Protein AF-A0A7S3LG88-F1 (afdb_monomer)

Solvent-accessible surface area (backbone atoms only — not comparable to full-atom values): 27426 Å² total; per-residue (Å²): 137,86,84,84,79,86,69,82,68,67,66,61,63,66,67,66,70,77,70,75,80,79,81,84,80,84,86,76,85,90,81,90,84,87,87,86,91,85,85,87,90,80,89,84,89,87,83,91,85,80,89,82,88,86,85,88,80,85,92,81,87,84,82,82,89,82,83,85,86,83,87,86,83,90,81,88,80,77,86,82,75,88,72,75,88,60,94,67,81,76,61,61,70,62,51,51,54,54,51,50,52,50,52,50,54,35,58,77,68,42,45,65,61,56,27,52,69,44,39,68,44,72,58,55,81,72,91,60,62,66,66,56,45,66,74,63,71,56,78,69,71,65,42,61,33,84,62,54,70,57,86,80,31,63,68,51,32,39,75,75,71,45,46,79,51,49,62,58,38,55,73,65,66,25,64,67,47,48,26,60,75,68,71,44,84,73,77,75,64,71,72,76,66,56,71,81,74,73,72,64,75,75,81,71,82,55,92,81,59,85,82,56,88,78,74,74,94,80,71,99,76,74,78,82,70,54,67,69,59,53,49,52,52,51,50,54,45,53,54,34,52,75,70,70,44,77,85,62,82,79,52,71,72,79,73,53,76,66,95,75,73,65,94,73,74,82,64,77,73,88,65,73,86,80,43,72,68,56,51,52,52,50,49,52,51,50,49,53,52,52,51,50,52,50,39,57,74,71,55,51,52,67,82,51,80,82,71,46,88,76,66,53,73,69,27,47,52,46,31,51,52,50,52,51,42,37,47,53,37,71,34,88,59,33,67,61,50,47,59,71,69,55,80,52,89,52,78,84,50,52,64,59,54,39,58,64,40,34,55,61,29,50,49,53,49,53,42,10,54,53,20,18,57,51,27,29,57,53,23,51,80,30,70,40,66,30,65,56,37,19,53,42,6,45,47,24,16,64,62,38,51,54,55,57,69,71,49,72,61,68,60,46,50,69,54,50,52,54,52,53,50,52,56,62,74,77,104

Secondary structure (DSSP, 8-state):
-------TTHHHHHHHGGG-------------------------------------------------------S----------S-----HHHHHHHHHHHHHHHHHTTHHHHHHTTTT-EE-SSSS-HHHHHHH----PPEE--SPPPTT-HHHHHHTT-GGGHHHHHHTTHHHHHHHHHTPPPP-HHHHTS------------TT-SS-TT--SS--------HHHHHHHHHHHHHHHHTT--SS---HHHH---TT--TT-----SS----HHHHHHHHHHHHHHHHHHHHHHTT-S---GGGSSPPPHHHHHHHHHHHHHHHHHH-TTHHHHHHHTT--S-GGGHHHHHHHHHHHHHHHHHHHHHHHHHHHHHHHHTTS-HHHHHHHHHHHTHHHHHHHHHSPPPPPHHHHHHHHHHHHH--

Structure (mmCIF, N/CA/C/O backbone):
data_AF-A0A7S3LG88-F1
#
_entry.id   AF-A0A7S3LG88-F1
#
loop_
_atom_site.group_PDB
_atom_site.id
_atom_site.type_symbol
_atom_site.label_atom_id
_atom_site.label_alt_id
_atom_site.label_comp_id
_atom_site.label_asym_id
_atom_site.label_entity_id
_atom_site.label_seq_id
_atom_site.pdbx_PDB_ins_code
_atom_site.Cartn_x
_atom_site.Cartn_y
_atom_site.Cartn_z
_atom_site.occupancy
_atom_site.B_iso_or_equiv
_atom_site.auth_seq_id
_atom_site.auth_comp_id
_atom_site.auth_asym_id
_atom_site.auth_atom_id
_atom_site.pdbx_PDB_model_num
ATOM 1 N N . MET A 1 1 ? -25.376 14.281 -15.484 1.00 34.38 1 MET A N 1
ATOM 2 C CA . MET A 1 1 ? -24.613 13.171 -16.094 1.00 34.38 1 MET A CA 1
ATOM 3 C C . MET A 1 1 ? -23.342 12.971 -15.277 1.00 34.38 1 MET A C 1
ATOM 5 O O . MET A 1 1 ? -22.486 13.840 -15.308 1.00 34.38 1 MET A O 1
ATOM 9 N N . LYS A 1 2 ? -23.270 11.917 -14.452 1.00 32.03 2 LYS A N 1
ATOM 10 C CA . LYS A 1 2 ? -22.091 11.585 -13.633 1.00 32.03 2 LYS A CA 1
ATOM 11 C C . LYS A 1 2 ? -21.330 10.464 -14.340 1.00 32.03 2 LYS A C 1
ATOM 13 O O . LYS A 1 2 ? -21.792 9.329 -14.341 1.00 32.03 2 LYS A O 1
ATOM 18 N N . SER A 1 3 ? -20.211 10.785 -14.980 1.00 32.59 3 SER A N 1
ATOM 19 C CA . SER A 1 3 ? -19.290 9.790 -15.530 1.00 32.59 3 SER A CA 1
ATOM 20 C C . SER A 1 3 ? -18.375 9.293 -14.411 1.00 32.59 3 SER A C 1
ATOM 22 O O . SER A 1 3 ? -17.499 10.023 -13.953 1.00 32.59 3 SER A O 1
ATOM 24 N N . SER A 1 4 ? -18.611 8.065 -13.948 1.00 33.31 4 SER A N 1
ATOM 25 C CA . SER A 1 4 ? -17.702 7.341 -13.058 1.00 33.31 4 SER A CA 1
ATOM 26 C C . SER A 1 4 ? -16.465 6.931 -13.859 1.00 33.31 4 SER A C 1
ATOM 28 O O . SER A 1 4 ? -16.560 6.130 -14.786 1.00 33.31 4 SER A O 1
ATOM 30 N N . ILE A 1 5 ? -15.314 7.523 -13.540 1.00 38.62 5 ILE A N 1
ATOM 31 C CA . ILE A 1 5 ? -14.013 7.103 -14.061 1.00 38.62 5 ILE A CA 1
ATOM 32 C C . ILE A 1 5 ? -13.420 6.158 -13.013 1.00 38.62 5 ILE A C 1
ATOM 34 O O . ILE A 1 5 ? -12.898 6.601 -11.993 1.00 38.62 5 ILE A O 1
ATOM 38 N N . SER A 1 6 ? -13.527 4.847 -13.239 1.00 38.88 6 SER A N 1
ATOM 39 C CA . SER A 1 6 ? -12.813 3.849 -12.436 1.00 38.88 6 SER A CA 1
ATOM 40 C C . SER A 1 6 ? -11.324 3.919 -12.785 1.00 38.88 6 SER A C 1
ATOM 42 O O . SER A 1 6 ? -10.949 3.608 -13.916 1.00 38.88 6 SER A O 1
ATOM 44 N N . SER A 1 7 ? -10.474 4.351 -11.851 1.00 41.00 7 SER A N 1
ATOM 45 C CA . SER A 1 7 ? -9.055 4.601 -12.134 1.00 41.00 7 SER A CA 1
ATOM 46 C C . SER A 1 7 ? -8.137 3.610 -11.398 1.00 41.00 7 SER A C 1
ATOM 48 O O . SER A 1 7 ? -7.897 3.779 -10.202 1.00 41.00 7 SER A O 1
ATOM 50 N N . PRO A 1 8 ? -7.573 2.595 -12.085 1.00 39.09 8 PRO A N 1
ATOM 51 C CA . PRO A 1 8 ? -6.510 1.737 -11.545 1.00 39.09 8 PRO A CA 1
ATOM 52 C C . PRO A 1 8 ? -5.140 2.444 -11.432 1.00 39.09 8 PRO A C 1
ATOM 54 O O . PRO A 1 8 ? -4.168 1.841 -10.979 1.00 39.09 8 PRO A O 1
ATOM 57 N N . CYS A 1 9 ? -5.033 3.727 -11.797 1.00 40.47 9 CYS A N 1
ATOM 58 C CA . CYS A 1 9 ? -3.763 4.463 -11.828 1.00 40.47 9 CYS A CA 1
ATOM 59 C C . CYS A 1 9 ? -3.195 4.839 -10.446 1.00 40.47 9 CYS A C 1
ATOM 61 O O . CYS A 1 9 ? -2.005 5.132 -10.342 1.00 40.47 9 CYS A O 1
ATOM 63 N N . VAL A 1 10 ? -3.995 4.808 -9.375 1.00 46.75 10 VAL A N 1
ATOM 64 C CA . VAL A 1 10 ? -3.546 5.242 -8.034 1.00 46.75 10 VAL A CA 1
ATOM 65 C C . VAL A 1 10 ? -2.558 4.247 -7.400 1.00 46.75 10 VAL A C 1
ATOM 67 O O . VAL A 1 10 ? -1.673 4.651 -6.647 1.00 46.75 10 VAL A O 1
ATOM 70 N N . ALA A 1 11 ? -2.621 2.961 -7.760 1.00 40.09 11 ALA A N 1
ATOM 71 C CA . ALA A 1 11 ? -1.732 1.936 -7.203 1.00 40.09 11 ALA A CA 1
ATOM 72 C C . ALA A 1 11 ? -0.270 2.053 -7.685 1.00 40.09 11 ALA A C 1
ATOM 74 O O . ALA A 1 11 ? 0.647 1.627 -6.986 1.00 40.09 11 ALA A O 1
ATOM 75 N N . ILE A 1 12 ? -0.029 2.662 -8.852 1.00 44.00 12 ILE A N 1
ATOM 76 C CA . ILE A 1 12 ? 1.312 2.741 -9.458 1.00 44.00 12 ILE A CA 1
ATOM 77 C C . ILE A 1 12 ? 2.162 3.846 -8.806 1.00 44.00 12 ILE A C 1
ATOM 79 O O . ILE A 1 12 ? 3.381 3.716 -8.708 1.00 44.00 12 ILE A O 1
ATOM 83 N N . VAL A 1 13 ? 1.535 4.903 -8.279 1.00 45.09 13 VAL A N 1
ATOM 84 C CA . VAL A 1 13 ? 2.249 6.032 -7.654 1.00 45.09 13 VAL A CA 1
ATOM 85 C C . VAL A 1 13 ? 2.801 5.667 -6.267 1.00 45.09 13 VAL A C 1
ATOM 87 O O . VAL A 1 13 ? 3.881 6.118 -5.895 1.00 45.09 13 VAL A O 1
ATOM 90 N N . LEU A 1 14 ? 2.120 4.786 -5.526 1.00 40.28 14 LEU A N 1
ATOM 91 C CA . LEU A 1 14 ? 2.554 4.339 -4.194 1.00 40.28 14 LEU A CA 1
ATOM 92 C C . LEU A 1 14 ? 3.745 3.363 -4.233 1.00 40.28 14 LEU A C 1
ATOM 94 O O . LEU A 1 14 ? 4.516 3.307 -3.279 1.00 40.28 14 LEU A O 1
ATOM 98 N N . LEU A 1 15 ? 3.942 2.643 -5.342 1.00 37.16 15 LEU A N 1
ATOM 99 C CA . LEU A 1 15 ? 5.024 1.659 -5.489 1.00 37.16 15 LEU A CA 1
ATOM 100 C C . LEU A 1 15 ? 6.374 2.278 -5.897 1.00 37.16 15 LEU A C 1
ATOM 102 O O . LEU A 1 15 ? 7.415 1.674 -5.659 1.00 37.16 15 LEU A O 1
ATOM 106 N N . LEU A 1 16 ? 6.384 3.498 -6.447 1.00 40.69 16 LEU A N 1
ATOM 107 C CA . LEU A 1 16 ? 7.609 4.194 -6.873 1.00 40.69 16 LEU A CA 1
ATOM 108 C C . LEU A 1 16 ? 8.266 5.043 -5.769 1.00 40.69 16 LEU A C 1
ATOM 110 O O . LEU A 1 16 ? 9.451 5.354 -5.868 1.00 40.69 16 LEU A O 1
ATOM 114 N N . ALA A 1 17 ? 7.544 5.380 -4.696 1.00 38.84 17 ALA A N 1
ATOM 115 C CA . ALA A 1 17 ? 8.082 6.173 -3.584 1.00 38.84 17 ALA A CA 1
ATOM 116 C C . ALA A 1 17 ? 8.920 5.353 -2.577 1.00 38.84 17 ALA A C 1
ATOM 118 O O . ALA A 1 17 ? 9.660 5.928 -1.785 1.00 38.84 17 ALA A O 1
ATOM 119 N N . ALA A 1 18 ? 8.847 4.017 -2.612 1.00 36.19 18 ALA A N 1
ATOM 120 C CA . ALA A 1 18 ? 9.533 3.145 -1.652 1.00 36.19 18 ALA A CA 1
ATOM 121 C C . ALA A 1 18 ? 10.995 2.801 -2.024 1.00 36.19 18 ALA A C 1
ATOM 123 O O . ALA A 1 18 ? 11.662 2.096 -1.272 1.00 36.19 18 ALA A O 1
ATOM 124 N N . SER A 1 19 ? 11.517 3.272 -3.165 1.00 34.38 19 SER A N 1
ATOM 125 C CA . SER A 1 19 ? 12.829 2.836 -3.690 1.00 34.38 19 SER A CA 1
ATOM 126 C C . SER A 1 19 ? 13.966 3.860 -3.582 1.00 34.38 19 SER A C 1
ATOM 128 O O . SER A 1 19 ? 15.064 3.602 -4.080 1.00 34.38 19 SER A O 1
ATOM 130 N N . THR A 1 20 ? 13.774 5.008 -2.929 1.00 39.16 20 THR A N 1
ATOM 131 C CA . THR A 1 20 ? 14.874 5.963 -2.712 1.00 39.16 20 THR A CA 1
ATOM 132 C C . THR A 1 20 ? 15.655 5.609 -1.451 1.00 39.16 20 THR A C 1
ATOM 134 O O . THR A 1 20 ? 15.383 6.101 -0.359 1.00 39.16 20 THR A O 1
ATOM 137 N N . VAL A 1 21 ? 16.644 4.734 -1.633 1.00 34.91 21 VAL A N 1
ATOM 138 C CA . VAL A 1 21 ? 17.752 4.508 -0.700 1.00 34.91 21 VAL A CA 1
ATOM 139 C C . VAL A 1 21 ? 18.474 5.838 -0.462 1.00 34.91 21 VAL A C 1
ATOM 141 O O . VAL A 1 21 ? 18.969 6.462 -1.400 1.00 34.91 21 VAL A O 1
ATOM 144 N N . VAL A 1 22 ? 18.514 6.270 0.796 1.00 37.25 22 VAL A N 1
ATOM 145 C CA . VAL A 1 22 ? 19.284 7.426 1.272 1.00 37.25 22 VAL A CA 1
ATOM 146 C C . VAL A 1 22 ? 20.773 7.053 1.275 1.00 37.25 22 VAL A C 1
ATOM 148 O O . VAL A 1 22 ? 21.131 6.090 1.953 1.00 37.25 22 VAL A O 1
ATOM 151 N N . PRO A 1 23 ? 21.672 7.770 0.573 1.00 38.09 23 PRO A N 1
ATOM 152 C CA . PRO A 1 23 ? 23.098 7.630 0.814 1.00 38.09 23 PRO A CA 1
ATOM 153 C C . PRO A 1 23 ? 23.486 8.468 2.038 1.00 38.09 23 PRO A C 1
ATOM 155 O O . PRO A 1 23 ? 23.446 9.698 2.017 1.00 38.09 23 PRO A O 1
ATOM 158 N N . SER A 1 24 ? 23.867 7.783 3.111 1.00 32.09 24 SER A N 1
ATOM 159 C CA . SER A 1 24 ? 24.499 8.356 4.297 1.00 32.09 24 SER A CA 1
ATOM 160 C C . SER A 1 24 ? 25.845 8.981 3.906 1.00 32.09 24 SER A C 1
ATOM 162 O O . SER A 1 24 ? 26.786 8.258 3.587 1.00 32.09 24 SER A O 1
ATOM 164 N N . GLN A 1 25 ? 25.962 10.312 3.916 1.00 35.06 25 GLN A N 1
ATOM 165 C CA . GLN A 1 25 ? 27.267 10.974 3.855 1.00 35.06 25 GLN A CA 1
ATOM 166 C C . GLN A 1 25 ? 27.818 11.126 5.273 1.00 35.06 25 GLN A C 1
ATOM 168 O O . GLN A 1 25 ? 27.294 11.876 6.095 1.00 35.06 25 GLN A O 1
ATOM 173 N N . SER A 1 26 ? 28.873 10.366 5.550 1.00 32.50 26 SER A N 1
ATOM 174 C CA . SER A 1 26 ? 29.709 10.469 6.739 1.00 32.50 26 SER A CA 1
ATOM 175 C C . SER A 1 26 ? 30.485 11.786 6.735 1.00 32.50 26 SER A C 1
ATOM 177 O O . SER A 1 26 ? 31.252 12.069 5.815 1.00 32.50 26 SER A O 1
ATOM 179 N N . PHE A 1 27 ? 30.295 12.565 7.794 1.00 34.94 27 PHE A N 1
ATOM 180 C CA . PHE A 1 27 ? 31.028 13.784 8.104 1.00 34.94 27 PHE A CA 1
ATOM 181 C C . PHE A 1 27 ? 32.295 13.397 8.888 1.00 34.94 27 PHE A C 1
ATOM 183 O O . PHE A 1 27 ? 32.184 12.933 10.021 1.00 34.94 27 PHE A O 1
ATOM 190 N N . CYS A 1 28 ? 33.491 13.572 8.318 1.00 32.66 28 CYS A N 1
ATOM 191 C CA . CYS A 1 28 ? 34.753 13.440 9.056 1.00 32.66 28 CYS A CA 1
ATOM 192 C C . CYS A 1 28 ? 35.664 14.651 8.821 1.00 32.66 28 CYS A C 1
ATOM 194 O O . CYS A 1 28 ? 36.265 14.805 7.764 1.00 32.66 28 CYS A O 1
ATOM 196 N N . GLY A 1 29 ? 35.704 15.492 9.857 1.00 30.27 29 GLY A N 1
ATOM 197 C CA . GLY A 1 29 ? 36.872 16.124 10.479 1.00 30.27 29 GLY A CA 1
ATOM 198 C C . GLY A 1 29 ? 38.100 16.463 9.637 1.00 30.27 29 GLY A C 1
ATOM 199 O O . GLY A 1 29 ? 38.920 15.604 9.326 1.00 30.27 29 GLY A O 1
ATOM 200 N N . SER A 1 30 ? 38.299 17.764 9.451 1.00 31.88 30 SER A N 1
ATOM 201 C CA . SER A 1 30 ? 39.579 18.386 9.129 1.00 31.88 30 SER A CA 1
ATOM 202 C C . SER A 1 30 ? 40.435 18.523 10.395 1.00 31.88 30 SER A C 1
ATOM 204 O O . SER A 1 30 ? 40.027 19.204 11.334 1.00 31.88 30 SER A O 1
ATOM 206 N N . SER A 1 31 ? 41.651 17.975 10.404 1.00 31.61 31 SER A N 1
ATOM 207 C CA . SER A 1 31 ? 42.730 18.482 11.261 1.00 31.61 31 SER A CA 1
ATOM 208 C C . SER A 1 31 ? 44.100 18.248 10.627 1.00 31.61 31 SER A C 1
ATOM 210 O O . SER A 1 31 ? 44.426 17.160 10.163 1.00 31.61 31 SER A O 1
ATOM 212 N N . SER A 1 32 ? 44.868 19.327 10.621 1.00 35.84 32 SER A N 1
ATOM 213 C CA . SER A 1 32 ? 46.222 19.541 10.119 1.00 35.84 32 SER A CA 1
ATOM 214 C C . SER A 1 32 ? 47.307 18.658 10.744 1.00 35.84 32 SER A C 1
ATOM 216 O O . SER A 1 32 ? 47.351 18.522 11.964 1.00 35.84 32 SER A O 1
ATOM 218 N N . SER A 1 33 ? 48.275 18.211 9.938 1.00 31.42 33 SER A N 1
ATOM 219 C CA . SER A 1 33 ? 49.716 18.505 10.110 1.00 31.42 33 SER A CA 1
ATOM 220 C C . SER A 1 33 ? 50.576 17.722 9.102 1.00 31.42 33 SER A C 1
ATOM 222 O O . SER A 1 33 ? 50.433 16.521 8.907 1.00 31.42 33 SER A O 1
ATOM 224 N N . THR A 1 34 ? 51.470 18.446 8.437 1.00 34.28 34 THR A N 1
ATOM 225 C CA . THR A 1 34 ? 52.666 17.983 7.703 1.00 34.28 34 THR A CA 1
ATOM 226 C C . THR A 1 34 ? 53.898 18.092 8.624 1.00 34.28 34 THR A C 1
ATOM 228 O O . THR A 1 34 ? 53.773 18.742 9.664 1.00 34.28 34 THR A O 1
ATOM 231 N N . PRO A 1 35 ? 55.135 17.740 8.206 1.00 51.66 35 PRO A N 1
ATOM 232 C CA . PRO A 1 35 ? 55.607 16.701 7.268 1.00 51.66 35 PRO A CA 1
ATOM 233 C C . PRO A 1 35 ? 56.817 15.903 7.824 1.00 51.66 35 PRO A C 1
ATOM 235 O O . PRO A 1 35 ? 57.593 16.450 8.599 1.00 51.66 35 PRO A O 1
ATOM 238 N N . THR A 1 36 ? 57.108 14.705 7.295 1.00 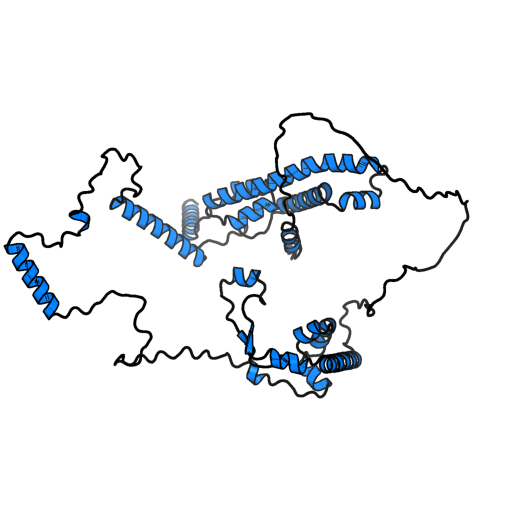32.59 36 THR A N 1
ATOM 239 C CA . THR A 1 36 ? 58.504 14.212 7.266 1.00 32.59 36 THR A CA 1
ATOM 240 C C . THR A 1 36 ? 58.782 13.334 6.044 1.00 32.59 36 THR A C 1
ATOM 242 O O . THR A 1 36 ? 58.076 12.376 5.747 1.00 32.59 36 THR A O 1
ATOM 245 N N . THR A 1 37 ? 59.846 13.721 5.352 1.00 35.12 37 THR A N 1
ATOM 246 C CA . THR A 1 37 ? 60.608 13.085 4.270 1.00 35.12 37 THR A CA 1
ATOM 247 C C . THR A 1 37 ? 61.087 11.656 4.553 1.00 35.12 37 THR A C 1
ATOM 249 O O . THR A 1 37 ? 61.550 11.408 5.661 1.00 35.12 37 THR A O 1
ATOM 252 N N . LEU A 1 38 ? 61.130 10.796 3.520 1.00 31.62 38 LEU A N 1
ATOM 253 C CA . LEU A 1 38 ? 62.307 9.985 3.122 1.00 31.62 38 LEU A CA 1
ATOM 254 C C . LEU A 1 38 ? 62.028 9.139 1.851 1.00 31.62 38 LEU A C 1
ATOM 256 O O . LEU A 1 38 ? 61.208 8.232 1.844 1.00 31.62 38 LEU A O 1
ATOM 260 N N . SER A 1 39 ? 62.742 9.503 0.780 1.00 30.66 39 SER A N 1
ATOM 261 C CA . SER A 1 39 ? 63.489 8.657 -0.176 1.00 30.66 39 SER A CA 1
ATOM 262 C C . SER A 1 39 ? 62.959 7.295 -0.685 1.00 30.66 39 SER A C 1
ATOM 264 O O . SER A 1 39 ? 63.023 6.290 0.011 1.00 30.66 39 SER A O 1
ATOM 266 N N . ALA A 1 40 ? 62.742 7.292 -2.009 1.00 33.44 40 ALA A N 1
ATOM 267 C CA . ALA A 1 40 ? 63.515 6.572 -3.042 1.00 33.44 40 ALA A CA 1
ATOM 268 C C . ALA A 1 40 ? 63.146 5.139 -3.495 1.00 33.44 40 ALA A C 1
ATOM 270 O O . ALA A 1 40 ? 62.865 4.247 -2.706 1.00 33.44 40 ALA A O 1
ATOM 271 N N . VAL A 1 41 ? 63.381 4.968 -4.812 1.00 33.25 41 VAL A N 1
ATOM 272 C CA . VAL A 1 41 ? 63.570 3.744 -5.626 1.00 33.25 41 VAL A CA 1
ATOM 273 C C . VAL A 1 41 ? 62.272 3.104 -6.157 1.00 33.25 41 VAL A C 1
ATOM 275 O O . VAL A 1 41 ? 61.334 2.934 -5.399 1.00 33.25 41 VAL A O 1
ATOM 278 N N . GLN A 1 42 ? 62.100 2.617 -7.394 1.00 32.47 42 GLN A N 1
ATOM 279 C CA . GLN A 1 42 ? 62.632 2.779 -8.765 1.00 32.47 42 GLN A CA 1
ATOM 280 C C . GLN A 1 42 ? 61.877 1.707 -9.605 1.00 32.47 42 GLN A C 1
ATOM 282 O O . GLN A 1 42 ? 61.514 0.672 -9.053 1.00 32.47 42 GLN A O 1
ATOM 287 N N . HIS A 1 43 ? 61.730 1.912 -10.925 1.00 31.41 43 HIS A N 1
ATOM 288 C CA . HIS A 1 43 ? 61.229 0.960 -11.952 1.00 31.41 43 HIS A CA 1
ATOM 289 C C . HIS A 1 43 ? 59.700 0.716 -11.986 1.00 31.41 43 HIS A C 1
ATOM 291 O O . HIS A 1 43 ? 59.058 0.583 -10.962 1.00 31.41 43 HIS A O 1
ATOM 297 N N . SER A 1 44 ? 59.009 0.620 -13.125 1.00 31.22 44 SER A N 1
ATOM 298 C CA . SER A 1 44 ? 59.399 0.440 -14.528 1.00 31.22 44 SER A CA 1
ATOM 299 C C . SER A 1 44 ? 58.266 0.918 -15.448 1.00 31.22 44 SER A C 1
ATOM 301 O O . SER A 1 44 ? 57.087 0.873 -15.108 1.00 31.22 44 SER A O 1
ATOM 303 N N . SER A 1 45 ? 58.671 1.410 -16.611 1.00 33.84 45 SER A N 1
ATOM 304 C CA . SER A 1 45 ? 57.872 1.818 -17.762 1.00 33.84 45 SER A CA 1
ATOM 305 C C . SER A 1 45 ? 57.506 0.627 -18.658 1.00 33.84 45 SER A C 1
ATOM 307 O O . SER A 1 45 ? 58.224 -0.370 -18.645 1.00 33.84 45 SER A O 1
ATOM 309 N N . LEU A 1 46 ? 56.434 0.786 -19.459 1.00 38.31 46 LEU A N 1
ATOM 310 C CA . LEU A 1 46 ? 56.190 0.319 -20.851 1.00 38.31 46 LEU A CA 1
ATOM 311 C C . LEU A 1 46 ? 54.670 0.091 -21.092 1.00 38.31 46 LEU A C 1
ATOM 313 O O . LEU A 1 46 ? 53.941 -0.168 -20.141 1.00 38.31 46 LEU A O 1
ATOM 317 N N . PRO A 1 47 ? 54.169 0.080 -22.344 1.00 50.94 47 PRO A N 1
ATOM 318 C CA . PRO A 1 47 ? 54.319 1.118 -23.357 1.00 50.94 47 PRO A CA 1
ATOM 319 C C . PRO A 1 47 ? 52.974 1.547 -23.980 1.00 50.94 47 PRO A C 1
ATOM 321 O O . PRO A 1 47 ? 51.993 0.807 -24.046 1.00 50.94 47 PRO A O 1
ATOM 324 N N . SER A 1 48 ? 52.988 2.755 -24.531 1.00 35.44 48 SER A N 1
ATOM 325 C CA . SER A 1 48 ? 51.978 3.311 -25.426 1.00 35.44 48 SER A CA 1
ATOM 326 C C . SER A 1 48 ? 51.987 2.587 -26.777 1.00 35.44 48 SER A C 1
ATOM 328 O O . SER A 1 48 ? 53.030 2.525 -27.430 1.00 35.44 48 SER A O 1
ATOM 330 N N . ILE A 1 49 ? 50.826 2.105 -27.229 1.00 36.59 49 ILE A N 1
ATOM 331 C CA . ILE A 1 49 ? 50.604 1.692 -28.621 1.00 36.59 49 ILE A CA 1
ATOM 332 C C . ILE A 1 49 ? 49.737 2.731 -29.335 1.00 36.59 49 ILE A C 1
ATOM 334 O O . ILE A 1 49 ? 48.781 3.292 -28.806 1.00 36.59 49 ILE A O 1
ATOM 338 N N . LEU A 1 50 ? 50.208 2.998 -30.541 1.00 33.16 50 LEU A N 1
ATOM 339 C CA . LEU A 1 50 ? 49.931 4.052 -31.497 1.00 33.16 50 LEU A CA 1
ATOM 340 C C . LEU A 1 50 ? 48.783 3.653 -32.446 1.00 33.16 50 LEU A C 1
ATOM 342 O O . LEU A 1 50 ? 48.498 2.470 -32.599 1.00 33.16 50 LEU A O 1
ATOM 346 N N . GLN A 1 51 ? 48.290 4.657 -33.187 1.00 33.09 51 GLN A N 1
ATOM 347 C CA . GLN A 1 51 ? 47.555 4.577 -34.470 1.00 33.09 51 GLN A CA 1
ATOM 348 C C . GLN A 1 51 ? 46.047 4.253 -34.377 1.00 33.09 51 GLN A C 1
ATOM 350 O O . GLN A 1 51 ? 45.634 3.399 -33.616 1.00 33.09 51 GLN A O 1
ATOM 355 N N . GLN A 1 52 ? 45.127 4.877 -35.122 1.00 31.72 52 GLN A N 1
ATOM 356 C CA . GLN A 1 52 ? 45.204 5.768 -36.287 1.00 31.72 52 GLN A CA 1
ATOM 357 C C . GLN A 1 52 ? 43.823 6.434 -36.509 1.00 31.72 52 GLN A C 1
ATOM 359 O O . GLN A 1 52 ? 42.786 5.814 -36.295 1.00 31.72 52 GLN A O 1
ATOM 364 N N . ARG A 1 53 ? 43.811 7.685 -36.995 1.00 38.06 53 ARG A N 1
ATOM 365 C CA . ARG A 1 53 ? 42.689 8.297 -37.750 1.00 38.06 53 ARG A CA 1
ATOM 366 C C . ARG A 1 53 ? 42.727 7.793 -39.206 1.00 38.06 53 ARG A C 1
ATOM 368 O O . ARG A 1 53 ? 43.831 7.575 -39.704 1.00 38.06 53 ARG A O 1
ATOM 375 N N . PRO A 1 54 ? 41.581 7.686 -39.909 1.00 49.25 54 PRO A N 1
ATOM 376 C CA . PRO A 1 54 ? 41.168 8.723 -40.889 1.00 49.25 54 PRO A CA 1
ATOM 377 C C . PRO A 1 54 ? 39.633 8.974 -40.891 1.00 49.25 54 PRO A C 1
ATOM 379 O O . PRO A 1 54 ? 38.860 8.122 -40.480 1.00 49.25 54 PRO A O 1
ATOM 382 N N . ARG A 1 55 ? 39.118 10.203 -41.070 1.00 33.97 55 ARG A N 1
ATOM 383 C CA . ARG A 1 55 ? 38.831 10.991 -42.302 1.00 33.97 55 ARG A CA 1
ATOM 384 C C . ARG A 1 55 ? 37.806 10.392 -43.299 1.00 33.97 55 ARG A C 1
ATOM 386 O O . ARG A 1 55 ? 38.132 9.507 -44.071 1.00 33.97 55 ARG A O 1
ATOM 393 N N . SER A 1 56 ? 36.623 11.030 -43.295 1.00 39.47 56 SER A N 1
ATOM 394 C CA . SER A 1 56 ? 35.808 11.557 -44.420 1.00 39.47 56 SER A CA 1
ATOM 395 C C . SER A 1 56 ? 35.350 10.664 -45.588 1.00 39.47 56 SER A C 1
ATOM 397 O O . SER A 1 56 ? 36.168 10.243 -46.396 1.00 39.47 56 SER A O 1
ATOM 399 N N . LEU A 1 57 ? 34.022 10.606 -45.781 1.00 31.33 57 LEU A N 1
ATOM 400 C CA . LEU A 1 57 ? 33.273 10.357 -47.034 1.00 31.33 57 LEU A CA 1
ATOM 401 C C . LEU A 1 57 ? 32.023 11.272 -46.978 1.00 31.33 57 LEU A C 1
ATOM 403 O O . LEU A 1 57 ? 31.356 11.299 -45.948 1.00 31.33 57 LEU A O 1
ATOM 407 N N . SER A 1 58 ? 31.841 12.278 -47.844 1.00 32.25 58 SER A N 1
ATOM 408 C CA . SER A 1 58 ? 31.347 12.286 -49.241 1.00 32.25 58 SER A CA 1
ATOM 409 C C . SER A 1 58 ? 29.871 11.884 -49.418 1.00 32.25 58 SER A C 1
ATOM 411 O O . SER A 1 58 ? 29.468 10.787 -49.047 1.00 32.25 58 SER A O 1
ATOM 413 N N . LEU A 1 59 ? 29.104 12.793 -50.038 1.00 40.00 59 LEU A N 1
ATOM 414 C CA . LEU A 1 59 ? 27.700 12.671 -50.454 1.00 40.00 59 LEU A CA 1
ATOM 415 C C . LEU A 1 59 ? 27.431 11.464 -51.375 1.00 40.00 59 LEU A C 1
ATOM 417 O O . LEU A 1 59 ? 28.208 11.195 -52.287 1.00 40.00 59 LEU A O 1
ATOM 421 N N . GLY A 1 60 ? 26.247 10.858 -51.225 1.00 30.39 60 GLY A N 1
ATOM 422 C CA . GLY A 1 60 ? 25.638 9.945 -52.199 1.00 30.39 60 GLY A CA 1
ATOM 423 C C . GLY A 1 60 ? 24.177 9.635 -51.851 1.00 30.39 60 GLY A C 1
ATOM 424 O O . GLY A 1 60 ? 23.875 9.208 -50.744 1.00 30.39 60 GLY A O 1
ATOM 425 N N . GLN A 1 61 ? 23.273 9.917 -52.787 1.00 38.81 61 GLN A N 1
ATOM 426 C CA . GLN A 1 61 ? 21.813 9.820 -52.687 1.00 38.81 61 GLN A CA 1
ATOM 427 C C . GLN A 1 61 ? 21.259 8.376 -52.642 1.00 38.81 61 GLN A C 1
ATOM 429 O O . GLN A 1 61 ? 21.852 7.454 -53.188 1.00 38.81 61 GLN A O 1
ATOM 434 N N . ASN A 1 62 ? 19.998 8.300 -52.187 1.00 31.61 62 ASN A N 1
ATOM 435 C CA . ASN A 1 62 ? 18.889 7.453 -52.670 1.00 31.61 62 ASN A CA 1
ATOM 436 C C . ASN A 1 62 ? 18.562 6.083 -52.017 1.00 31.61 62 ASN A C 1
ATOM 438 O O . ASN A 1 62 ? 19.280 5.102 -52.139 1.00 31.61 62 ASN A O 1
ATOM 442 N N . GLN A 1 63 ? 17.326 6.057 -51.489 1.00 36.97 63 GLN A N 1
ATOM 443 C CA . GLN A 1 63 ? 16.263 5.037 -51.577 1.00 36.97 63 GLN A CA 1
ATOM 444 C C . GLN A 1 63 ? 16.369 3.647 -50.907 1.00 36.97 63 GLN A C 1
ATOM 446 O O . GLN A 1 63 ? 17.093 2.764 -51.336 1.00 36.97 63 GLN A O 1
ATOM 451 N N . ASN A 1 64 ? 15.393 3.444 -50.005 1.00 38.25 64 ASN A N 1
ATOM 452 C CA . ASN A 1 64 ? 14.569 2.249 -49.762 1.00 38.25 64 ASN A CA 1
ATOM 453 C C . ASN A 1 64 ? 15.202 0.916 -49.302 1.00 38.25 64 ASN A C 1
ATOM 455 O O . ASN A 1 64 ? 16.126 0.378 -49.891 1.00 38.25 64 ASN A O 1
ATOM 459 N N . ARG A 1 65 ? 14.479 0.289 -48.351 1.00 36.69 65 ARG A N 1
ATOM 460 C CA . ARG A 1 65 ? 14.524 -1.130 -47.928 1.00 36.69 65 ARG A CA 1
ATOM 461 C C . ARG A 1 65 ? 15.799 -1.606 -47.205 1.00 36.69 65 ARG A C 1
ATOM 463 O O . ARG A 1 65 ? 16.782 -1.941 -47.845 1.00 36.69 65 ARG A O 1
ATOM 470 N N . ARG A 1 66 ? 15.672 -1.911 -45.903 1.00 31.62 66 ARG A N 1
ATOM 471 C CA . ARG A 1 66 ? 15.773 -3.274 -45.311 1.00 31.62 66 ARG A CA 1
ATOM 472 C C . ARG A 1 66 ? 15.931 -3.227 -43.786 1.00 31.62 66 ARG A C 1
ATOM 474 O O . ARG A 1 66 ? 16.503 -2.310 -43.216 1.00 31.62 66 ARG A O 1
ATOM 481 N N . ARG A 1 67 ? 15.385 -4.269 -43.159 1.00 33.72 67 ARG A N 1
ATOM 482 C CA . ARG A 1 67 ? 15.532 -4.642 -41.749 1.00 33.72 67 ARG A CA 1
ATOM 483 C C . ARG A 1 67 ? 16.984 -5.052 -41.429 1.00 33.72 67 ARG A C 1
ATOM 485 O O . ARG A 1 67 ? 17.551 -5.788 -42.227 1.00 33.72 67 ARG A O 1
ATOM 492 N N . SER A 1 68 ? 17.463 -4.619 -40.250 1.00 42.47 68 SER A N 1
ATOM 493 C CA . SER A 1 68 ? 18.402 -5.229 -39.263 1.00 42.47 68 SER A CA 1
ATOM 494 C C . SER A 1 68 ? 19.709 -5.913 -39.725 1.00 42.47 68 SER A C 1
ATOM 496 O O . SER A 1 68 ? 19.697 -6.661 -40.698 1.00 42.47 68 SER A O 1
ATOM 498 N N . PRO A 1 69 ? 20.808 -5.805 -38.942 1.00 38.53 69 PRO A N 1
ATOM 499 C CA . PRO A 1 69 ? 21.036 -6.825 -37.900 1.00 38.53 69 PRO A CA 1
ATOM 500 C C . PRO A 1 69 ? 21.694 -6.301 -36.603 1.00 38.53 69 PRO A C 1
ATOM 502 O O . PRO A 1 69 ? 22.663 -5.549 -36.641 1.00 38.53 69 PRO A O 1
ATOM 505 N N . GLN A 1 70 ? 21.218 -6.774 -35.446 1.00 35.03 70 GLN A N 1
ATOM 506 C CA . GLN A 1 70 ? 22.034 -6.850 -34.231 1.00 35.03 70 GLN A CA 1
ATOM 507 C C . GLN A 1 70 ? 22.564 -8.280 -34.079 1.00 35.03 70 GLN A C 1
ATOM 509 O O . GLN A 1 70 ? 21.808 -9.250 -34.085 1.00 35.03 70 GLN A O 1
ATOM 514 N N . THR A 1 71 ? 23.884 -8.368 -33.959 1.00 35.53 71 THR A N 1
ATOM 515 C CA . THR A 1 71 ? 24.689 -9.489 -33.457 1.00 35.53 71 THR A CA 1
ATOM 516 C C . THR A 1 71 ? 24.301 -9.786 -32.003 1.00 35.53 71 THR A C 1
ATOM 518 O O . THR A 1 71 ? 24.336 -8.893 -31.167 1.00 35.53 71 THR A O 1
ATOM 521 N N . SER A 1 72 ? 23.739 -10.959 -31.707 1.00 35.94 72 SER A N 1
ATOM 522 C CA . SER A 1 72 ? 24.432 -12.205 -31.335 1.00 35.94 72 SER A CA 1
ATOM 523 C C . SER A 1 72 ? 24.975 -12.238 -29.898 1.00 35.94 72 SER A C 1
ATOM 525 O O . SER A 1 72 ? 26.169 -12.077 -29.669 1.00 35.94 72 SER A O 1
ATOM 527 N N . SER A 1 73 ? 24.102 -12.624 -28.967 1.00 37.34 73 SER A N 1
ATOM 528 C CA . SER A 1 73 ? 24.428 -13.549 -27.875 1.00 37.34 73 SER A CA 1
ATOM 529 C C . SER A 1 73 ? 23.254 -14.524 -27.698 1.00 37.34 73 SER A C 1
ATOM 531 O O . SER A 1 73 ? 22.105 -14.144 -27.490 1.00 37.34 73 SER A O 1
ATOM 533 N N . ARG A 1 74 ? 23.557 -15.806 -27.925 1.00 36.50 74 ARG A N 1
ATOM 534 C CA . ARG A 1 74 ? 22.662 -16.968 -27.886 1.00 36.50 74 ARG A CA 1
ATOM 535 C C . ARG A 1 74 ? 22.355 -17.357 -26.438 1.00 36.50 74 ARG A C 1
ATOM 537 O O . ARG A 1 74 ? 23.301 -17.558 -25.686 1.00 36.50 74 ARG A O 1
ATOM 544 N N . LEU A 1 75 ? 21.080 -17.594 -26.116 1.00 38.75 75 LEU A N 1
ATOM 545 C CA . LEU A 1 75 ? 20.540 -18.909 -25.714 1.00 38.75 75 LEU A CA 1
ATOM 546 C C . LEU A 1 75 ? 19.027 -18.795 -25.411 1.00 38.75 75 LEU A C 1
ATOM 548 O O . LEU A 1 75 ? 18.612 -18.056 -24.528 1.00 38.75 75 LEU A O 1
ATOM 552 N N . CYS A 1 76 ? 18.241 -19.542 -26.196 1.00 42.06 76 CYS A N 1
ATOM 553 C CA . CYS A 1 76 ? 16.823 -19.902 -26.035 1.00 42.06 76 CYS A CA 1
ATOM 554 C C . CYS A 1 76 ? 15.783 -18.769 -25.909 1.00 42.06 76 CYS A C 1
ATOM 556 O O . CYS A 1 76 ? 15.127 -18.623 -24.884 1.00 42.06 76 CYS A O 1
ATOM 558 N N . ALA A 1 77 ? 15.553 -18.043 -27.009 1.00 34.41 77 ALA A N 1
ATOM 559 C CA . ALA A 1 77 ? 14.340 -17.250 -27.211 1.00 34.41 77 ALA A CA 1
ATOM 560 C C . ALA A 1 77 ? 13.336 -18.047 -28.062 1.00 34.41 77 ALA A C 1
ATOM 562 O O . ALA A 1 77 ? 13.518 -18.214 -29.271 1.00 34.41 77 ALA A O 1
ATOM 563 N N . THR A 1 78 ? 12.284 -18.559 -27.428 1.00 37.91 78 THR A N 1
ATOM 564 C CA . THR A 1 78 ? 11.074 -19.023 -28.113 1.00 37.91 78 THR A CA 1
ATOM 565 C C . THR A 1 78 ? 10.321 -17.816 -28.676 1.00 37.91 78 THR A C 1
ATOM 567 O O . THR A 1 78 ? 10.226 -16.774 -28.038 1.00 37.91 78 THR A O 1
ATOM 570 N N . LYS A 1 79 ? 9.835 -17.951 -29.913 1.00 41.16 79 LYS A N 1
ATOM 571 C CA . LYS A 1 79 ? 9.058 -16.958 -30.669 1.00 41.16 79 LYS A CA 1
ATOM 572 C C . LYS A 1 79 ? 7.863 -16.436 -29.856 1.00 41.16 79 LYS A C 1
ATOM 574 O O . LYS A 1 79 ? 6.867 -17.141 -29.728 1.00 41.16 79 LYS A O 1
ATOM 579 N N . ASP A 1 80 ? 7.915 -15.179 -29.431 1.00 41.06 80 ASP A N 1
ATOM 580 C CA . ASP A 1 80 ? 6.729 -14.451 -28.977 1.00 41.06 80 ASP A CA 1
ATOM 581 C C . ASP A 1 80 ? 5.894 -14.017 -30.189 1.00 41.06 80 ASP A C 1
ATOM 583 O O . ASP A 1 80 ? 6.190 -13.048 -30.894 1.00 41.06 80 ASP A O 1
ATOM 587 N N . SER A 1 81 ? 4.834 -14.776 -30.453 1.00 44.66 81 SER A N 1
ATOM 588 C CA . SER A 1 81 ? 3.716 -14.367 -31.297 1.00 44.66 81 SER A CA 1
ATOM 589 C C . SER A 1 81 ? 2.853 -13.353 -30.544 1.00 44.66 81 SER A C 1
ATOM 591 O O . SER A 1 81 ? 2.184 -13.696 -29.568 1.00 44.66 81 SER A O 1
ATOM 593 N N . SER A 1 82 ? 2.832 -12.107 -31.019 1.00 44.88 82 SER A N 1
ATOM 594 C CA . SER A 1 82 ? 1.928 -11.053 -30.556 1.00 44.88 82 SER A CA 1
ATOM 595 C C . SER A 1 82 ? 0.482 -11.352 -30.970 1.00 44.88 82 SER A C 1
ATOM 597 O O . SER A 1 82 ? -0.030 -10.844 -31.967 1.00 44.88 82 SER A O 1
ATOM 599 N N . ASN A 1 83 ? -0.197 -12.196 -30.192 1.00 42.75 83 ASN A N 1
ATOM 600 C CA . ASN A 1 83 ? -1.605 -12.496 -30.412 1.00 42.75 83 ASN A CA 1
ATOM 601 C C . ASN A 1 83 ? -2.492 -11.440 -29.746 1.00 42.75 83 ASN A C 1
ATOM 603 O O . ASN A 1 83 ? -2.623 -11.345 -28.527 1.00 42.75 83 ASN A O 1
ATOM 607 N N . LYS A 1 84 ? -3.096 -10.631 -30.615 1.00 43.03 84 LYS A N 1
ATOM 608 C CA . LYS A 1 84 ? -4.179 -9.687 -30.348 1.00 43.03 84 LYS A CA 1
ATOM 609 C C . LYS A 1 84 ? -5.312 -10.448 -29.650 1.00 43.03 84 LYS A C 1
ATOM 611 O O . LYS A 1 84 ? -5.823 -11.422 -30.195 1.00 43.03 84 LYS A O 1
ATOM 616 N N . SER A 1 85 ? -5.700 -10.012 -28.454 1.00 43.00 85 SER A N 1
ATOM 617 C CA . SER A 1 85 ? -6.721 -10.635 -27.603 1.00 43.00 85 SER A CA 1
ATOM 618 C C . SER A 1 85 ? -8.150 -10.427 -28.131 1.00 43.00 85 SER A C 1
ATOM 620 O O . SER A 1 85 ? -9.001 -9.860 -27.448 1.00 43.00 85 SER A O 1
ATOM 622 N N . GLY A 1 86 ? -8.419 -10.862 -29.363 1.00 44.75 86 GLY A N 1
ATOM 623 C CA . GLY A 1 86 ? -9.765 -11.280 -29.749 1.00 44.75 86 GLY A CA 1
ATOM 624 C C . GLY A 1 86 ? -10.060 -12.622 -29.084 1.00 44.75 86 GLY A C 1
ATOM 625 O O . GLY A 1 86 ? -9.126 -13.338 -28.721 1.00 44.75 86 GLY A O 1
ATOM 626 N N . GLY A 1 87 ? -11.331 -12.967 -28.886 1.00 53.19 87 GLY A N 1
ATOM 627 C CA . GLY A 1 87 ? -11.755 -14.297 -28.435 1.00 53.19 87 GLY A CA 1
ATOM 628 C C . GLY A 1 87 ? -11.423 -15.367 -29.475 1.00 53.19 87 GLY A C 1
ATOM 629 O O . GLY A 1 87 ? -12.321 -15.904 -30.106 1.00 53.19 87 GLY A O 1
ATOM 630 N N . GLY A 1 88 ? -10.132 -15.605 -29.703 1.00 68.81 88 GLY A N 1
ATOM 631 C CA . GLY A 1 88 ? -9.629 -16.651 -30.567 1.00 68.81 88 GLY A CA 1
ATOM 632 C C . GLY A 1 88 ? -9.977 -17.988 -29.944 1.00 68.81 88 GLY A C 1
ATOM 633 O O . GLY A 1 88 ? -9.668 -18.231 -28.773 1.00 68.81 88 GLY A O 1
ATOM 634 N N . GLU A 1 89 ? -10.655 -18.804 -30.738 1.00 83.38 89 GLU A N 1
ATOM 635 C CA . GLU A 1 89 ? -10.817 -20.229 -30.512 1.00 83.38 89 GLU A CA 1
ATOM 636 C C . GLU A 1 89 ? -9.457 -20.827 -30.130 1.00 83.38 89 GLU A C 1
ATOM 638 O O . GLU A 1 89 ? -8.433 -20.543 -30.760 1.00 83.38 89 GLU A O 1
ATOM 643 N N . VAL A 1 90 ? -9.420 -21.550 -29.012 1.00 88.25 90 VAL A N 1
ATOM 644 C CA . VAL A 1 90 ? -8.183 -22.153 -28.517 1.00 88.25 90 VAL A CA 1
ATOM 645 C C . VAL A 1 90 ? -7.915 -23.386 -29.364 1.00 88.25 90 VAL A C 1
ATOM 647 O O . VAL A 1 90 ? -8.705 -24.323 -29.335 1.00 88.25 90 VAL A O 1
ATOM 650 N N . ASP A 1 91 ? -6.803 -23.386 -30.095 1.00 95.12 91 ASP A N 1
ATOM 651 C CA . ASP A 1 91 ? -6.341 -24.556 -30.840 1.00 95.12 91 ASP A CA 1
ATOM 652 C C . ASP A 1 91 ? -5.976 -25.685 -29.857 1.00 95.12 91 ASP A C 1
ATOM 654 O O . ASP A 1 91 ? -4.949 -25.643 -29.166 1.00 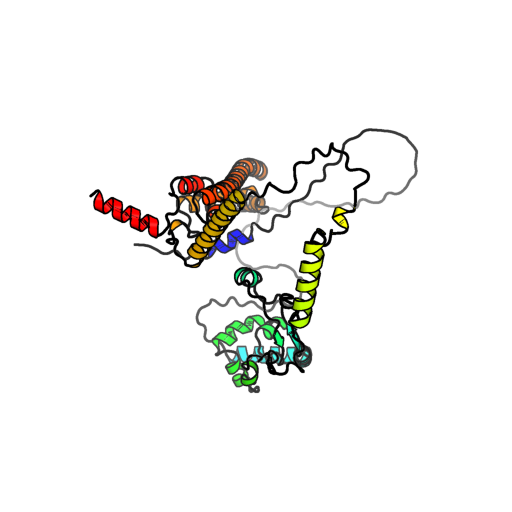95.12 91 ASP A O 1
ATOM 658 N N . LEU A 1 92 ? -6.879 -26.663 -29.742 1.00 94.75 92 LEU A N 1
ATOM 659 C CA . LEU A 1 92 ? -6.773 -27.781 -28.806 1.00 94.75 92 LEU A CA 1
ATOM 660 C C . LEU A 1 92 ? -5.620 -28.722 -29.164 1.00 94.75 92 LEU A C 1
ATOM 662 O O . LEU A 1 92 ? -4.985 -29.267 -28.259 1.00 94.75 92 LEU A O 1
ATOM 666 N N . ASP A 1 93 ? -5.310 -28.879 -30.451 1.00 96.31 93 ASP A N 1
ATOM 667 C CA . ASP A 1 93 ? -4.231 -29.754 -30.913 1.00 96.31 93 ASP A CA 1
ATOM 668 C C . ASP A 1 93 ? -2.867 -29.149 -30.570 1.00 96.31 93 ASP A C 1
ATOM 670 O O . ASP A 1 93 ? -1.979 -29.837 -30.050 1.00 96.31 93 ASP A O 1
ATOM 674 N N . TYR A 1 94 ? -2.725 -27.832 -30.755 1.00 95.19 94 TYR A N 1
ATOM 675 C CA . TYR A 1 94 ? -1.549 -27.105 -30.283 1.00 95.19 94 TYR A CA 1
ATOM 676 C C . TYR A 1 94 ? -1.376 -27.253 -28.767 1.00 95.19 94 TYR A C 1
ATOM 678 O O . TYR A 1 94 ? -0.293 -27.619 -28.298 1.00 95.19 94 TYR A O 1
ATOM 686 N N . LEU A 1 95 ? -2.446 -27.039 -27.994 1.00 95.94 95 LEU A N 1
ATOM 687 C CA . LEU A 1 95 ? -2.405 -27.158 -26.536 1.00 95.94 95 LEU A CA 1
ATOM 688 C C . LEU A 1 95 ? -2.026 -28.578 -26.085 1.00 95.94 95 LEU A C 1
ATOM 690 O O . LEU A 1 95 ? -1.204 -28.733 -25.181 1.00 95.94 95 LEU A O 1
ATOM 694 N N . LYS A 1 96 ? -2.557 -29.608 -26.755 1.00 97.38 96 LYS A N 1
ATOM 695 C CA . LYS A 1 96 ? -2.217 -31.016 -26.516 1.00 97.38 96 LYS A CA 1
ATOM 696 C C . LYS A 1 96 ? -0.728 -31.278 -26.698 1.00 97.38 96 LYS A C 1
ATOM 698 O O . LYS A 1 96 ? -0.103 -31.872 -25.823 1.00 97.38 96 LYS A O 1
ATOM 703 N N . SER A 1 97 ? -0.163 -30.816 -27.815 1.00 97.56 97 SER A N 1
ATOM 704 C CA . SER A 1 97 ? 1.253 -31.022 -28.138 1.00 97.56 97 SER A CA 1
ATOM 705 C C . SER A 1 97 ? 2.180 -30.377 -27.101 1.00 97.56 97 SER A C 1
ATOM 707 O O . SER A 1 97 ? 3.111 -31.018 -26.615 1.00 97.56 97 SER A O 1
ATOM 709 N N . GLN A 1 98 ? 1.870 -29.149 -26.678 1.00 97.56 98 GLN A N 1
ATOM 710 C CA . GLN A 1 98 ? 2.644 -28.417 -25.674 1.00 97.56 98 GLN A CA 1
ATOM 711 C C . GLN A 1 98 ? 2.537 -29.050 -24.283 1.00 97.56 98 GLN A C 1
ATOM 713 O O . GLN A 1 98 ? 3.523 -29.121 -23.550 1.00 97.56 98 GLN A O 1
ATOM 718 N N . LEU A 1 99 ? 1.360 -29.563 -23.916 1.00 96.56 99 LEU A N 1
ATOM 719 C CA . LEU A 1 99 ? 1.187 -30.298 -22.665 1.00 96.56 99 LEU A CA 1
ATOM 720 C C . LEU A 1 99 ? 1.933 -31.638 -22.669 1.00 96.56 99 LEU A C 1
ATOM 722 O O . LEU A 1 99 ? 2.491 -32.022 -21.643 1.00 96.56 99 LEU A O 1
ATOM 726 N N . GLN A 1 100 ? 1.995 -32.339 -23.803 1.00 97.50 100 GLN A N 1
ATOM 727 C CA . GLN A 1 100 ? 2.802 -33.556 -23.932 1.00 97.50 100 GLN A CA 1
ATOM 728 C C . GLN A 1 100 ? 4.302 -33.263 -23.808 1.00 97.50 100 GLN A C 1
ATOM 730 O O . GLN A 1 100 ? 5.003 -33.986 -23.101 1.00 97.50 100 GLN A O 1
ATOM 735 N N . GLU A 1 101 ? 4.779 -32.183 -24.430 1.00 97.62 101 GLU A N 1
ATOM 736 C CA . GLU A 1 101 ? 6.161 -31.711 -24.291 1.00 97.62 101 GLU A CA 1
ATOM 737 C C . GLU A 1 101 ? 6.493 -31.387 -22.824 1.00 97.62 101 GLU A C 1
ATOM 739 O O . GLU A 1 101 ? 7.502 -31.848 -22.285 1.00 97.62 101 GLU A O 1
ATOM 744 N N . TYR A 1 102 ? 5.592 -30.676 -22.142 1.00 96.88 102 TYR A N 1
ATOM 745 C CA . TYR A 1 102 ? 5.694 -30.399 -20.712 1.00 96.88 102 TYR A CA 1
ATOM 746 C C . TYR A 1 102 ? 5.793 -31.683 -19.874 1.00 96.88 102 TYR A C 1
ATOM 748 O O . TYR A 1 102 ? 6.669 -31.793 -19.013 1.00 96.88 102 TYR A O 1
ATOM 756 N N . LEU A 1 103 ? 4.925 -32.669 -20.124 1.00 96.81 103 LEU A N 1
ATOM 757 C CA . LEU A 1 103 ? 4.927 -33.934 -19.387 1.00 96.81 103 LEU A CA 1
ATOM 758 C C . LEU A 1 103 ? 6.198 -34.753 -19.642 1.00 96.81 103 LEU A C 1
ATOM 760 O O . LEU A 1 103 ? 6.704 -35.376 -18.709 1.00 96.81 103 LEU A O 1
ATOM 764 N N . ALA A 1 104 ? 6.739 -34.728 -20.862 1.00 97.38 104 ALA A N 1
ATOM 765 C CA . ALA A 1 104 ? 8.022 -35.352 -21.175 1.00 97.38 104 ALA A CA 1
ATOM 766 C C . ALA A 1 104 ? 9.159 -34.696 -20.377 1.00 97.38 104 ALA A C 1
ATOM 768 O O . ALA A 1 104 ? 9.865 -35.380 -19.636 1.00 97.38 104 ALA A O 1
ATOM 769 N N . LYS A 1 105 ? 9.253 -33.361 -20.410 1.00 97.06 105 LYS A N 1
ATOM 770 C CA . LYS A 1 105 ? 10.261 -32.602 -19.654 1.00 97.06 105 LYS A CA 1
ATOM 771 C C . LYS A 1 105 ? 10.138 -32.805 -18.140 1.00 97.06 105 LYS A C 1
ATOM 773 O O . LYS A 1 105 ? 11.138 -32.871 -17.427 1.00 97.06 105 LYS A O 1
ATOM 778 N N . ARG A 1 106 ? 8.910 -32.923 -17.626 1.00 94.75 106 ARG A N 1
ATOM 779 C CA . ARG A 1 106 ? 8.651 -33.218 -16.210 1.00 94.75 106 ARG A CA 1
ATOM 780 C C . ARG A 1 106 ? 9.168 -34.603 -15.818 1.00 94.75 106 ARG A C 1
ATOM 782 O O . ARG A 1 106 ? 9.762 -34.724 -14.750 1.00 94.75 106 ARG A O 1
ATOM 789 N N . LYS A 1 107 ? 8.976 -35.618 -16.667 1.00 95.81 107 LYS A N 1
ATOM 790 C CA . LYS A 1 107 ? 9.511 -36.972 -16.448 1.00 95.81 107 LYS A CA 1
ATOM 791 C C . LYS A 1 107 ? 11.039 -36.995 -16.488 1.00 95.81 107 LYS A C 1
ATOM 793 O O . LYS A 1 107 ? 11.646 -37.604 -15.617 1.00 95.81 107 LYS A O 1
ATOM 798 N N . GLU A 1 108 ? 11.655 -36.287 -17.435 1.00 96.12 108 GLU A N 1
ATOM 799 C CA . GLU A 1 108 ? 13.121 -36.178 -17.540 1.00 96.12 108 GLU A CA 1
ATOM 800 C C . GLU A 1 108 ? 13.766 -35.577 -16.285 1.00 96.12 108 GLU A C 1
ATOM 802 O O . GLU A 1 108 ? 14.839 -36.003 -15.867 1.00 96.12 108 GLU A O 1
ATOM 807 N N . LEU A 1 109 ? 13.099 -34.604 -15.661 1.00 94.12 109 LEU A N 1
ATOM 808 C CA . LEU A 1 109 ? 13.587 -33.921 -14.462 1.00 94.12 109 LEU A CA 1
ATOM 809 C C . LEU A 1 109 ? 13.196 -34.615 -13.145 1.00 94.12 109 LEU A C 1
ATOM 811 O O . LEU A 1 109 ? 13.441 -34.053 -12.079 1.00 94.12 109 LEU A O 1
ATOM 815 N N . GLY A 1 110 ? 12.559 -35.792 -13.191 1.00 94.31 110 GLY A N 1
ATOM 816 C CA . GLY A 1 110 ? 12.082 -36.480 -11.983 1.00 94.31 110 GLY A CA 1
ATOM 817 C C . GLY A 1 110 ? 11.019 -35.677 -11.223 1.00 94.31 110 GLY A C 1
ATOM 818 O O . GLY A 1 110 ? 10.960 -35.690 -9.995 1.00 94.31 110 GLY A O 1
ATOM 819 N N . GLY A 1 111 ? 10.183 -34.919 -11.941 1.00 89.62 111 GLY A N 1
ATOM 820 C CA . GLY A 1 111 ? 9.195 -34.020 -11.345 1.00 89.62 111 GLY A CA 1
ATOM 821 C C . GLY A 1 111 ? 8.121 -34.725 -10.510 1.00 89.62 111 GLY A C 1
ATOM 822 O O . GLY A 1 111 ? 7.510 -34.083 -9.654 1.00 89.62 111 GLY A O 1
ATOM 823 N N . ASP A 1 112 ? 7.892 -36.021 -10.735 1.00 90.00 112 ASP A N 1
ATOM 824 C CA . ASP A 1 112 ? 6.993 -36.837 -9.913 1.00 90.00 112 ASP A CA 1
ATOM 825 C C . ASP A 1 112 ? 7.628 -37.180 -8.554 1.00 90.00 112 ASP A C 1
ATOM 827 O O . ASP A 1 112 ? 6.975 -37.016 -7.522 1.00 90.00 112 ASP A O 1
ATOM 831 N N . ASP A 1 113 ? 8.921 -37.511 -8.522 1.00 92.25 113 ASP A N 1
ATOM 832 C CA . ASP A 1 113 ? 9.660 -37.770 -7.278 1.00 92.25 113 ASP A CA 1
ATOM 833 C C . ASP A 1 113 ? 9.783 -36.493 -6.433 1.00 92.25 113 ASP A C 1
ATOM 835 O O . ASP A 1 113 ? 9.574 -36.500 -5.217 1.00 92.25 113 ASP A O 1
ATOM 839 N N . LEU A 1 114 ? 10.046 -35.354 -7.087 1.00 89.56 114 LEU A N 1
ATOM 840 C CA . LEU A 1 114 ? 10.080 -34.045 -6.427 1.00 89.56 114 LEU A CA 1
ATOM 841 C C . LEU A 1 114 ? 8.716 -33.658 -5.841 1.00 89.56 114 LEU A C 1
ATOM 843 O O . LEU A 1 114 ? 8.660 -33.080 -4.755 1.00 89.56 114 LEU A O 1
ATOM 847 N N . ALA A 1 115 ? 7.622 -33.984 -6.535 1.00 87.75 115 ALA A N 1
ATOM 848 C CA . ALA A 1 115 ? 6.265 -33.741 -6.053 1.00 87.75 115 ALA A CA 1
ATOM 849 C C . ALA A 1 115 ? 5.925 -34.624 -4.842 1.00 87.75 115 ALA A C 1
ATOM 851 O O . ALA A 1 115 ? 5.347 -34.132 -3.872 1.00 87.75 115 ALA A O 1
ATOM 852 N N . GLN A 1 116 ? 6.337 -35.895 -4.846 1.00 89.56 116 GLN A N 1
ATOM 853 C CA . GLN A 1 116 ? 6.194 -36.775 -3.681 1.00 89.56 116 GLN A CA 1
ATOM 854 C C . GLN A 1 116 ? 7.022 -36.281 -2.487 1.00 89.56 116 GLN A C 1
ATOM 856 O O . GLN A 1 116 ? 6.543 -36.305 -1.356 1.00 89.56 116 GLN A O 1
ATOM 861 N N . ALA A 1 117 ? 8.216 -35.734 -2.725 1.00 88.75 117 ALA A N 1
ATOM 862 C CA . ALA A 1 117 ? 9.049 -35.134 -1.682 1.00 88.75 117 ALA A CA 1
ATOM 863 C C . ALA A 1 117 ? 8.480 -33.821 -1.096 1.00 88.75 117 ALA A C 1
ATOM 865 O O . ALA A 1 117 ? 8.990 -33.320 -0.089 1.00 88.75 117 ALA A O 1
ATOM 866 N N . GLU A 1 118 ? 7.460 -33.214 -1.716 1.00 85.31 118 GLU A N 1
ATOM 867 C CA . GLU A 1 118 ? 6.726 -32.077 -1.142 1.00 85.31 118 GLU A CA 1
ATOM 868 C C . GLU A 1 118 ? 5.631 -32.516 -0.150 1.00 85.31 118 GLU A C 1
ATOM 870 O O . GLU A 1 118 ? 5.204 -31.700 0.674 1.00 85.31 118 GLU A O 1
ATOM 875 N N . ILE A 1 119 ? 5.228 -33.794 -0.151 1.00 85.88 119 ILE A N 1
ATOM 876 C CA . ILE A 1 119 ? 4.261 -34.337 0.812 1.00 85.88 119 ILE A CA 1
ATOM 877 C C . ILE A 1 119 ? 4.839 -34.232 2.230 1.00 85.88 119 ILE A C 1
ATOM 879 O O . ILE A 1 119 ? 5.983 -34.590 2.499 1.00 85.88 119 ILE A O 1
ATOM 883 N N . GLY A 1 120 ? 4.042 -33.709 3.161 1.00 80.94 120 GLY A N 1
ATOM 884 C CA . GLY A 1 120 ? 4.429 -33.541 4.562 1.00 80.94 120 GLY A CA 1
ATOM 885 C C . GLY A 1 120 ? 5.222 -32.267 4.862 1.00 80.94 120 GLY A C 1
ATOM 886 O O . GLY A 1 120 ? 5.359 -31.913 6.038 1.00 80.94 120 GLY A O 1
ATOM 887 N N . LYS A 1 121 ? 5.674 -31.513 3.846 1.00 81.75 121 LYS A N 1
ATOM 888 C CA . LYS A 1 121 ? 6.250 -30.183 4.080 1.00 81.75 121 LYS A CA 1
ATOM 889 C C . LYS A 1 121 ? 5.165 -29.247 4.612 1.00 81.75 121 LYS A C 1
ATOM 891 O O . LYS A 1 121 ? 4.064 -29.137 4.066 1.00 81.75 121 LYS A O 1
ATOM 896 N N . VAL A 1 122 ? 5.483 -28.575 5.715 1.00 74.81 122 VAL A N 1
ATOM 897 C CA . VAL A 1 122 ? 4.634 -27.532 6.290 1.00 74.81 122 VAL A CA 1
ATOM 898 C C . VAL A 1 122 ? 4.819 -26.286 5.433 1.00 74.81 122 VAL A C 1
ATOM 900 O O . VAL A 1 122 ? 5.839 -25.610 5.527 1.00 74.81 122 VAL A O 1
ATOM 903 N N . VAL A 1 123 ? 3.845 -25.993 4.578 1.00 66.44 123 VAL A N 1
ATOM 904 C CA . VAL A 1 123 ? 3.829 -24.756 3.800 1.00 66.44 123 VAL A CA 1
ATOM 905 C C . VAL A 1 123 ? 2.952 -23.770 4.558 1.00 66.44 123 VAL A C 1
ATOM 907 O O . VAL A 1 123 ? 1.726 -23.852 4.544 1.00 66.44 123 VAL A O 1
ATOM 910 N N . GLY A 1 124 ? 3.598 -22.867 5.291 1.00 53.53 124 GLY A N 1
ATOM 911 C CA . GLY A 1 124 ? 2.941 -21.822 6.065 1.00 53.53 124 GLY A CA 1
ATOM 912 C C . GLY A 1 124 ? 3.889 -20.659 6.315 1.00 53.53 124 GLY A C 1
ATOM 913 O O . GLY A 1 124 ? 5.037 -20.882 6.684 1.00 53.53 124 GLY A O 1
ATOM 914 N N . GLY A 1 125 ? 3.402 -19.434 6.102 1.00 53.28 125 GLY A N 1
ATOM 915 C CA . GLY A 1 125 ? 4.050 -18.219 6.601 1.00 53.28 125 GLY A CA 1
ATOM 916 C C . GLY A 1 125 ? 4.224 -17.064 5.615 1.00 53.28 125 GLY A C 1
ATOM 917 O O . GLY A 1 125 ? 4.280 -15.942 6.087 1.00 53.28 125 GLY A O 1
ATOM 918 N N . THR A 1 126 ? 4.316 -17.287 4.296 1.00 48.44 126 THR A N 1
ATOM 919 C CA . THR A 1 126 ? 4.626 -16.185 3.343 1.00 48.44 126 THR A CA 1
ATOM 920 C C . THR A 1 126 ? 4.157 -16.396 1.894 1.00 48.44 126 THR A C 1
ATOM 922 O O . THR A 1 126 ? 4.550 -15.642 1.006 1.00 48.44 126 THR A O 1
ATOM 925 N N . LYS A 1 127 ? 3.334 -17.414 1.592 1.00 53.53 127 LYS A N 1
ATOM 926 C CA . LYS A 1 127 ? 2.783 -17.572 0.225 1.00 53.53 127 LYS A CA 1
ATOM 927 C C . LYS A 1 127 ? 1.589 -16.650 -0.056 1.00 53.53 127 LYS A C 1
ATOM 929 O O . LYS A 1 127 ? 1.211 -16.493 -1.214 1.00 53.53 127 LYS A O 1
ATOM 934 N N . GLY A 1 128 ? 0.990 -16.060 0.980 1.00 55.16 128 GLY A N 1
ATOM 935 C CA . GLY A 1 128 ? -0.016 -15.020 0.819 1.00 55.16 128 GLY A CA 1
ATOM 936 C C . GLY A 1 128 ? 0.629 -13.696 0.418 1.00 55.16 128 GLY A C 1
ATOM 937 O O . GLY A 1 128 ? 1.795 -13.439 0.707 1.00 55.16 128 GLY A O 1
ATOM 938 N N . ASN A 1 129 ? -0.134 -12.823 -0.237 1.00 60.47 129 ASN A N 1
ATOM 939 C CA . ASN A 1 129 ? 0.271 -11.429 -0.366 1.00 60.47 129 ASN A CA 1
ATOM 940 C C . ASN A 1 129 ? 0.444 -10.859 1.053 1.00 60.47 129 ASN A C 1
ATOM 942 O O . ASN A 1 129 ? -0.545 -10.744 1.777 1.00 60.47 129 ASN A O 1
ATOM 946 N N . ALA A 1 130 ? 1.672 -10.506 1.442 1.00 63.41 130 ALA A N 1
ATOM 947 C CA . ALA A 1 130 ? 1.994 -9.997 2.779 1.00 63.41 130 ALA A CA 1
ATOM 948 C C . ALA A 1 130 ? 1.109 -8.802 3.190 1.00 63.41 130 ALA A C 1
ATOM 950 O O . ALA A 1 130 ? 0.822 -8.599 4.367 1.00 63.41 130 ALA A O 1
ATOM 951 N N . VAL A 1 131 ? 0.605 -8.040 2.212 1.00 67.25 131 VAL A N 1
ATOM 952 C CA . VAL A 1 131 ? -0.343 -6.942 2.436 1.00 67.25 131 VAL A CA 1
ATOM 953 C C . VAL A 1 131 ? -1.703 -7.457 2.920 1.00 67.25 131 VAL A C 1
ATOM 955 O O . VAL A 1 131 ? -2.288 -6.879 3.831 1.00 67.25 131 VAL A O 1
ATOM 958 N N . LEU A 1 132 ? -2.207 -8.561 2.360 1.00 60.47 132 LEU A N 1
ATOM 959 C CA . LEU A 1 132 ? -3.457 -9.180 2.815 1.00 60.47 132 LEU A CA 1
ATOM 960 C C . LEU A 1 132 ? -3.291 -9.847 4.185 1.00 60.47 132 LEU A C 1
ATOM 962 O O . LEU A 1 132 ? -4.225 -9.825 4.984 1.00 60.47 132 LEU A O 1
ATOM 966 N N . GLU A 1 133 ? -2.111 -10.390 4.485 1.00 63.12 133 GLU A N 1
ATOM 967 C CA . GLU A 1 133 ? -1.786 -10.914 5.819 1.00 63.12 133 GLU A CA 1
ATOM 968 C C . GLU A 1 133 ? -1.787 -9.791 6.867 1.00 63.12 133 GLU A C 1
ATOM 970 O O . GLU A 1 133 ? -2.403 -9.928 7.924 1.00 63.12 133 GLU A O 1
ATOM 975 N N . TYR A 1 134 ? -1.193 -8.639 6.539 1.00 69.06 134 TYR A N 1
ATOM 976 C CA . TYR A 1 134 ? -1.187 -7.463 7.410 1.00 69.06 134 TYR A CA 1
ATOM 977 C C . TYR A 1 134 ? -2.593 -6.883 7.636 1.00 69.06 134 TYR A C 1
ATOM 979 O O . TYR A 1 134 ? -2.944 -6.544 8.763 1.00 69.06 134 TYR A O 1
ATOM 987 N N . ILE A 1 135 ? -3.417 -6.795 6.585 1.00 69.88 135 ILE A N 1
ATOM 988 C CA . ILE A 1 135 ? -4.772 -6.223 6.673 1.00 69.88 135 ILE A CA 1
ATOM 989 C C . ILE A 1 135 ? -5.745 -7.172 7.384 1.00 69.88 135 ILE A C 1
ATOM 991 O O . ILE A 1 135 ? -6.614 -6.716 8.123 1.00 69.88 135 ILE A O 1
ATOM 995 N N . SER A 1 136 ? -5.631 -8.485 7.163 1.00 66.06 136 SER A N 1
ATOM 996 C CA . SER A 1 136 ? -6.576 -9.450 7.740 1.00 66.06 136 SER A CA 1
ATOM 997 C C . SER A 1 136 ? -6.312 -9.751 9.215 1.00 66.06 136 SER A C 1
ATOM 999 O O . SER A 1 136 ? -7.233 -10.183 9.907 1.00 66.06 136 SER A O 1
ATOM 1001 N N . GLY A 1 137 ? -5.081 -9.553 9.707 1.00 62.91 137 GLY A N 1
ATOM 1002 C CA . GLY A 1 137 ? -4.702 -9.844 11.096 1.00 62.91 137 GLY A CA 1
ATOM 1003 C C . GLY A 1 137 ? -4.888 -11.313 11.504 1.00 62.91 137 GLY A C 1
ATOM 1004 O O . GLY A 1 137 ? -4.733 -11.655 12.676 1.00 62.91 137 GLY A O 1
ATOM 1005 N N . ALA A 1 138 ? -5.234 -12.187 10.555 1.00 61.09 138 ALA A N 1
ATOM 1006 C CA . ALA A 1 138 ? -5.438 -13.604 10.774 1.00 61.09 138 ALA A CA 1
ATOM 1007 C C . ALA A 1 138 ? -4.108 -14.317 10.497 1.00 61.09 138 ALA A C 1
ATOM 1009 O O . ALA A 1 138 ? -3.645 -14.300 9.355 1.00 61.09 138 ALA A O 1
ATOM 1010 N N . PRO A 1 139 ? -3.467 -14.944 11.502 1.00 57.22 139 PRO A N 1
ATOM 1011 C CA . PRO A 1 139 ? -2.251 -15.704 11.259 1.00 57.22 139 PRO A CA 1
ATOM 1012 C C . PRO A 1 139 ? -2.560 -16.818 10.258 1.00 57.22 139 PRO A C 1
ATOM 1014 O O . PRO A 1 139 ? -3.454 -17.640 10.491 1.00 57.22 139 PRO A O 1
ATOM 1017 N N . ASN A 1 140 ? -1.834 -16.837 9.137 1.00 61.62 140 ASN A N 1
ATOM 1018 C CA . ASN A 1 140 ? -1.974 -17.887 8.137 1.00 61.62 140 ASN A CA 1
ATOM 1019 C C . ASN A 1 140 ? -1.667 -19.231 8.799 1.00 61.62 140 ASN A C 1
ATOM 1021 O O . ASN A 1 140 ? -0.533 -19.503 9.202 1.00 61.62 140 ASN A O 1
ATOM 1025 N N . LYS A 1 141 ? -2.702 -20.063 8.957 1.00 65.19 141 LYS A N 1
ATOM 1026 C CA . LYS A 1 141 ? -2.558 -21.379 9.577 1.00 65.19 141 LYS A CA 1
ATOM 1027 C C . LYS A 1 141 ? -1.623 -22.205 8.693 1.00 65.19 141 LYS A C 1
ATOM 1029 O O . LYS A 1 141 ? -1.909 -22.340 7.503 1.00 65.19 141 LYS A O 1
ATOM 1034 N N . PRO A 1 142 ? -0.517 -22.746 9.228 1.00 63.97 142 PRO A N 1
ATOM 1035 C CA . PRO A 1 142 ? 0.379 -23.569 8.437 1.00 63.97 142 PRO A CA 1
ATOM 1036 C C . PRO A 1 142 ? -0.386 -24.776 7.895 1.00 63.97 142 PRO A C 1
ATOM 1038 O O . PRO A 1 142 ? -0.928 -25.574 8.660 1.00 63.97 142 PRO A O 1
ATOM 1041 N N . THR A 1 143 ? -0.434 -24.909 6.572 1.00 67.19 143 THR A N 1
ATOM 1042 C CA . THR A 1 143 ? -1.048 -26.063 5.917 1.00 67.19 143 THR A CA 1
ATOM 1043 C C . THR A 1 143 ? 0.027 -27.101 5.637 1.00 67.19 143 THR A C 1
ATOM 1045 O O . THR A 1 143 ? 1.035 -26.818 4.987 1.00 67.19 143 THR A O 1
ATOM 1048 N N . ARG A 1 144 ? -0.168 -28.320 6.141 1.00 74.69 144 ARG A N 1
ATOM 1049 C CA . ARG A 1 144 ? 0.631 -29.471 5.711 1.00 74.69 144 ARG A CA 1
ATOM 1050 C C . ARG A 1 144 ? 0.093 -29.945 4.372 1.00 74.69 144 ARG A C 1
ATOM 1052 O O . ARG A 1 144 ? -1.103 -30.205 4.256 1.00 74.69 144 ARG A O 1
ATOM 1059 N N . ILE A 1 145 ? 0.971 -30.052 3.383 1.00 78.25 145 ILE A N 1
ATOM 1060 C CA . ILE A 1 145 ? 0.622 -30.643 2.093 1.00 78.25 145 ILE A CA 1
ATOM 1061 C C . ILE A 1 145 ? 0.404 -32.143 2.322 1.00 78.25 145 ILE A C 1
ATOM 1063 O O . ILE A 1 145 ? 1.343 -32.856 2.672 1.00 78.25 145 ILE A O 1
ATOM 1067 N N . GLN A 1 146 ? -0.841 -32.604 2.193 1.00 78.31 146 GLN A N 1
ATOM 1068 C CA . GLN A 1 146 ? -1.216 -34.007 2.419 1.00 78.31 146 GLN A CA 1
ATOM 1069 C C . GLN A 1 146 ? -1.100 -34.865 1.155 1.00 78.31 146 GLN A C 1
ATOM 1071 O O . GLN A 1 146 ? -0.836 -36.057 1.256 1.00 78.31 146 GLN A O 1
ATOM 1076 N N . ALA A 1 147 ? -1.275 -34.262 -0.021 1.00 83.12 147 ALA A N 1
ATOM 1077 C CA . ALA A 1 147 ? -1.225 -34.936 -1.312 1.00 83.12 147 ALA A CA 1
ATOM 1078 C C . ALA A 1 147 ? -0.173 -34.279 -2.209 1.00 83.12 147 ALA A C 1
ATOM 1080 O O . ALA A 1 147 ? 0.053 -33.070 -2.112 1.00 83.12 147 ALA A O 1
ATOM 1081 N N . ALA A 1 148 ? 0.459 -35.068 -3.082 1.00 85.38 148 ALA A N 1
ATOM 1082 C CA . ALA A 1 148 ? 1.388 -34.527 -4.068 1.00 85.38 148 ALA A CA 1
ATOM 1083 C C . ALA A 1 148 ? 0.669 -33.496 -4.959 1.00 85.38 148 ALA A C 1
ATOM 1085 O O . ALA A 1 148 ? -0.495 -33.700 -5.315 1.00 85.38 148 ALA A O 1
ATOM 1086 N N . PRO A 1 149 ? 1.340 -32.394 -5.334 1.00 86.31 149 PRO A N 1
ATOM 1087 C CA . PRO A 1 149 ? 0.778 -31.450 -6.285 1.00 86.31 149 PRO A CA 1
ATOM 1088 C C . PRO A 1 149 ? 0.481 -32.151 -7.614 1.00 86.31 149 PRO A C 1
ATOM 1090 O O . PRO A 1 149 ? 1.282 -32.939 -8.120 1.00 86.31 149 PRO A O 1
ATOM 1093 N N . ASN A 1 150 ? -0.681 -31.836 -8.181 1.00 91.25 150 ASN A N 1
ATOM 1094 C CA . ASN A 1 150 ? -1.151 -32.426 -9.428 1.00 91.25 150 ASN A CA 1
ATOM 1095 C C . ASN A 1 150 ? -0.214 -32.094 -10.601 1.00 91.25 150 ASN A C 1
ATOM 1097 O O . ASN A 1 150 ? 0.358 -31.004 -10.666 1.00 91.25 150 ASN A O 1
ATOM 1101 N N . ALA A 1 151 ? -0.120 -33.008 -11.571 1.00 92.06 151 ALA A N 1
ATOM 1102 C CA . ALA A 1 151 ? 0.754 -32.856 -12.735 1.00 92.06 151 ALA A CA 1
ATOM 1103 C C . ALA A 1 151 ? 0.465 -31.583 -13.538 1.00 92.06 151 ALA A C 1
ATOM 1105 O O . ALA A 1 151 ? 1.383 -30.888 -13.948 1.00 92.06 151 ALA A O 1
ATOM 1106 N N . LEU A 1 152 ? -0.814 -31.260 -13.732 1.00 94.25 152 LEU A N 1
ATOM 1107 C CA . LEU A 1 152 ? -1.268 -30.080 -14.475 1.00 94.25 152 LEU A CA 1
ATOM 1108 C C . LEU A 1 152 ? -1.604 -28.888 -13.564 1.00 94.25 152 LEU A C 1
ATOM 1110 O O . LEU A 1 152 ? -2.493 -28.095 -13.881 1.00 94.25 152 LEU A O 1
ATOM 1114 N N . ASP A 1 153 ? -0.962 -28.777 -12.400 1.00 92.62 153 ASP A N 1
ATOM 1115 C CA . ASP A 1 153 ? -1.150 -27.609 -11.542 1.00 92.62 153 ASP A CA 1
ATOM 1116 C C . ASP A 1 153 ? -0.440 -26.366 -12.109 1.00 92.62 153 ASP A C 1
ATOM 1118 O O . ASP A 1 153 ? 0.650 -26.464 -12.675 1.00 92.62 153 ASP A O 1
ATOM 1122 N N . TYR A 1 154 ? -1.035 -25.179 -11.963 1.00 92.69 154 TYR A N 1
ATOM 1123 C CA . TYR A 1 154 ? -0.508 -23.956 -12.593 1.00 92.69 154 TYR A CA 1
ATOM 1124 C C . TYR A 1 154 ? 0.853 -23.543 -12.021 1.00 92.69 154 TYR A C 1
ATOM 1126 O O . TYR A 1 154 ? 1.729 -23.069 -12.753 1.00 92.69 154 TYR A O 1
ATOM 1134 N N . ASP A 1 155 ? 1.061 -23.789 -10.728 1.00 89.75 155 ASP A N 1
ATOM 1135 C CA . ASP A 1 155 ? 2.349 -23.590 -10.067 1.00 89.75 155 ASP A CA 1
ATOM 1136 C C . ASP A 1 155 ? 3.418 -24.509 -10.667 1.00 89.75 155 ASP A C 1
ATOM 1138 O O . ASP A 1 155 ? 4.542 -24.074 -10.920 1.00 89.75 155 ASP A O 1
ATOM 1142 N N . GLN A 1 156 ? 3.067 -25.769 -10.948 1.00 90.62 156 GLN A N 1
ATOM 1143 C CA . GLN A 1 156 ? 3.978 -26.725 -11.575 1.00 90.62 156 GLN A CA 1
ATOM 1144 C C . GLN A 1 156 ? 4.287 -26.308 -13.015 1.00 90.62 156 GLN A C 1
ATOM 1146 O O . GLN A 1 156 ? 5.457 -26.226 -13.377 1.00 90.62 156 GLN A O 1
ATOM 1151 N N . LEU A 1 157 ? 3.287 -25.931 -13.816 1.00 93.75 157 LEU A N 1
ATOM 1152 C CA . LEU A 1 157 ? 3.516 -25.396 -15.165 1.00 93.75 157 LEU A CA 1
ATOM 1153 C C . LEU A 1 157 ? 4.492 -24.211 -15.147 1.00 93.75 157 LEU A C 1
ATOM 1155 O O . LEU A 1 157 ? 5.427 -24.162 -15.947 1.00 93.75 157 LEU A O 1
ATOM 1159 N N . THR A 1 158 ? 4.333 -23.297 -14.188 1.00 92.81 158 THR A N 1
ATOM 1160 C CA . THR A 1 158 ? 5.221 -22.139 -14.026 1.00 92.81 158 THR A CA 1
ATOM 1161 C C . THR A 1 158 ? 6.643 -22.556 -13.635 1.00 92.81 158 THR A C 1
ATOM 1163 O O . THR A 1 158 ? 7.593 -22.066 -14.246 1.00 92.81 158 THR A O 1
ATOM 1166 N N . LYS A 1 159 ? 6.809 -23.508 -12.700 1.00 92.19 159 LYS A N 1
ATOM 1167 C CA . LYS A 1 159 ? 8.125 -24.048 -12.293 1.00 92.19 159 LYS A CA 1
ATOM 1168 C C . LYS A 1 159 ? 8.933 -24.602 -13.477 1.00 92.19 159 LYS A C 1
ATOM 1170 O O . LYS A 1 159 ? 10.148 -24.437 -13.505 1.00 92.19 159 LYS A O 1
ATOM 1175 N N . PHE A 1 160 ? 8.280 -25.219 -14.465 1.00 93.19 160 PHE A N 1
ATOM 1176 C CA . PHE A 1 160 ? 8.949 -25.806 -15.640 1.00 93.19 160 PHE A CA 1
ATOM 1177 C C . PHE A 1 160 ? 9.049 -24.864 -16.861 1.00 93.19 160 PHE A C 1
ATOM 1179 O O . PHE A 1 160 ? 9.572 -25.273 -17.907 1.00 93.19 160 PHE A O 1
ATOM 1186 N N . GLY A 1 161 ? 8.586 -23.612 -16.736 1.00 94.88 161 GLY A N 1
ATOM 1187 C CA . GLY A 1 161 ? 8.633 -22.587 -17.792 1.00 94.88 161 GLY A CA 1
ATOM 1188 C C . GLY A 1 161 ? 7.414 -22.547 -18.726 1.00 94.88 161 GLY A C 1
ATOM 1189 O O . GLY A 1 161 ? 7.389 -21.769 -19.676 1.00 94.88 161 GLY A O 1
ATOM 1190 N N . TYR A 1 162 ? 6.374 -23.331 -18.443 1.00 96.62 162 TYR A N 1
ATOM 1191 C CA . TYR A 1 162 ? 5.141 -23.425 -19.235 1.00 96.62 162 TYR A CA 1
ATOM 1192 C C . TYR A 1 162 ? 3.984 -22.597 -18.647 1.00 96.62 162 TYR A C 1
ATOM 1194 O O . TYR A 1 162 ? 2.815 -22.862 -18.918 1.00 96.62 162 TYR A O 1
ATOM 1202 N N . GLY A 1 163 ? 4.284 -21.556 -17.860 1.00 94.19 163 GLY A N 1
ATOM 1203 C CA . GLY A 1 163 ? 3.264 -20.681 -17.256 1.00 94.19 163 GLY A CA 1
ATOM 1204 C C . GLY A 1 163 ? 2.345 -19.997 -18.282 1.00 94.19 163 GLY A C 1
ATOM 1205 O O . GLY A 1 163 ? 1.185 -19.715 -17.992 1.00 94.19 163 GLY A O 1
ATOM 1206 N N . HIS A 1 164 ? 2.820 -19.815 -19.517 1.00 95.69 164 HIS A N 1
ATOM 1207 C CA . HIS A 1 164 ? 2.036 -19.269 -20.627 1.00 95.69 164 HIS A CA 1
ATOM 1208 C C . HIS A 1 164 ? 0.862 -20.174 -21.057 1.00 95.69 164 HIS A C 1
ATOM 1210 O O . HIS A 1 164 ? -0.092 -19.680 -21.658 1.00 95.69 164 HIS A O 1
ATOM 1216 N N . LEU A 1 165 ? 0.883 -21.471 -20.716 1.00 95.62 165 LEU A N 1
ATOM 1217 C CA . LEU A 1 165 ? -0.215 -22.404 -20.993 1.00 95.62 165 LEU A CA 1
ATOM 1218 C C . LEU A 1 165 ? -1.389 -22.259 -20.014 1.00 95.62 165 LEU A C 1
ATOM 1220 O O . LEU A 1 165 ? -2.486 -22.721 -20.318 1.00 95.62 165 LEU A O 1
ATOM 1224 N N . ALA A 1 166 ? -1.215 -21.578 -18.875 1.00 95.31 166 ALA A N 1
ATOM 1225 C CA . ALA A 1 166 ? -2.272 -21.445 -17.870 1.00 95.31 166 ALA A CA 1
ATOM 1226 C C . ALA A 1 166 ? -3.536 -20.771 -18.434 1.00 95.31 166 ALA A C 1
ATOM 1228 O O . ALA A 1 166 ? -4.648 -21.259 -18.235 1.00 95.31 166 ALA A O 1
ATOM 1229 N N . THR A 1 167 ? -3.384 -19.680 -19.192 1.00 94.56 167 THR A N 1
ATOM 1230 C CA . THR A 1 167 ? -4.528 -18.957 -19.771 1.00 94.56 167 THR A CA 1
ATOM 1231 C C . THR A 1 167 ? -5.257 -19.762 -20.861 1.00 94.56 167 THR A C 1
ATOM 1233 O O . THR A 1 167 ? -6.486 -19.829 -20.795 1.00 94.56 167 THR A O 1
ATOM 1236 N N . PRO A 1 168 ? -4.573 -20.398 -21.837 1.00 95.38 168 PRO A N 1
ATOM 1237 C CA . PRO A 1 168 ? -5.208 -21.335 -22.768 1.00 95.38 168 PRO A CA 1
ATOM 1238 C C . PRO A 1 168 ? -5.954 -22.483 -22.080 1.00 95.38 168 PRO A C 1
ATOM 1240 O O . PRO A 1 168 ? -7.099 -22.744 -22.436 1.00 95.38 168 PRO A O 1
ATOM 1243 N N . ILE A 1 169 ? -5.362 -23.105 -21.053 1.00 95.69 169 ILE A N 1
ATOM 1244 C CA . ILE A 1 169 ? -6.000 -24.190 -20.287 1.00 95.69 169 ILE A CA 1
ATOM 1245 C C . ILE A 1 169 ? -7.294 -23.702 -19.635 1.00 95.69 169 ILE A C 1
ATOM 1247 O O . ILE A 1 169 ? -8.323 -24.362 -19.742 1.00 95.69 169 ILE A O 1
ATOM 1251 N N . MET A 1 170 ? -7.275 -22.527 -18.996 1.00 93.94 170 MET A N 1
ATOM 1252 C CA . MET A 1 170 ? -8.477 -21.944 -18.388 1.00 93.94 170 MET A CA 1
ATOM 1253 C C . MET A 1 170 ? -9.588 -21.690 -19.412 1.00 93.94 170 MET A C 1
ATOM 1255 O O . MET A 1 170 ? -10.756 -21.916 -19.108 1.00 93.94 170 MET A O 1
ATOM 1259 N N . LYS A 1 171 ? -9.235 -21.241 -20.621 1.00 94.94 171 LYS A N 1
ATOM 1260 C CA . LYS A 1 171 ? -10.201 -21.015 -21.706 1.00 94.94 171 LYS A CA 1
ATOM 1261 C C . LYS A 1 171 ? -10.744 -22.319 -22.299 1.00 94.94 171 LYS A C 1
ATOM 1263 O O . LYS A 1 171 ? -11.903 -22.351 -22.688 1.00 94.94 171 LYS A O 1
ATOM 1268 N N . ALA A 1 172 ? -9.941 -23.381 -22.329 1.00 93.94 172 ALA A N 1
ATOM 1269 C CA . ALA A 1 172 ? -10.292 -24.690 -22.883 1.00 93.94 172 ALA A CA 1
ATOM 1270 C C . ALA A 1 172 ? -11.076 -25.605 -21.911 1.00 93.94 172 ALA A C 1
ATOM 1272 O O . ALA A 1 172 ? -11.108 -26.816 -22.101 1.00 93.94 172 ALA A O 1
ATOM 1273 N N . GLY A 1 173 ? -11.690 -25.057 -20.855 1.00 92.75 173 GLY A N 1
ATOM 1274 C CA . GLY A 1 173 ? -12.455 -25.835 -19.866 1.00 92.75 173 GLY A CA 1
ATOM 1275 C C . GLY A 1 173 ? -11.684 -26.198 -18.589 1.00 92.75 173 GLY A C 1
ATOM 1276 O O . GLY A 1 173 ? -12.207 -26.894 -17.721 1.00 92.75 173 GLY A O 1
ATOM 1277 N N . GLY A 1 174 ? -10.461 -25.691 -18.424 1.00 94.50 174 GLY A N 1
ATOM 1278 C CA . GLY A 1 174 ? -9.663 -25.844 -17.209 1.00 94.50 174 GLY A CA 1
ATOM 1279 C C . GLY A 1 174 ? -8.911 -27.174 -17.112 1.00 94.50 174 GLY A C 1
ATOM 1280 O O . GLY A 1 174 ? -8.814 -27.946 -18.060 1.00 94.50 174 GLY A O 1
ATOM 1281 N N . ARG A 1 175 ? -8.338 -27.440 -15.931 1.00 93.69 175 ARG A N 1
ATOM 1282 C CA . ARG A 1 175 ? -7.423 -28.576 -15.705 1.00 93.69 175 ARG A CA 1
ATOM 1283 C C . ARG A 1 175 ? -8.075 -29.937 -15.965 1.00 93.69 175 ARG A C 1
ATOM 1285 O O . ARG A 1 175 ? -7.440 -30.783 -16.578 1.00 93.69 175 ARG A O 1
ATOM 1292 N N . LEU A 1 176 ? -9.317 -30.148 -15.521 1.00 93.31 176 LEU A N 1
ATOM 1293 C CA . LEU A 1 176 ? -10.006 -31.442 -15.654 1.00 93.31 176 LEU A CA 1
ATOM 1294 C C . LEU A 1 176 ? -10.230 -31.824 -17.123 1.00 93.31 176 LEU A C 1
ATOM 1296 O O . LEU A 1 176 ? -9.925 -32.951 -17.501 1.00 93.31 176 LEU A O 1
ATOM 1300 N N . ALA A 1 177 ? -10.645 -30.864 -17.956 1.00 95.00 177 ALA A N 1
ATOM 1301 C CA . ALA A 1 177 ? -10.783 -31.069 -19.397 1.00 95.00 177 ALA A CA 1
ATOM 1302 C C . ALA A 1 177 ? -9.445 -31.454 -20.053 1.00 95.00 177 ALA A C 1
ATOM 1304 O O . ALA A 1 177 ? -9.411 -32.258 -20.978 1.00 95.00 177 ALA A O 1
ATOM 1305 N N . MET A 1 178 ? -8.321 -30.924 -19.553 1.00 95.50 178 MET A N 1
ATOM 1306 C CA . MET A 1 178 ? -6.994 -31.289 -20.061 1.00 95.50 178 MET A CA 1
ATOM 1307 C C . MET A 1 178 ? -6.561 -32.700 -19.651 1.00 95.50 178 MET A C 1
ATOM 1309 O O . MET A 1 178 ? -5.900 -33.367 -20.443 1.00 95.50 178 MET A O 1
ATOM 1313 N N . TYR A 1 179 ? -6.937 -33.178 -18.457 1.00 95.75 179 TYR A N 1
ATOM 1314 C CA . TYR A 1 179 ? -6.711 -34.579 -18.068 1.00 95.75 179 TYR A CA 1
ATOM 1315 C C . TYR A 1 179 ? -7.462 -35.530 -19.004 1.00 95.75 179 TYR A C 1
ATOM 1317 O O . TYR A 1 179 ? -6.862 -36.467 -19.525 1.00 95.75 179 TYR A O 1
ATOM 1325 N N . GLU A 1 180 ? -8.732 -35.233 -19.285 1.00 96.00 180 GLU A N 1
ATOM 1326 C CA . GLU A 1 180 ? -9.559 -36.007 -20.216 1.00 96.00 180 GLU A CA 1
ATOM 1327 C C . GLU A 1 180 ? -8.977 -35.996 -21.639 1.00 96.00 180 GLU A C 1
ATOM 1329 O O . GLU A 1 180 ? -8.797 -37.048 -22.250 1.00 96.00 180 GLU A O 1
ATOM 1334 N N . LEU A 1 181 ? -8.576 -34.821 -22.135 1.00 95.44 181 LEU A N 1
ATOM 1335 C CA . LEU A 1 181 ? -7.987 -34.652 -23.468 1.00 95.44 181 LEU A CA 1
ATOM 1336 C C . LEU A 1 181 ? -6.670 -35.430 -23.646 1.00 95.44 181 LEU A C 1
ATOM 1338 O O . LEU A 1 181 ? -6.367 -35.920 -24.742 1.00 95.44 181 LEU A O 1
ATOM 1342 N N . LEU A 1 182 ? -5.875 -35.539 -22.580 1.00 96.25 182 LEU A N 1
ATOM 1343 C CA . LEU A 1 182 ? -4.613 -36.281 -22.567 1.00 96.25 182 LEU A CA 1
ATOM 1344 C C . LEU A 1 182 ? -4.786 -37.771 -22.239 1.00 96.25 182 LEU A C 1
ATOM 1346 O O . LEU A 1 182 ? -3.804 -38.507 -22.326 1.00 96.25 182 LEU A O 1
ATOM 1350 N N . GLY A 1 183 ? -5.995 -38.218 -21.885 1.00 95.56 183 GLY A N 1
ATOM 1351 C CA . GLY A 1 183 ? -6.249 -39.590 -21.439 1.00 95.56 183 GLY A CA 1
ATOM 1352 C C . GLY A 1 183 ? -5.524 -39.938 -20.136 1.00 95.56 183 GLY A C 1
ATOM 1353 O O . GLY A 1 183 ? -5.109 -41.079 -19.949 1.00 95.56 183 GLY A O 1
ATOM 1354 N N . LEU A 1 184 ? -5.309 -38.947 -19.269 1.00 93.81 184 LEU A N 1
ATOM 1355 C CA . LEU A 1 184 ? -4.701 -39.128 -17.954 1.00 93.81 184 LEU A CA 1
ATOM 1356 C C . LEU A 1 184 ? -5.783 -39.372 -16.900 1.00 93.81 184 LEU A C 1
ATOM 1358 O O . LEU A 1 184 ? -6.896 -38.854 -17.004 1.00 93.81 184 LEU A O 1
ATOM 1362 N N . GLU A 1 185 ? -5.439 -40.118 -15.852 1.00 91.44 185 GLU A N 1
ATOM 1363 C CA . GLU A 1 185 ? -6.336 -40.324 -14.716 1.00 91.44 185 GLU A CA 1
ATOM 1364 C C . GLU A 1 185 ? -6.644 -38.988 -14.028 1.00 91.44 185 GLU A C 1
ATOM 1366 O O . GLU A 1 185 ? -5.752 -38.169 -13.782 1.00 91.44 185 GLU A O 1
ATOM 1371 N N . LEU A 1 186 ? -7.928 -38.750 -13.745 1.00 89.44 186 LEU A N 1
ATOM 1372 C CA . LEU A 1 186 ? -8.353 -37.525 -13.085 1.00 89.44 186 LEU A CA 1
ATOM 1373 C C . LEU A 1 186 ? -7.843 -37.532 -11.638 1.00 89.44 186 LEU A C 1
ATOM 1375 O O . LEU A 1 186 ? -7.990 -38.542 -10.947 1.00 89.44 186 LEU A O 1
ATOM 1379 N N . PRO A 1 187 ? -7.283 -36.413 -11.148 1.00 85.06 187 PRO A N 1
ATOM 1380 C CA . PRO A 1 187 ? -6.842 -36.339 -9.766 1.00 85.06 187 PRO A CA 1
ATOM 1381 C C . PRO A 1 187 ? -8.042 -36.482 -8.827 1.00 85.06 187 PRO A C 1
ATOM 1383 O O . PRO A 1 187 ? -9.092 -35.875 -9.059 1.00 85.06 187 PRO A O 1
ATOM 1386 N N . ASP A 1 188 ? -7.878 -37.249 -7.749 1.00 79.56 188 ASP A N 1
ATOM 1387 C CA . ASP A 1 188 ? -8.928 -37.425 -6.751 1.00 79.56 188 ASP A CA 1
ATOM 1388 C C . ASP A 1 188 ? -9.179 -36.103 -6.006 1.00 79.56 188 ASP A C 1
ATOM 1390 O O . ASP A 1 188 ? -8.465 -35.702 -5.083 1.00 79.56 188 ASP A O 1
ATOM 1394 N N . THR A 1 189 ? -10.204 -35.382 -6.452 1.00 68.25 189 THR A N 1
ATOM 1395 C CA . THR A 1 189 ? -10.614 -34.108 -5.853 1.00 68.25 189 THR A CA 1
ATOM 1396 C C . THR A 1 189 ? -11.306 -34.293 -4.502 1.00 68.25 189 THR A C 1
ATOM 1398 O O . THR A 1 189 ? -11.414 -33.325 -3.745 1.00 68.25 189 THR A O 1
ATOM 1401 N N . SER A 1 190 ? -11.724 -35.518 -4.153 1.00 64.69 190 SER A N 1
ATOM 1402 C CA . SER A 1 190 ? -12.444 -35.793 -2.907 1.00 64.69 190 SER A CA 1
ATOM 1403 C C . SER A 1 190 ? -11.541 -35.682 -1.673 1.00 64.69 190 SER A C 1
ATOM 1405 O O . SER A 1 190 ? -11.966 -35.158 -0.640 1.00 64.69 190 SER A O 1
ATOM 1407 N N . ALA A 1 191 ? -10.267 -36.066 -1.799 1.00 59.59 191 ALA A N 1
ATOM 1408 C CA . ALA A 1 191 ? -9.283 -35.984 -0.721 1.00 59.59 191 ALA A CA 1
ATOM 1409 C C . ALA A 1 191 ? -8.882 -34.534 -0.389 1.00 59.59 191 ALA A C 1
ATOM 1411 O O . ALA A 1 191 ? -8.634 -34.203 0.769 1.00 59.59 191 ALA A O 1
ATOM 1412 N N . SER A 1 192 ? -8.865 -33.639 -1.384 1.00 54.56 192 SER A N 1
ATOM 1413 C CA . SER A 1 192 ? -8.457 -32.238 -1.193 1.00 54.56 192 SER A CA 1
ATOM 1414 C C . SER A 1 192 ? -9.501 -31.386 -0.462 1.00 54.56 192 SER A C 1
ATOM 1416 O O . SER A 1 192 ? -9.170 -30.290 -0.005 1.00 54.56 192 SER A O 1
ATOM 1418 N N . LEU A 1 193 ? -10.753 -31.847 -0.381 1.00 49.94 193 LEU A N 1
ATOM 1419 C CA . LEU A 1 193 ? -11.869 -31.098 0.203 1.00 49.94 193 LEU A CA 1
ATOM 1420 C C . LEU A 1 193 ? -12.187 -31.488 1.641 1.00 49.94 193 LEU A C 1
ATOM 1422 O O . LEU A 1 193 ? -13.057 -30.859 2.239 1.00 49.94 193 LEU A O 1
ATOM 1426 N N . GLN A 1 194 ? -11.509 -32.480 2.221 1.00 54.12 194 GLN A N 1
ATOM 1427 C CA . GLN A 1 194 ? -11.686 -32.737 3.642 1.00 54.12 194 GLN A CA 1
ATOM 1428 C C . GLN A 1 194 ? -10.957 -31.624 4.399 1.00 54.12 194 GLN A C 1
ATOM 1430 O O . GLN A 1 194 ? -9.720 -31.593 4.372 1.00 54.12 194 GLN A O 1
ATOM 1435 N N . PRO A 1 195 ? -11.674 -30.670 5.039 1.00 53.88 195 PRO A N 1
ATOM 1436 C CA . PRO A 1 195 ? -11.008 -29.743 5.933 1.00 53.88 195 PRO A CA 1
ATOM 1437 C C . PRO A 1 195 ? -10.236 -30.615 6.907 1.00 53.88 195 PRO A C 1
ATOM 1439 O O . PRO A 1 195 ? -10.806 -31.566 7.445 1.00 53.88 195 PRO A O 1
ATOM 1442 N N . LEU A 1 196 ? -8.940 -30.341 7.082 1.00 57.19 196 LEU A N 1
ATOM 1443 C CA . LEU A 1 196 ? -8.167 -31.024 8.103 1.00 57.19 196 LEU A CA 1
ATOM 1444 C C . LEU A 1 196 ? -8.910 -30.735 9.405 1.00 57.19 196 LEU A C 1
ATOM 1446 O O . LEU A 1 196 ? -8.833 -29.623 9.937 1.00 57.19 196 LEU A O 1
ATOM 1450 N N . VAL A 1 197 ? -9.707 -31.705 9.858 1.00 54.59 197 VAL A N 1
ATOM 1451 C CA . VAL A 1 197 ? -10.308 -31.688 11.174 1.00 54.59 197 VAL A CA 1
ATOM 1452 C C . VAL A 1 197 ? -9.087 -31.829 12.048 1.00 54.59 197 VAL A C 1
ATOM 1454 O O . VAL A 1 197 ? -8.625 -32.930 12.333 1.00 54.59 197 VAL A O 1
ATOM 1457 N N . VAL A 1 198 ? -8.490 -30.690 12.403 1.00 57.47 198 VAL A N 1
ATOM 1458 C CA . VAL A 1 198 ? -7.687 -30.611 13.603 1.00 57.47 198 VAL A CA 1
ATOM 1459 C C . VAL A 1 198 ? -8.690 -31.053 14.646 1.00 57.47 198 VAL A C 1
ATOM 1461 O O . VAL A 1 198 ? -9.545 -30.272 15.064 1.00 57.47 198 VAL A O 1
ATOM 1464 N N . THR A 1 199 ? -8.662 -32.340 14.982 1.00 53.09 199 THR A N 1
ATOM 1465 C CA . THR A 1 199 ? -9.223 -32.853 16.212 1.00 53.09 199 THR A CA 1
ATOM 1466 C C . THR A 1 199 ? -8.416 -32.138 17.272 1.00 53.09 199 THR A C 1
ATOM 1468 O O . THR A 1 199 ? -7.419 -32.656 17.770 1.00 53.09 199 THR A O 1
ATOM 1471 N N . ALA A 1 200 ? -8.790 -30.881 17.540 1.00 56.38 200 ALA A N 1
ATOM 1472 C CA . ALA A 1 200 ? -8.472 -30.227 18.780 1.00 56.38 200 ALA A CA 1
ATOM 1473 C C . ALA A 1 200 ? -8.835 -31.292 19.807 1.00 56.38 200 ALA A C 1
ATOM 1475 O O . ALA A 1 200 ? -9.972 -31.782 19.737 1.00 56.38 200 ALA A O 1
ATOM 1476 N N . PRO A 1 201 ? -7.861 -31.779 20.596 1.00 59.06 201 PRO A N 1
ATOM 1477 C CA . PRO A 1 201 ? -8.099 -32.886 21.502 1.00 59.06 201 PRO A CA 1
ATOM 1478 C C . PRO A 1 201 ? -9.353 -32.510 22.265 1.00 59.06 201 PRO A C 1
ATOM 1480 O O . PRO A 1 201 ? -9.380 -31.467 22.920 1.00 59.06 201 PRO A O 1
ATOM 1483 N N . LYS A 1 202 ? -10.437 -33.257 22.026 1.00 55.53 202 LYS A N 1
ATOM 1484 C CA . LYS A 1 202 ? -11.724 -32.947 22.627 1.00 55.53 202 LYS A CA 1
ATOM 1485 C C . LYS A 1 202 ? -11.438 -33.027 24.112 1.00 55.53 202 LYS A C 1
ATOM 1487 O O . LYS A 1 202 ? -11.127 -34.111 24.597 1.00 55.53 202 LYS A O 1
ATOM 1492 N N . LEU A 1 203 ? -11.420 -31.879 24.783 1.00 56.66 203 LEU A N 1
ATOM 1493 C CA . LEU A 1 203 ? -11.220 -31.817 26.219 1.00 56.66 203 LEU A CA 1
ATOM 1494 C C . LEU A 1 203 ? -12.436 -32.520 26.814 1.00 56.66 203 LEU A C 1
ATOM 1496 O O . LEU A 1 203 ? -13.522 -31.950 26.913 1.00 56.66 203 LEU A O 1
ATOM 1500 N N . VAL A 1 204 ? -12.285 -33.816 27.076 1.00 58.69 204 VAL A N 1
ATOM 1501 C CA . VAL A 1 204 ? -13.252 -34.596 27.830 1.00 58.69 204 VAL A CA 1
ATOM 1502 C C . VAL A 1 204 ? -13.017 -34.177 29.268 1.00 58.69 204 VAL A C 1
ATOM 1504 O O . VAL A 1 204 ? -12.067 -34.616 29.908 1.00 58.69 204 VAL A O 1
ATOM 1507 N N . ILE A 1 205 ? -13.829 -33.228 29.727 1.00 55.59 205 ILE A N 1
ATOM 1508 C CA . ILE A 1 205 ? -13.813 -32.773 31.113 1.00 55.59 205 ILE A CA 1
ATOM 1509 C C . ILE A 1 205 ? -14.428 -33.905 31.939 1.00 55.59 205 ILE A C 1
ATOM 1511 O O . ILE A 1 205 ? -15.644 -33.963 32.131 1.00 55.59 205 ILE A O 1
ATOM 1515 N N . ASP A 1 206 ? -13.593 -34.846 32.374 1.00 61.44 206 ASP A N 1
ATOM 1516 C CA . ASP A 1 206 ? -13.995 -35.853 33.349 1.00 61.44 206 ASP A CA 1
ATOM 1517 C C . ASP A 1 206 ? -14.336 -35.146 34.661 1.00 61.44 206 ASP A C 1
ATOM 1519 O O . ASP A 1 206 ? -13.517 -34.409 35.218 1.00 61.44 206 ASP A O 1
ATOM 1523 N N . ARG A 1 207 ? -15.535 -35.405 35.197 1.00 58.72 207 ARG A N 1
ATOM 1524 C CA . ARG A 1 207 ? -15.974 -34.866 36.498 1.00 58.72 207 ARG A CA 1
ATOM 1525 C C . ARG A 1 207 ? -15.017 -35.226 37.642 1.00 58.72 207 ARG A C 1
ATOM 1527 O O . ARG A 1 207 ? -14.958 -34.505 38.629 1.00 58.72 207 ARG A O 1
ATOM 1534 N N . GLU A 1 208 ? -14.254 -36.309 37.495 1.00 69.50 208 GLU A N 1
ATOM 1535 C CA . GLU A 1 208 ? -13.266 -36.770 38.477 1.00 69.50 208 GLU A CA 1
ATOM 1536 C C . GLU A 1 208 ? -11.876 -36.125 38.323 1.00 69.50 208 GLU A C 1
ATOM 1538 O O . GLU A 1 208 ? -11.050 -36.239 39.224 1.00 69.50 208 GLU A O 1
ATOM 1543 N N . GLY A 1 209 ? -11.583 -35.458 37.198 1.00 57.81 209 GLY A N 1
ATOM 1544 C CA . GLY A 1 209 ? -10.342 -34.695 37.005 1.00 57.81 209 GLY A CA 1
ATOM 1545 C C . GLY A 1 209 ? -9.030 -35.498 36.976 1.00 57.81 209 GLY A C 1
ATOM 1546 O O . GLY A 1 209 ? -7.967 -34.899 37.120 1.00 57.81 209 GLY A O 1
ATOM 1547 N N . LYS A 1 210 ? -9.066 -36.826 36.798 1.00 64.12 210 LYS A N 1
ATOM 1548 C CA . LYS A 1 210 ? -7.868 -37.696 36.842 1.00 64.12 210 LYS A CA 1
ATOM 1549 C C . LYS A 1 210 ? -7.026 -37.688 35.557 1.00 64.12 210 LYS A C 1
ATOM 1551 O O . LYS A 1 210 ? -5.846 -38.019 35.600 1.00 64.12 210 LYS A O 1
ATOM 1556 N N . THR A 1 211 ? -7.612 -37.323 34.421 1.00 53.78 211 THR A N 1
ATOM 1557 C CA . THR A 1 211 ? -7.007 -37.424 33.075 1.00 53.78 211 THR A CA 1
ATOM 1558 C C . THR A 1 211 ? -6.703 -36.063 32.439 1.00 53.78 211 THR A C 1
ATOM 1560 O O . THR A 1 211 ? -6.044 -35.995 31.399 1.00 53.78 211 THR A O 1
ATOM 1563 N N . ASP A 1 212 ? -7.128 -34.970 33.075 1.00 53.69 212 ASP A N 1
ATOM 1564 C CA . ASP A 1 212 ? -7.045 -33.622 32.520 1.00 53.69 212 ASP A CA 1
ATOM 1565 C C . ASP A 1 212 ? -5.665 -32.985 32.767 1.00 53.69 212 ASP A C 1
ATOM 1567 O O . ASP A 1 212 ? -5.400 -32.353 33.793 1.00 53.69 212 ASP A O 1
ATOM 1571 N N . LYS A 1 213 ? -4.752 -33.162 31.803 1.00 56.69 213 LYS A N 1
ATOM 1572 C CA . LYS A 1 213 ? -3.410 -32.545 31.813 1.00 56.69 213 LYS A CA 1
ATOM 1573 C C . LYS A 1 213 ? -3.434 -31.020 31.630 1.00 56.69 213 LYS A C 1
ATOM 1575 O O . LYS A 1 213 ? -2.391 -30.393 31.794 1.00 56.69 213 LYS A O 1
ATOM 1580 N N . ALA A 1 214 ? -4.581 -30.420 31.296 1.00 53.25 214 ALA A N 1
ATOM 1581 C CA . ALA A 1 214 ? -4.729 -28.981 31.072 1.00 53.25 214 ALA A CA 1
ATOM 1582 C C . ALA A 1 214 ? -5.332 -28.234 32.277 1.00 53.25 214 ALA A C 1
ATOM 1584 O O . ALA A 1 214 ? -5.817 -27.109 32.132 1.00 53.25 214 ALA A O 1
ATOM 1585 N N . ARG A 1 215 ? -5.275 -28.811 33.487 1.00 51.03 215 ARG A N 1
ATOM 1586 C CA . ARG A 1 215 ? -5.605 -28.074 34.711 1.00 51.03 215 ARG A CA 1
ATOM 1587 C C . ARG A 1 215 ? -4.652 -26.884 34.904 1.00 51.03 215 ARG A C 1
ATOM 1589 O O . ARG A 1 215 ? -3.533 -27.028 35.379 1.00 51.03 215 ARG A O 1
ATOM 1596 N N . TYR A 1 216 ? -5.176 -25.696 34.600 1.00 47.56 216 TYR A N 1
ATOM 1597 C CA . TYR A 1 216 ? -4.916 -24.443 35.314 1.00 47.56 216 TYR A CA 1
ATOM 1598 C C . TYR A 1 216 ? -3.466 -23.910 35.303 1.00 47.56 216 TYR A C 1
ATOM 1600 O O . TYR A 1 216 ? -2.773 -23.900 36.317 1.00 47.56 216 TYR A O 1
ATOM 1608 N N . SER A 1 217 ? -3.042 -23.320 34.180 1.00 47.78 217 SER A N 1
ATOM 1609 C CA . SER A 1 217 ? -1.895 -22.389 34.145 1.00 47.78 217 SER A CA 1
ATOM 1610 C C . SER A 1 217 ? -2.287 -20.907 34.289 1.00 47.78 217 SER A C 1
ATOM 1612 O O . SER A 1 217 ? -1.408 -20.051 34.289 1.00 47.78 217 SER A O 1
ATOM 1614 N N . GLY A 1 218 ? -3.581 -20.575 34.417 1.00 44.34 218 GLY A N 1
ATOM 1615 C CA . GLY A 1 218 ? -4.053 -19.198 34.206 1.00 44.34 218 GLY A CA 1
ATOM 1616 C C . GLY A 1 218 ? -4.767 -18.478 35.350 1.00 44.34 218 GLY A C 1
ATOM 1617 O O . GLY A 1 218 ? -4.951 -17.274 35.232 1.00 44.34 218 GLY A O 1
ATOM 1618 N N . LEU A 1 219 ? -5.185 -19.139 36.436 1.00 46.22 219 LEU A N 1
ATOM 1619 C CA . LEU A 1 219 ? -5.925 -18.444 37.501 1.00 46.22 219 LEU A CA 1
ATOM 1620 C C . LEU A 1 219 ? -5.698 -19.103 38.871 1.00 46.22 219 LEU A C 1
ATOM 1622 O O . LEU A 1 219 ? -6.501 -19.892 39.354 1.00 46.22 219 LEU A O 1
ATOM 1626 N N . LYS A 1 220 ? -4.577 -18.796 39.527 1.00 46.22 220 LYS A N 1
ATOM 1627 C CA . LYS A 1 220 ? -4.398 -19.099 40.956 1.00 46.22 220 LYS A CA 1
ATOM 1628 C C . LYS A 1 220 ? -5.237 -18.127 41.795 1.00 46.22 220 LYS A C 1
ATOM 1630 O O . LYS A 1 220 ? -4.706 -17.162 42.324 1.00 46.22 220 LYS A O 1
ATOM 1635 N N . LEU A 1 221 ? -6.540 -18.355 41.893 1.00 42.38 221 LEU A N 1
ATOM 1636 C CA . LEU A 1 221 ? -7.424 -17.690 42.855 1.00 42.38 221 LEU A CA 1
ATOM 1637 C C . LEU A 1 221 ? -8.483 -18.714 43.249 1.00 42.38 221 LEU A C 1
ATOM 1639 O O . LEU A 1 221 ? -9.390 -19.004 42.478 1.00 42.38 221 LEU A O 1
ATOM 1643 N N . GLY A 1 222 ? -8.296 -19.324 44.411 1.00 45.31 222 GLY A N 1
ATOM 1644 C CA . GLY A 1 222 ? -9.135 -20.423 44.880 1.00 45.31 222 GLY A CA 1
ATOM 1645 C C . GLY A 1 222 ? -8.303 -21.616 45.317 1.00 45.31 222 GLY A C 1
ATOM 1646 O O . GLY A 1 222 ? -8.528 -22.738 44.876 1.00 45.31 222 GLY A O 1
ATOM 1647 N N . GLN A 1 223 ? -7.315 -21.365 46.175 1.00 50.62 223 GLN A N 1
ATOM 1648 C CA . GLN A 1 223 ? -6.918 -22.376 47.140 1.00 50.62 223 GLN A CA 1
ATOM 1649 C C . GLN A 1 223 ? -8.203 -22.681 47.916 1.00 50.62 223 GLN A C 1
ATOM 1651 O O . GLN A 1 223 ? -8.765 -21.779 48.534 1.00 50.62 223 GLN A O 1
ATOM 1656 N N . ILE A 1 224 ? -8.731 -23.894 47.764 1.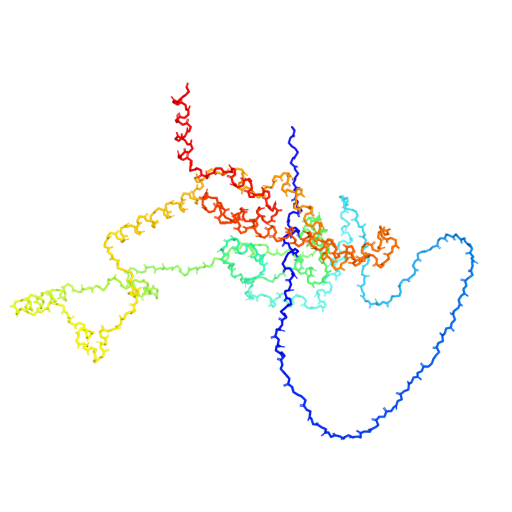00 48.41 224 ILE A N 1
ATOM 1657 C CA . ILE A 1 224 ? -9.764 -24.420 48.650 1.00 48.41 224 ILE A CA 1
ATOM 1658 C C . ILE A 1 224 ? -9.105 -24.381 50.029 1.00 48.41 224 ILE A C 1
ATOM 1660 O O . ILE A 1 224 ? -8.207 -25.172 50.308 1.00 48.41 224 ILE A O 1
ATOM 1664 N N . LEU A 1 225 ? -9.419 -23.345 50.807 1.00 49.97 225 LEU A N 1
ATOM 1665 C CA . LEU A 1 225 ? -9.109 -23.327 52.222 1.00 49.97 225 LEU A CA 1
ATOM 1666 C C . LEU A 1 225 ? -10.034 -24.373 52.829 1.00 49.97 225 LEU A C 1
ATOM 1668 O O . LEU A 1 225 ? -11.248 -24.225 52.728 1.00 49.97 225 LEU A O 1
ATOM 1672 N N . ASP A 1 226 ? -9.460 -25.439 53.382 1.00 54.72 226 ASP A N 1
ATOM 1673 C CA . ASP A 1 226 ? -10.182 -26.301 54.313 1.00 54.72 226 ASP A CA 1
ATOM 1674 C C . ASP A 1 226 ? -10.815 -25.399 55.380 1.00 54.72 226 ASP A C 1
ATOM 1676 O O . ASP A 1 226 ? -10.114 -24.590 56.000 1.00 54.72 226 ASP A O 1
ATOM 1680 N N . ASP A 1 227 ? -12.128 -25.518 55.578 1.00 60.53 227 ASP A N 1
ATOM 1681 C CA . ASP A 1 227 ? -12.878 -24.709 56.548 1.00 60.53 227 ASP A CA 1
ATOM 1682 C C . ASP A 1 227 ? -12.268 -24.829 57.962 1.00 60.53 227 ASP A C 1
ATOM 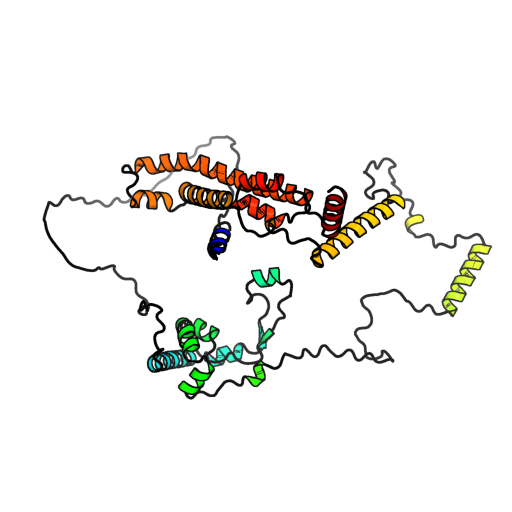1684 O O . ASP A 1 227 ? -12.228 -23.856 58.718 1.00 60.53 227 ASP A O 1
ATOM 1688 N N . ASP A 1 228 ? -11.668 -25.982 58.277 1.00 68.50 228 ASP A N 1
ATOM 1689 C CA . ASP A 1 228 ? -10.946 -26.245 59.527 1.00 68.50 228 ASP A CA 1
ATOM 1690 C C . ASP A 1 228 ? -9.664 -25.404 59.669 1.00 68.50 228 ASP A C 1
ATOM 1692 O O . ASP A 1 228 ? -9.329 -24.931 60.758 1.00 68.50 228 ASP A O 1
ATOM 1696 N N . LEU A 1 229 ? -8.951 -25.161 58.566 1.00 68.19 229 LEU A N 1
ATOM 1697 C CA . LEU A 1 229 ? -7.772 -24.291 58.543 1.00 68.19 229 LEU A CA 1
ATOM 1698 C C . LEU A 1 229 ? -8.179 -22.825 58.704 1.00 68.19 229 LEU A C 1
ATOM 1700 O O . LEU A 1 229 ? -7.493 -22.059 59.380 1.00 68.19 229 LEU A O 1
ATOM 1704 N N . GLN A 1 230 ? -9.315 -22.432 58.126 1.00 71.31 230 GLN A N 1
ATOM 1705 C CA . GLN A 1 230 ? -9.861 -21.088 58.299 1.00 71.31 230 GLN A CA 1
ATOM 1706 C C . GLN A 1 230 ? -10.315 -20.832 59.738 1.00 71.31 230 GLN A C 1
ATOM 1708 O O . GLN A 1 230 ? -10.040 -19.757 60.277 1.00 71.31 230 GLN A O 1
ATOM 1713 N N . ALA A 1 231 ? -10.940 -21.825 60.376 1.00 79.56 231 ALA A N 1
ATOM 1714 C CA . ALA A 1 231 ? -11.320 -21.761 61.782 1.00 79.56 231 ALA A CA 1
ATOM 1715 C C . ALA A 1 231 ? -10.092 -21.581 62.691 1.00 79.56 231 ALA A C 1
ATOM 1717 O O . ALA A 1 231 ? -10.080 -20.677 63.526 1.00 79.56 231 ALA A O 1
ATOM 1718 N N . GLN A 1 232 ? -9.018 -22.347 62.462 1.00 77.94 232 GLN A N 1
ATOM 1719 C CA . GLN A 1 232 ? -7.771 -22.208 63.227 1.00 77.94 232 GLN A CA 1
ATOM 1720 C C . GLN A 1 232 ? -7.089 -20.848 63.018 1.00 77.94 232 GLN A C 1
ATOM 1722 O O . GLN A 1 232 ? -6.570 -20.263 63.968 1.00 77.94 232 GLN A O 1
ATOM 1727 N N . VAL A 1 233 ? -7.099 -20.307 61.794 1.00 79.69 233 VAL A N 1
ATOM 1728 C CA . VAL A 1 233 ? -6.525 -18.979 61.509 1.00 79.69 233 VAL A CA 1
ATOM 1729 C C . VAL A 1 233 ? -7.336 -17.865 62.179 1.00 79.69 233 VAL A C 1
ATOM 1731 O O . VAL A 1 233 ? -6.752 -16.902 62.678 1.00 79.69 233 VAL A O 1
ATOM 1734 N N . LEU A 1 234 ? -8.665 -17.996 62.237 1.00 82.69 234 LEU A N 1
ATOM 1735 C CA . LEU A 1 234 ? -9.535 -17.055 62.946 1.00 82.69 234 LEU A CA 1
ATOM 1736 C C . LEU A 1 234 ? -9.327 -17.102 64.462 1.00 82.69 234 LEU A C 1
ATOM 1738 O O . LEU A 1 234 ? -9.268 -16.048 65.091 1.00 82.69 234 LEU A O 1
ATOM 1742 N N . GLU A 1 235 ? -9.171 -18.290 65.041 1.00 87.94 235 GLU A N 1
ATOM 1743 C CA . GLU A 1 235 ? -8.913 -18.456 66.474 1.00 87.94 235 GLU A CA 1
ATOM 1744 C C . GLU A 1 235 ? -7.549 -17.862 66.863 1.00 87.94 235 GLU A C 1
ATOM 1746 O O . GLU A 1 235 ? -7.459 -17.040 67.775 1.00 87.94 235 GLU A O 1
ATOM 1751 N N . GLN A 1 236 ? -6.502 -18.138 66.077 1.00 83.62 236 GLN A N 1
ATOM 1752 C CA . GLN A 1 236 ? -5.181 -17.526 66.269 1.00 83.62 236 GLN A CA 1
ATOM 1753 C C . GLN A 1 236 ? -5.199 -16.002 66.088 1.00 83.62 236 GLN A C 1
ATOM 1755 O O . GLN A 1 236 ? -4.467 -15.289 66.776 1.00 83.62 236 GLN A O 1
ATOM 1760 N N . ALA A 1 237 ? -6.023 -15.479 65.176 1.00 82.69 237 ALA A N 1
ATOM 1761 C CA . ALA A 1 237 ? -6.211 -14.041 65.018 1.00 82.69 237 ALA A CA 1
ATOM 1762 C C . ALA A 1 237 ? -6.900 -13.430 66.249 1.00 82.69 237 ALA A C 1
ATOM 1764 O O . ALA A 1 237 ? -6.451 -12.404 66.756 1.00 82.69 237 ALA A O 1
ATOM 1765 N N . GLN A 1 238 ? -7.944 -14.068 66.780 1.00 87.50 238 GLN A N 1
ATOM 1766 C CA . GLN A 1 238 ? -8.631 -13.590 67.983 1.00 87.50 238 GLN A CA 1
ATOM 1767 C C . GLN A 1 238 ? -7.720 -13.611 69.215 1.00 87.50 238 GLN A C 1
ATOM 1769 O O . GLN A 1 238 ? -7.703 -12.641 69.972 1.00 87.50 238 GLN A O 1
ATOM 1774 N N . GLU A 1 239 ? -6.903 -14.653 69.384 1.00 90.06 239 GLU A N 1
ATOM 1775 C CA . GLU A 1 239 ? -5.911 -14.703 70.460 1.00 90.06 239 GLU A CA 1
ATOM 1776 C C . GLU A 1 239 ? -4.851 -13.601 70.339 1.00 90.06 239 GLU A C 1
ATOM 1778 O O . GLU A 1 239 ? -4.499 -12.980 71.344 1.00 90.06 239 GLU A O 1
ATOM 1783 N N . LYS A 1 240 ? -4.348 -13.326 69.127 1.00 86.75 240 LYS A N 1
ATOM 1784 C CA . LYS A 1 240 ? -3.387 -12.235 68.881 1.00 86.75 240 LYS A CA 1
ATOM 1785 C C . LYS A 1 240 ? -3.998 -10.866 69.162 1.00 86.75 240 LYS A C 1
ATOM 1787 O O . LYS A 1 240 ? -3.374 -10.046 69.832 1.00 86.75 240 LYS A O 1
ATOM 1792 N N . ALA A 1 241 ? -5.245 -10.652 68.744 1.00 86.31 241 ALA A N 1
ATOM 1793 C CA . ALA A 1 241 ? -5.984 -9.431 69.048 1.00 86.31 241 ALA A CA 1
ATOM 1794 C C . ALA A 1 241 ? -6.201 -9.252 70.561 1.00 86.31 241 ALA A C 1
ATOM 1796 O O . ALA A 1 241 ? -6.028 -8.149 71.075 1.00 86.31 241 ALA A O 1
ATOM 1797 N N . ALA A 1 242 ? -6.512 -10.329 71.293 1.00 87.44 242 ALA A N 1
ATOM 1798 C CA . ALA A 1 242 ? -6.675 -10.294 72.748 1.00 87.44 242 ALA A CA 1
ATOM 1799 C C . ALA A 1 242 ? -5.364 -9.975 73.491 1.00 87.44 242 ALA A C 1
ATOM 1801 O O . ALA A 1 242 ? -5.391 -9.342 74.546 1.00 87.44 242 ALA A O 1
ATOM 1802 N N . ARG A 1 243 ? -4.214 -10.373 72.931 1.00 84.56 243 ARG A N 1
ATOM 1803 C CA . ARG A 1 243 ? -2.875 -10.024 73.439 1.00 84.56 243 ARG A CA 1
ATOM 1804 C C . ARG A 1 243 ? -2.406 -8.625 73.018 1.00 84.56 243 ARG A C 1
ATOM 1806 O O . ARG A 1 243 ? -1.372 -8.174 73.502 1.00 84.56 243 ARG A O 1
ATOM 1813 N N . GLY A 1 244 ? -3.153 -7.936 72.151 1.00 87.12 244 GLY A N 1
ATOM 1814 C CA . GLY A 1 244 ? -2.782 -6.628 71.606 1.00 87.12 244 GLY A CA 1
ATOM 1815 C C . GLY A 1 244 ? -1.655 -6.681 70.568 1.00 87.12 244 GLY A C 1
ATOM 1816 O O . GLY A 1 244 ? -1.001 -5.668 70.336 1.00 87.12 244 GLY A O 1
ATOM 1817 N N . GLU A 1 245 ? -1.404 -7.845 69.963 1.00 80.62 245 GLU A N 1
ATOM 1818 C CA . GLU A 1 245 ? -0.426 -8.007 68.885 1.00 80.62 245 GLU A CA 1
ATOM 1819 C C . GLU A 1 245 ? -1.051 -7.641 67.529 1.00 80.62 245 GLU A C 1
ATOM 1821 O O . GLU A 1 245 ? -2.212 -7.960 67.253 1.00 80.62 245 GLU A O 1
ATOM 1826 N N . ASP A 1 246 ? -0.279 -6.985 66.657 1.00 72.06 246 ASP A N 1
ATOM 1827 C CA . ASP A 1 246 ? -0.742 -6.616 65.318 1.00 72.06 246 ASP A CA 1
ATOM 1828 C C . ASP A 1 246 ? -1.090 -7.868 64.492 1.00 72.06 246 ASP A C 1
ATOM 1830 O O . ASP A 1 246 ? -0.271 -8.760 64.273 1.00 72.06 246 ASP A O 1
ATOM 1834 N N . LEU A 1 247 ? -2.328 -7.914 63.989 1.00 73.88 247 LEU A N 1
ATOM 1835 C CA . LEU A 1 247 ? -2.877 -9.029 63.201 1.00 73.88 247 LEU A CA 1
ATOM 1836 C C . LEU A 1 247 ? -2.188 -9.224 61.844 1.00 73.88 247 LEU A C 1
ATOM 1838 O O . LEU A 1 247 ? -2.334 -10.269 61.207 1.00 73.88 247 LEU A O 1
ATOM 1842 N N . ARG A 1 248 ? -1.463 -8.206 61.377 1.00 73.62 248 ARG A N 1
ATOM 1843 C CA . ARG A 1 248 ? -0.734 -8.251 60.115 1.00 73.62 248 ARG A CA 1
ATOM 1844 C C . ARG A 1 248 ? 0.665 -8.811 60.375 1.00 73.62 248 ARG A C 1
ATOM 1846 O O . ARG A 1 248 ? 1.370 -8.261 61.218 1.00 73.62 248 ARG A O 1
ATOM 1853 N N . PRO A 1 249 ? 1.107 -9.857 59.654 1.00 69.19 249 PRO A N 1
ATOM 1854 C CA . PRO A 1 249 ? 2.513 -10.225 59.687 1.00 69.19 249 PRO A CA 1
ATOM 1855 C C . PRO A 1 249 ? 3.312 -9.024 59.175 1.00 69.19 249 PRO A C 1
ATOM 1857 O O . PRO A 1 249 ? 3.106 -8.600 58.036 1.00 69.19 249 PRO A O 1
ATOM 1860 N N . LYS A 1 250 ? 4.174 -8.452 60.024 1.00 66.25 250 LYS A N 1
ATOM 1861 C CA . LYS A 1 250 ? 5.129 -7.424 59.599 1.00 66.25 250 LYS A CA 1
ATOM 1862 C C . LYS A 1 250 ? 5.967 -8.033 58.483 1.00 66.25 250 LYS A C 1
ATOM 1864 O O . LYS A 1 250 ? 6.664 -9.022 58.704 1.00 66.25 250 LYS A O 1
ATOM 1869 N N . LEU A 1 251 ? 5.815 -7.502 57.275 1.00 57.59 251 LEU A N 1
ATOM 1870 C CA . LEU A 1 251 ? 6.619 -7.913 56.129 1.00 57.59 251 LEU A CA 1
ATOM 1871 C C . LEU A 1 251 ? 8.084 -7.615 56.470 1.00 57.59 251 LEU A C 1
ATOM 1873 O O . LEU A 1 251 ? 8.368 -6.589 57.083 1.00 57.59 251 LEU A O 1
ATOM 1877 N N . GLU A 1 252 ? 9.017 -8.494 56.100 1.00 56.66 252 GLU A N 1
ATOM 1878 C CA . GLU A 1 252 ? 10.450 -8.320 56.412 1.00 56.66 252 GLU A CA 1
ATOM 1879 C C . GLU A 1 252 ? 11.000 -6.968 55.915 1.00 56.66 252 GLU A C 1
ATOM 1881 O O . GLU A 1 252 ? 11.933 -6.415 56.493 1.00 56.66 252 GLU A O 1
ATOM 1886 N N . GLU A 1 253 ? 10.354 -6.388 54.903 1.00 57.00 253 GLU A N 1
ATOM 1887 C CA . GLU A 1 253 ? 10.617 -5.055 54.360 1.00 57.00 253 GLU A CA 1
ATOM 1888 C C . GLU A 1 253 ? 10.321 -3.915 55.352 1.00 57.00 253 GLU A C 1
ATOM 1890 O O . GLU A 1 253 ? 11.010 -2.900 55.333 1.00 57.00 253 GLU A O 1
ATOM 1895 N N . GLU A 1 254 ? 9.347 -4.078 56.253 1.00 59.00 254 GLU A N 1
ATOM 1896 C CA . GLU A 1 254 ? 9.022 -3.096 57.299 1.00 59.00 254 GLU A CA 1
ATOM 1897 C C . GLU A 1 254 ? 9.997 -3.167 58.487 1.00 59.00 254 GLU A C 1
ATOM 1899 O O . GLU A 1 254 ? 10.117 -2.202 59.239 1.00 59.00 254 GLU A O 1
ATOM 1904 N N . MET A 1 255 ? 10.711 -4.289 58.657 1.00 55.47 255 MET A N 1
ATOM 1905 C CA . MET A 1 255 ? 11.788 -4.420 59.650 1.00 55.47 255 MET A CA 1
ATOM 1906 C C . MET A 1 255 ? 13.162 -4.014 59.106 1.00 55.47 255 MET A C 1
ATOM 1908 O O . MET A 1 255 ? 14.121 -3.893 59.872 1.00 55.47 255 MET A O 1
ATOM 1912 N N . TYR A 1 256 ? 13.280 -3.820 57.793 1.00 53.47 256 TYR A N 1
ATOM 1913 C CA . TYR A 1 256 ? 14.515 -3.387 57.164 1.00 53.47 256 TYR A CA 1
ATOM 1914 C C . TYR A 1 256 ? 14.647 -1.864 57.277 1.00 53.47 256 TYR A C 1
ATOM 1916 O O . TYR A 1 256 ? 14.270 -1.111 56.379 1.00 53.47 256 TYR A O 1
ATOM 1924 N N . GLU A 1 257 ? 15.208 -1.388 58.390 1.00 57.56 257 GLU A N 1
ATOM 1925 C CA . GLU A 1 257 ? 15.687 -0.008 58.474 1.00 57.56 257 GLU A CA 1
ATOM 1926 C C . GLU A 1 257 ? 16.836 0.167 57.472 1.00 57.56 257 GLU A C 1
ATOM 1928 O O . GLU A 1 257 ? 17.960 -0.275 57.711 1.00 57.56 257 GLU A O 1
ATOM 1933 N N . GLN A 1 258 ? 16.555 0.779 56.315 1.00 58.00 258 GLN A N 1
ATOM 1934 C CA . GLN A 1 258 ? 17.584 1.093 55.322 1.00 58.00 258 GLN A CA 1
ATOM 1935 C C . GLN A 1 258 ? 18.682 1.952 55.976 1.00 58.00 258 GLN A C 1
ATOM 1937 O O . GLN A 1 258 ? 18.419 3.108 56.322 1.00 58.00 258 GLN A O 1
ATOM 1942 N N . PRO A 1 259 ? 19.933 1.461 56.086 1.00 54.03 259 PRO A N 1
ATOM 1943 C CA . PRO A 1 259 ? 20.982 2.152 56.840 1.00 54.03 259 PRO A CA 1
ATOM 1944 C C . PRO A 1 259 ? 21.492 3.443 56.169 1.00 54.03 259 PRO A C 1
ATOM 1946 O O . PRO A 1 259 ? 22.320 4.142 56.745 1.00 54.03 259 PRO A O 1
ATOM 1949 N N . PHE A 1 260 ? 20.991 3.796 54.978 1.00 52.53 260 PHE A N 1
ATOM 1950 C CA . PHE A 1 260 ? 21.361 5.009 54.240 1.00 52.53 260 PHE A CA 1
ATOM 1951 C C . PHE A 1 260 ? 20.169 5.631 53.496 1.00 52.53 260 PHE A C 1
ATOM 1953 O O . PHE A 1 260 ? 20.270 5.981 52.320 1.00 52.53 260 PHE A O 1
ATOM 1960 N N . ALA A 1 261 ? 19.029 5.796 54.171 1.00 47.88 261 ALA A N 1
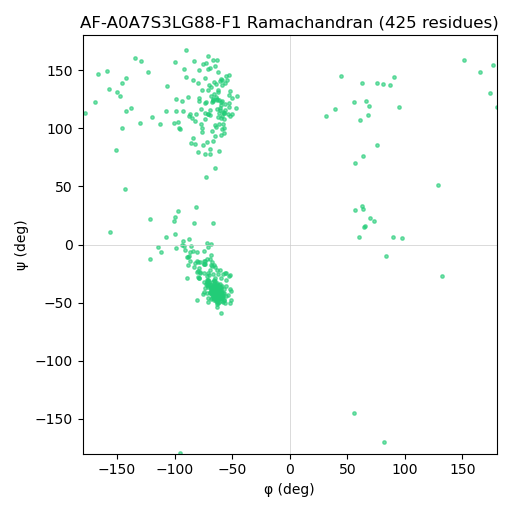ATOM 1961 C CA . ALA A 1 261 ? 17.978 6.693 53.690 1.00 47.88 261 ALA A CA 1
ATOM 1962 C C . ALA A 1 261 ? 18.455 8.154 53.814 1.00 47.88 261 ALA A C 1
ATOM 1964 O O . ALA A 1 261 ? 18.110 8.880 54.749 1.00 47.88 261 ALA A O 1
ATOM 1965 N N . ASP A 1 262 ? 19.309 8.576 52.881 1.00 50.44 262 ASP A N 1
ATOM 1966 C CA . ASP A 1 262 ? 19.679 9.970 52.688 1.00 50.44 262 ASP A CA 1
ATOM 1967 C C . ASP A 1 262 ? 18.388 10.768 52.432 1.00 50.44 262 ASP A C 1
ATOM 1969 O O . ASP A 1 262 ? 17.740 10.638 51.390 1.00 50.44 262 ASP A O 1
ATOM 1973 N N . LYS A 1 263 ? 17.970 11.578 53.415 1.00 54.81 263 LYS A N 1
ATOM 1974 C CA . LYS A 1 263 ? 16.717 12.368 53.431 1.00 54.81 263 LYS A CA 1
ATOM 1975 C C . LYS A 1 263 ? 16.689 13.496 52.383 1.00 54.81 263 LYS A C 1
ATOM 1977 O O . LYS A 1 263 ? 15.925 14.450 52.505 1.00 54.81 263 LYS A O 1
ATOM 1982 N N . ARG A 1 264 ? 17.552 13.418 51.371 1.00 52.03 264 ARG A N 1
ATOM 1983 C CA . ARG A 1 264 ? 17.759 14.404 50.307 1.00 52.03 264 ARG A CA 1
ATOM 1984 C C . ARG A 1 264 ? 17.525 13.825 48.917 1.00 52.03 264 ARG A C 1
ATOM 1986 O O . ARG A 1 264 ? 18.017 14.376 47.936 1.00 52.03 264 ARG A O 1
ATOM 1993 N N . ASN A 1 265 ? 16.769 12.736 48.802 1.00 48.47 265 ASN A N 1
ATOM 1994 C CA . ASN A 1 265 ? 16.372 12.228 47.498 1.00 48.47 265 ASN A CA 1
ATOM 1995 C C . ASN A 1 265 ? 15.263 13.126 46.914 1.00 48.47 265 ASN A C 1
ATOM 1997 O O . ASN A 1 265 ? 14.076 12.887 47.097 1.00 48.47 265 ASN A O 1
ATOM 2001 N N . VAL A 1 266 ? 15.676 14.206 46.242 1.00 55.81 266 VAL A N 1
ATOM 2002 C CA . VAL A 1 266 ? 14.823 15.149 45.488 1.00 55.81 266 VAL A CA 1
ATOM 2003 C C . VAL A 1 266 ? 14.495 14.587 44.096 1.00 55.81 266 VAL A C 1
ATOM 2005 O O . VAL A 1 266 ? 14.396 15.324 43.114 1.00 55.81 266 VAL A O 1
ATOM 2008 N N . SER A 1 267 ? 14.390 13.263 43.968 1.00 55.56 267 SER A N 1
ATOM 2009 C CA . SER A 1 267 ? 13.880 12.674 42.737 1.00 55.56 267 SER A CA 1
ATOM 2010 C C . SER A 1 267 ? 12.377 12.967 42.667 1.00 55.56 267 SER A C 1
ATOM 2012 O O . SER A 1 267 ? 11.677 12.805 43.669 1.00 55.56 267 SER A O 1
ATOM 2014 N N . PRO A 1 268 ? 11.860 13.443 41.519 1.00 60.84 268 PRO A N 1
ATOM 2015 C CA . PRO A 1 268 ? 10.425 13.590 41.335 1.00 60.84 268 PRO A CA 1
ATOM 2016 C C . PRO A 1 268 ? 9.757 12.256 41.689 1.00 60.84 268 PRO A C 1
ATOM 2018 O O . PRO A 1 268 ? 10.250 11.223 41.223 1.00 60.84 268 PRO A O 1
ATOM 2021 N N . PRO A 1 269 ? 8.688 12.244 42.505 1.00 62.44 269 PRO A N 1
ATOM 2022 C CA . PRO A 1 269 ? 7.991 11.011 42.840 1.00 62.44 269 PRO A CA 1
ATOM 2023 C C . PRO A 1 269 ? 7.609 10.304 41.535 1.00 62.44 269 PRO A C 1
ATOM 2025 O O . PRO A 1 269 ? 6.831 10.820 40.735 1.00 62.44 269 PRO A O 1
ATOM 2028 N N . MET A 1 270 ? 8.232 9.148 41.273 1.00 61.16 270 MET A N 1
ATOM 2029 C CA . MET A 1 270 ? 8.028 8.399 40.025 1.00 61.16 270 MET A CA 1
ATOM 2030 C C . MET A 1 270 ? 6.612 7.833 39.914 1.00 61.16 270 MET A C 1
ATOM 2032 O O . MET A 1 270 ? 6.152 7.506 38.821 1.00 61.16 270 MET A O 1
ATOM 2036 N N . THR A 1 271 ? 5.903 7.749 41.033 1.00 63.03 271 THR A N 1
ATOM 2037 C CA . THR A 1 271 ? 4.485 7.430 41.078 1.00 63.03 271 THR A CA 1
ATOM 2038 C C . THR A 1 271 ? 3.695 8.728 41.208 1.00 63.03 271 THR A C 1
ATOM 2040 O O . THR A 1 271 ? 3.826 9.396 42.235 1.00 63.03 271 THR A O 1
ATOM 2043 N N . PRO A 1 272 ? 2.882 9.110 40.207 1.00 65.81 272 PRO A N 1
ATOM 2044 C CA . PRO A 1 272 ? 1.937 10.201 40.395 1.00 65.81 272 PRO A CA 1
ATOM 2045 C C . PRO A 1 272 ? 1.041 9.862 41.588 1.00 65.81 272 PRO A C 1
ATOM 2047 O O . PRO A 1 272 ? 0.628 8.712 41.723 1.00 65.81 272 PRO A O 1
ATOM 2050 N N . ASP A 1 273 ? 0.746 10.842 42.443 1.00 77.19 273 ASP A N 1
ATOM 2051 C CA . ASP A 1 273 ? -0.170 10.640 43.565 1.00 77.19 273 ASP A CA 1
ATOM 2052 C C . ASP A 1 273 ? -1.526 10.179 43.019 1.00 77.19 273 ASP A C 1
ATOM 2054 O O . ASP A 1 273 ? -2.277 10.958 42.415 1.00 77.19 273 ASP A O 1
ATOM 2058 N N . TRP A 1 274 ? -1.798 8.883 43.162 1.00 75.06 274 TRP A N 1
ATOM 2059 C CA . TRP A 1 274 ? -3.054 8.249 42.792 1.00 75.06 274 TRP A CA 1
ATOM 2060 C C . TRP A 1 274 ? -4.060 8.524 43.904 1.00 75.06 274 TRP A C 1
ATOM 2062 O O . TRP A 1 274 ? -4.298 7.695 44.778 1.00 75.06 274 TRP A O 1
ATOM 2072 N N . THR A 1 275 ? -4.631 9.725 43.900 1.00 88.00 275 THR A N 1
ATOM 2073 C CA . THR A 1 275 ? -5.789 10.021 44.742 1.00 88.00 275 THR A CA 1
ATOM 2074 C C . THR A 1 275 ? -7.021 9.284 44.199 1.00 88.00 275 THR A C 1
ATOM 2076 O O . THR A 1 275 ? -7.116 9.067 42.985 1.00 88.00 275 THR A O 1
ATOM 2079 N N . PRO A 1 276 ? -7.992 8.915 45.056 1.00 83.94 276 PRO A N 1
ATOM 2080 C CA . PRO A 1 276 ? -9.251 8.311 44.611 1.00 83.94 276 PRO A CA 1
ATOM 2081 C C . PRO A 1 276 ? -9.949 9.139 43.521 1.00 83.94 276 PRO A C 1
ATOM 2083 O O . PRO A 1 276 ? -10.438 8.591 42.538 1.00 83.94 276 PRO A O 1
ATOM 2086 N N . GLU A 1 277 ? -9.891 10.469 43.638 1.00 85.56 277 GLU A N 1
ATOM 2087 C CA . GLU A 1 277 ? -10.435 11.409 42.651 1.00 85.56 277 GLU A CA 1
ATOM 2088 C C . GLU A 1 277 ? -9.760 11.274 41.276 1.00 85.56 277 GLU A C 1
ATOM 2090 O O . GLU A 1 277 ? -10.440 11.224 40.251 1.00 85.56 277 GLU A O 1
ATOM 2095 N N . ARG A 1 278 ? -8.427 11.136 41.233 1.00 81.88 278 ARG A N 1
ATOM 2096 C CA . ARG A 1 278 ? -7.692 10.909 39.978 1.00 81.88 278 ARG A CA 1
ATOM 2097 C C . ARG A 1 278 ? -7.980 9.542 39.370 1.00 81.88 278 ARG A C 1
ATOM 2099 O O . ARG A 1 278 ? -8.010 9.425 38.145 1.00 81.88 278 ARG A O 1
ATOM 2106 N N . LEU A 1 279 ? -8.191 8.517 40.197 1.00 83.12 279 LEU A N 1
ATOM 2107 C CA . LEU A 1 279 ? -8.574 7.186 39.722 1.00 83.12 279 LEU A CA 1
ATOM 2108 C C . LEU A 1 279 ? -9.945 7.221 39.033 1.00 83.12 279 LEU A C 1
ATOM 2110 O O . LEU A 1 279 ? -10.101 6.655 37.950 1.00 83.12 279 LEU A O 1
ATOM 2114 N N . ASP A 1 280 ? -10.903 7.942 39.615 1.00 90.06 280 ASP A N 1
ATOM 2115 C CA . ASP A 1 280 ? -12.236 8.135 39.041 1.00 90.06 280 ASP A CA 1
ATOM 2116 C C . ASP A 1 280 ? -12.197 8.945 37.739 1.00 90.06 280 ASP A C 1
ATOM 2118 O O . ASP A 1 280 ? -12.861 8.593 36.757 1.00 90.06 280 ASP A O 1
ATOM 2122 N N . GLU A 1 281 ? -11.397 10.012 37.680 1.00 84.88 281 GLU A N 1
ATOM 2123 C CA . GLU A 1 281 ? -11.190 10.776 36.446 1.00 84.88 281 GLU A CA 1
ATOM 2124 C C . GLU A 1 281 ? -10.568 9.917 35.342 1.00 84.88 281 GLU A C 1
ATOM 2126 O O . GLU A 1 281 ? -11.045 9.935 34.201 1.00 84.88 281 GLU A O 1
ATOM 2131 N N . TRP A 1 282 ? -9.550 9.123 35.675 1.00 84.62 282 TRP A N 1
ATOM 2132 C CA . TRP A 1 282 ? -8.900 8.216 34.736 1.00 84.62 282 TRP A CA 1
ATOM 2133 C C . TRP A 1 282 ? -9.854 7.111 34.262 1.00 84.62 282 TRP A C 1
ATOM 2135 O O . TRP A 1 282 ? -9.930 6.834 33.064 1.00 84.62 282 TRP A O 1
ATOM 2145 N N . GLY A 1 283 ? -10.670 6.554 35.163 1.00 90.19 283 GLY A N 1
ATOM 2146 C CA . GLY A 1 283 ? -11.732 5.600 34.837 1.00 90.19 283 GLY A CA 1
ATOM 2147 C C . GLY A 1 283 ? -12.790 6.193 33.900 1.00 90.19 283 GLY A C 1
ATOM 2148 O O . GLY A 1 283 ? -13.169 5.565 32.909 1.00 90.19 283 GLY A O 1
ATOM 2149 N N . ARG A 1 284 ? -13.212 7.445 34.127 1.00 91.00 284 ARG A N 1
ATOM 2150 C CA . ARG A 1 284 ? -14.118 8.168 33.215 1.00 91.00 284 ARG A CA 1
ATOM 2151 C C . ARG A 1 284 ? -13.479 8.421 31.852 1.00 91.00 284 ARG A C 1
ATOM 2153 O O . ARG A 1 284 ? -14.167 8.316 30.836 1.00 91.00 284 ARG A O 1
ATOM 2160 N N . GLN A 1 285 ? -12.190 8.753 31.801 1.00 81.94 285 GLN A N 1
ATOM 2161 C CA . GLN A 1 285 ? -11.463 8.937 30.541 1.00 81.94 285 GLN A CA 1
ATOM 2162 C C . GLN A 1 285 ? -11.341 7.620 29.764 1.00 81.94 285 GLN A C 1
ATOM 2164 O O . GLN A 1 285 ? -11.657 7.587 28.573 1.00 81.94 285 GLN A O 1
ATOM 2169 N N . GLN A 1 286 ? -10.979 6.523 30.435 1.00 84.00 286 GLN A N 1
ATOM 2170 C CA . GLN A 1 286 ? -10.948 5.181 29.848 1.00 84.00 286 GLN A CA 1
ATOM 2171 C C . GLN A 1 286 ? -12.326 4.746 29.344 1.00 84.00 286 GLN A C 1
ATOM 2173 O O . GLN A 1 286 ? -12.444 4.276 28.214 1.00 84.00 286 GLN A O 1
ATOM 2178 N N . GLY A 1 287 ? -13.378 4.965 30.137 1.00 88.19 287 GLY A N 1
ATOM 2179 C CA . GLY A 1 287 ? -14.755 4.659 29.753 1.00 88.19 287 GLY A CA 1
ATOM 2180 C C . GLY A 1 287 ? -15.203 5.443 28.518 1.00 88.19 287 GLY A C 1
ATOM 2181 O O . GLY A 1 287 ? -15.761 4.860 27.590 1.00 88.19 287 GLY A O 1
ATOM 2182 N N . LYS A 1 288 ? -14.889 6.745 28.445 1.00 81.62 288 LYS A N 1
ATOM 2183 C CA . LYS A 1 288 ? -15.149 7.573 27.254 1.00 81.62 288 LYS A CA 1
ATOM 2184 C C . LYS A 1 288 ? -14.389 7.063 26.027 1.00 81.62 288 LYS A C 1
ATOM 2186 O O . LYS A 1 288 ? -14.981 6.977 24.953 1.00 81.62 288 LYS A O 1
ATOM 2191 N N . ALA A 1 289 ? -13.118 6.690 26.179 1.00 73.50 289 ALA A N 1
ATOM 2192 C CA . ALA A 1 289 ? -12.305 6.158 25.087 1.00 73.50 289 ALA A CA 1
ATOM 2193 C C . ALA A 1 289 ? -12.818 4.794 24.586 1.00 73.50 289 ALA A C 1
ATOM 2195 O O . ALA A 1 289 ? -12.936 4.586 23.379 1.00 73.50 289 ALA A O 1
ATOM 2196 N N . GLN A 1 290 ? -13.184 3.882 25.493 1.00 79.38 290 GLN A N 1
ATOM 2197 C CA . GLN A 1 290 ? -13.752 2.578 25.139 1.00 79.38 290 GLN A CA 1
ATOM 2198 C C . GLN A 1 290 ? -15.135 2.703 24.494 1.00 79.38 290 GLN A C 1
ATOM 2200 O O . GLN A 1 290 ? -15.410 2.022 23.506 1.00 79.38 290 GLN A O 1
ATOM 2205 N N . ALA A 1 291 ? -15.992 3.587 25.011 1.00 76.19 291 ALA A N 1
ATOM 2206 C CA . ALA A 1 291 ? -17.291 3.872 24.412 1.00 76.19 291 ALA A CA 1
ATOM 2207 C C . ALA A 1 291 ? -17.128 4.455 23.003 1.00 76.19 291 ALA A C 1
ATOM 2209 O O . ALA A 1 291 ? -17.783 3.996 22.074 1.00 76.19 291 ALA A O 1
ATOM 2210 N N . TRP A 1 292 ? -16.204 5.402 22.814 1.00 74.81 292 TRP A N 1
ATOM 2211 C CA . TRP A 1 292 ? -15.883 5.945 21.493 1.00 74.81 292 TRP A CA 1
ATOM 2212 C C . TRP A 1 292 ? -15.389 4.855 20.531 1.00 74.81 292 TRP A C 1
ATOM 2214 O O . TRP A 1 292 ? -15.879 4.758 19.409 1.00 74.81 292 TRP A O 1
ATOM 2224 N N . ALA A 1 293 ? -14.487 3.979 20.984 1.00 72.00 293 ALA A N 1
ATOM 2225 C CA . ALA A 1 293 ? -13.977 2.873 20.177 1.00 72.00 293 ALA A CA 1
ATOM 2226 C C . ALA A 1 293 ? -15.064 1.848 19.806 1.00 72.00 293 ALA A C 1
ATOM 2228 O O . ALA A 1 293 ? -15.052 1.328 18.690 1.00 72.00 293 ALA A O 1
ATOM 2229 N N . ARG A 1 294 ? -16.018 1.563 20.707 1.00 76.88 294 ARG A N 1
ATOM 2230 C CA . ARG A 1 294 ? -17.192 0.727 20.394 1.00 76.88 294 ARG A CA 1
ATOM 2231 C C . ARG A 1 294 ? -18.067 1.373 19.326 1.00 76.88 294 ARG A C 1
ATOM 2233 O O . ARG A 1 294 ? -18.290 0.743 18.300 1.00 76.88 294 ARG A O 1
ATOM 2240 N N . ARG A 1 295 ? -18.437 2.645 19.499 1.00 74.75 295 ARG A N 1
ATOM 2241 C CA . ARG A 1 295 ? -19.236 3.399 18.514 1.00 74.75 295 ARG A CA 1
ATOM 2242 C C . ARG A 1 295 ? -18.553 3.486 17.147 1.00 74.75 295 ARG A C 1
ATOM 2244 O O . ARG A 1 295 ? -19.208 3.391 16.113 1.00 74.75 295 ARG A O 1
ATOM 2251 N N . ALA A 1 296 ? -17.221 3.599 17.133 1.00 68.44 296 ALA A N 1
ATOM 2252 C CA . ALA A 1 296 ? -16.427 3.549 15.907 1.00 68.44 296 ALA A CA 1
ATOM 2253 C C . ALA A 1 296 ? -16.538 2.199 15.195 1.00 68.44 296 ALA A C 1
ATOM 2255 O O . ALA A 1 296 ? -16.773 2.156 13.989 1.00 68.44 296 ALA A O 1
ATOM 2256 N N . ARG A 1 297 ? -16.412 1.095 15.943 1.00 68.75 297 ARG A N 1
ATOM 2257 C CA . ARG A 1 297 ? -16.557 -0.270 15.408 1.00 68.75 297 ARG A CA 1
ATOM 2258 C C . ARG A 1 297 ? -17.974 -0.571 14.935 1.00 68.75 297 ARG A C 1
ATOM 2260 O O . ARG A 1 297 ? -18.140 -1.271 13.944 1.00 68.75 297 ARG A O 1
ATOM 2267 N N . GLU A 1 298 ? -18.970 -0.038 15.628 1.00 74.06 298 GLU A N 1
ATOM 2268 C CA . GLU A 1 298 ? -20.389 -0.193 15.297 1.00 74.06 298 GLU A CA 1
ATOM 2269 C C . GLU A 1 298 ? -20.804 0.657 14.084 1.00 74.06 298 GLU A C 1
ATOM 2271 O O . GLU A 1 298 ? -21.915 0.515 13.583 1.00 74.06 298 GLU A O 1
ATOM 2276 N N . GLY A 1 299 ? -19.905 1.500 13.557 1.00 62.88 299 GLY A N 1
ATOM 2277 C CA . GLY A 1 299 ? -20.181 2.326 12.385 1.00 62.88 299 GLY A CA 1
ATOM 2278 C C . GLY A 1 299 ? -21.185 3.446 12.663 1.00 62.88 299 GLY A C 1
ATOM 2279 O O . GLY A 1 299 ? -21.808 3.948 11.730 1.00 62.88 299 GLY A O 1
ATOM 2280 N N . GLU A 1 300 ? -21.341 3.855 13.929 1.00 67.50 300 GLU A N 1
ATOM 2281 C CA . GLU A 1 300 ? -22.225 4.965 14.317 1.00 67.50 300 GLU A CA 1
ATOM 2282 C C . GLU A 1 300 ? -21.734 6.326 13.800 1.00 67.50 300 GLU A C 1
ATOM 2284 O O . GLU A 1 300 ? -22.489 7.300 13.794 1.00 67.50 300 GLU A O 1
ATOM 2289 N N . PHE A 1 301 ? -20.483 6.434 13.346 1.00 63.16 301 PHE A N 1
ATOM 2290 C CA . PHE A 1 301 ? -20.047 7.618 12.613 1.00 63.16 301 PHE A CA 1
ATOM 2291 C C . PHE A 1 301 ? -20.652 7.575 11.213 1.00 63.16 301 PHE A C 1
ATOM 2293 O O . PHE A 1 301 ? -20.451 6.622 10.459 1.00 63.16 301 PHE A O 1
ATOM 2300 N N . VAL A 1 302 ? -21.421 8.612 10.868 1.00 64.44 302 VAL A N 1
ATOM 2301 C CA . VAL A 1 302 ? -21.879 8.818 9.492 1.00 64.44 302 VAL A CA 1
ATOM 2302 C C . VAL A 1 302 ? -20.637 8.777 8.610 1.00 64.44 302 VAL A C 1
ATOM 2304 O O . VAL A 1 302 ? -19.744 9.597 8.807 1.00 64.44 302 VAL A O 1
ATOM 2307 N N . LYS A 1 303 ? -20.570 7.820 7.675 1.00 64.12 303 LYS A N 1
ATOM 2308 C CA . LYS A 1 303 ? -19.515 7.781 6.656 1.00 64.12 303 LYS A CA 1
ATOM 2309 C C . LYS A 1 303 ? -19.603 9.078 5.863 1.00 64.12 303 LYS A C 1
ATOM 2311 O O . LYS A 1 303 ? -20.425 9.201 4.956 1.00 64.12 303 LYS A O 1
ATOM 2316 N N . ASP A 1 304 ? -18.814 10.062 6.267 1.00 67.81 304 ASP A N 1
ATOM 2317 C CA . ASP A 1 304 ? -18.749 11.352 5.606 1.00 67.81 304 ASP A CA 1
ATOM 2318 C C . ASP A 1 304 ? -18.136 11.079 4.226 1.00 67.81 304 ASP A C 1
ATOM 2320 O O . ASP A 1 304 ? -17.064 10.473 4.152 1.00 67.81 304 ASP A O 1
ATOM 2324 N N . PRO A 1 305 ? -18.793 11.446 3.110 1.00 68.44 305 PRO A N 1
ATOM 2325 C CA . PRO A 1 305 ? -18.276 11.180 1.765 1.00 68.44 305 PRO A CA 1
ATOM 2326 C C . PRO A 1 305 ? -16.833 11.675 1.576 1.00 68.44 305 PRO A C 1
ATOM 2328 O O . PRO A 1 305 ? -16.071 11.117 0.788 1.00 68.44 305 PRO A O 1
ATOM 2331 N N . LEU A 1 306 ? -16.440 12.686 2.357 1.00 73.19 306 LEU A N 1
ATOM 2332 C CA . LEU A 1 306 ? -15.104 13.272 2.396 1.00 73.19 306 LEU A CA 1
ATOM 2333 C C . LEU A 1 306 ? -14.029 12.388 3.059 1.00 73.19 306 LEU A C 1
ATOM 2335 O O . LEU A 1 306 ? -12.846 12.697 2.912 1.00 73.19 306 LEU A O 1
ATOM 2339 N N . GLU A 1 307 ? -14.396 11.310 3.759 1.00 76.75 307 GLU A N 1
ATOM 2340 C CA . GLU A 1 307 ? -13.462 10.308 4.306 1.00 76.75 307 GLU A CA 1
ATOM 2341 C C . GLU A 1 307 ? -13.056 9.232 3.292 1.00 76.75 307 GLU A C 1
ATOM 2343 O O . GLU A 1 307 ? -12.166 8.427 3.554 1.00 76.75 307 GLU A O 1
ATOM 2348 N N . THR A 1 308 ? -13.648 9.221 2.099 1.00 86.19 308 THR A N 1
ATOM 2349 C CA . THR A 1 308 ? -13.097 8.428 0.993 1.00 86.19 308 THR A CA 1
ATOM 2350 C C . THR A 1 308 ? -11.776 9.041 0.527 1.00 86.19 308 THR A C 1
ATOM 2352 O O . THR A 1 308 ? -11.591 10.247 0.639 1.00 86.19 308 THR A O 1
ATOM 2355 N N . ILE A 1 309 ? -10.845 8.259 -0.028 1.00 87.75 309 ILE A N 1
ATOM 2356 C CA . ILE A 1 309 ? -9.546 8.764 -0.542 1.00 87.75 309 ILE A CA 1
ATOM 2357 C C . ILE A 1 309 ? -9.723 9.641 -1.804 1.00 87.75 309 ILE A C 1
ATOM 2359 O O . ILE A 1 309 ? -8.759 10.183 -2.337 1.00 87.75 309 ILE A O 1
ATOM 2363 N N . GLU A 1 310 ? -10.957 9.847 -2.261 1.00 91.00 310 GLU A N 1
ATOM 2364 C CA . GLU A 1 310 ? -11.263 10.687 -3.411 1.00 91.00 310 GLU A CA 1
ATOM 2365 C C . GLU A 1 310 ? -10.765 12.123 -3.185 1.00 91.00 310 GLU A C 1
ATOM 2367 O O . GLU A 1 310 ? -11.067 12.785 -2.181 1.00 91.00 310 GLU A O 1
ATOM 2372 N N . LEU A 1 311 ? -9.926 12.565 -4.121 1.00 91.56 311 LEU A N 1
ATOM 2373 C CA . LEU A 1 311 ? -9.373 13.908 -4.178 1.00 91.56 311 LEU A CA 1
ATOM 2374 C C . LEU A 1 311 ? -10.311 14.786 -4.997 1.00 91.56 311 LEU A C 1
ATOM 2376 O O . LEU A 1 311 ? -10.860 14.351 -6.010 1.00 91.56 311 LEU A O 1
ATOM 2380 N N . ASP A 1 312 ? -10.441 16.045 -4.595 1.00 92.69 312 ASP A N 1
ATOM 2381 C CA . ASP A 1 312 ? -11.119 17.025 -5.438 1.00 92.69 312 ASP A CA 1
ATOM 2382 C C . ASP A 1 312 ? -10.351 17.218 -6.763 1.00 92.69 312 ASP A C 1
ATOM 2384 O O . ASP A 1 312 ? -9.152 16.932 -6.868 1.00 92.69 312 ASP A O 1
ATOM 2388 N N . THR A 1 313 ? -11.019 17.727 -7.796 1.00 95.12 313 THR A N 1
ATOM 2389 C CA . THR A 1 313 ? -10.428 17.916 -9.133 1.00 95.12 313 THR A CA 1
ATOM 2390 C C . THR A 1 313 ? -9.184 18.808 -9.068 1.00 95.12 313 THR A C 1
ATOM 2392 O O . THR A 1 313 ? -8.176 18.522 -9.715 1.00 95.12 313 THR A O 1
ATOM 2395 N N . GLN A 1 314 ? -9.209 19.849 -8.225 1.00 95.62 314 GLN A N 1
ATOM 2396 C CA . GLN A 1 314 ? -8.066 20.748 -8.022 1.00 95.62 314 GLN A CA 1
ATOM 2397 C C . GLN A 1 314 ? -6.877 20.036 -7.360 1.00 95.62 314 GLN A C 1
ATOM 2399 O O . GLN A 1 314 ? -5.731 20.217 -7.770 1.00 95.62 314 GLN A O 1
ATOM 2404 N N . GLN A 1 315 ? -7.147 19.188 -6.366 1.00 95.19 315 GLN A N 1
ATOM 2405 C CA . GLN A 1 315 ? -6.131 18.396 -5.666 1.00 95.19 315 GLN A CA 1
ATOM 2406 C C . GLN A 1 315 ? -5.535 17.324 -6.587 1.00 95.19 315 GLN A C 1
ATOM 2408 O O . GLN A 1 315 ? -4.328 17.097 -6.585 1.00 95.19 315 GLN A O 1
ATOM 2413 N N . THR A 1 316 ? -6.370 16.716 -7.431 1.00 95.81 316 THR A N 1
ATOM 2414 C CA . THR A 1 316 ? -5.939 15.757 -8.452 1.00 95.81 316 THR A CA 1
ATOM 2415 C C . THR A 1 316 ? -5.009 16.428 -9.462 1.00 95.81 316 THR A C 1
ATOM 2417 O O . THR A 1 316 ? -3.917 15.920 -9.713 1.00 95.81 316 THR A O 1
ATOM 2420 N N . ALA A 1 317 ? -5.378 17.607 -9.977 1.00 96.31 317 ALA A N 1
ATOM 2421 C CA . ALA A 1 317 ? -4.526 18.376 -10.883 1.00 96.31 317 ALA A CA 1
ATOM 2422 C C . ALA A 1 317 ? -3.182 18.740 -10.231 1.00 96.31 317 ALA A C 1
ATOM 2424 O O . ALA A 1 317 ? -2.132 18.551 -10.845 1.00 96.31 317 ALA A O 1
ATOM 2425 N N . PHE A 1 318 ? -3.199 19.179 -8.967 1.00 95.88 318 PHE A N 1
ATOM 2426 C CA . PHE A 1 318 ? -1.979 19.450 -8.203 1.00 95.88 318 PHE A CA 1
ATOM 2427 C C . PHE A 1 318 ? -1.080 18.212 -8.084 1.00 95.88 318 PHE A C 1
ATOM 2429 O O . PHE A 1 318 ? 0.127 18.309 -8.313 1.00 95.88 318 PHE A O 1
ATOM 2436 N N . SER A 1 319 ? -1.657 17.047 -7.778 1.00 96.44 319 SER A N 1
ATOM 2437 C CA . SER A 1 319 ? -0.904 15.797 -7.630 1.00 96.44 319 SER A CA 1
ATOM 2438 C C . SER A 1 319 ? -0.214 15.384 -8.936 1.00 96.44 319 SER A C 1
ATOM 2440 O O . SER A 1 319 ? 0.964 15.030 -8.931 1.00 96.44 319 SER A O 1
ATOM 2442 N N . ILE A 1 320 ? -0.913 15.521 -10.071 1.00 96.31 320 ILE A N 1
ATOM 2443 C CA . ILE A 1 320 ? -0.391 15.204 -11.405 1.00 96.31 320 ILE A CA 1
ATOM 2444 C C . ILE A 1 320 ? 0.742 16.164 -11.772 1.00 96.31 320 ILE A C 1
ATOM 2446 O O . ILE A 1 320 ? 1.804 15.717 -12.202 1.00 96.31 320 ILE A O 1
ATOM 2450 N N . ILE A 1 321 ? 0.543 17.472 -11.574 1.00 95.94 321 ILE A N 1
ATOM 2451 C CA . ILE A 1 321 ? 1.557 18.491 -11.885 1.00 95.94 321 ILE A CA 1
ATOM 2452 C C . ILE A 1 321 ? 2.803 18.282 -11.026 1.00 95.94 321 ILE A C 1
ATOM 2454 O O . ILE A 1 321 ? 3.917 18.342 -11.542 1.00 95.94 321 ILE A O 1
ATOM 2458 N N . THR A 1 322 ? 2.627 17.994 -9.737 1.00 96.12 322 THR A N 1
ATOM 2459 C CA . THR A 1 322 ? 3.738 17.755 -8.810 1.00 96.12 322 THR A CA 1
ATOM 2460 C C . THR A 1 322 ? 4.494 16.485 -9.180 1.00 96.12 322 THR A C 1
ATOM 2462 O O . THR A 1 322 ? 5.719 16.517 -9.272 1.00 96.12 322 THR A O 1
ATOM 2465 N N . ALA A 1 323 ? 3.791 15.386 -9.466 1.00 96.25 323 ALA A N 1
ATOM 2466 C CA . ALA A 1 323 ? 4.414 14.141 -9.905 1.00 96.25 323 ALA A CA 1
ATOM 2467 C C . ALA A 1 323 ? 5.205 14.333 -11.208 1.00 96.25 323 ALA A C 1
ATOM 2469 O O . ALA A 1 323 ? 6.349 13.885 -11.304 1.00 96.25 323 ALA A O 1
ATOM 2470 N N . LEU A 1 324 ? 4.638 15.054 -12.182 1.00 95.81 324 LEU A N 1
ATOM 2471 C CA . LEU A 1 324 ? 5.310 15.367 -13.440 1.00 95.81 324 LEU A CA 1
ATOM 2472 C C . LEU A 1 324 ? 6.556 16.222 -13.186 1.00 95.81 324 LEU A C 1
ATOM 2474 O O . LEU A 1 324 ? 7.645 15.794 -13.554 1.00 95.81 324 LEU A O 1
ATOM 2478 N N . MET A 1 325 ? 6.425 17.349 -12.478 1.00 96.00 325 MET A N 1
ATOM 2479 C CA . MET A 1 325 ? 7.538 18.233 -12.100 1.00 96.00 325 MET A CA 1
ATOM 2480 C C . MET A 1 325 ? 8.675 17.467 -11.419 1.00 96.00 325 MET A C 1
ATOM 2482 O O . MET A 1 325 ? 9.826 17.565 -11.841 1.00 96.00 325 MET A O 1
ATOM 2486 N N . VAL A 1 326 ? 8.360 16.660 -10.406 1.00 96.62 326 VAL A N 1
ATOM 2487 C CA . VAL A 1 326 ? 9.346 15.888 -9.638 1.00 96.62 326 VAL A CA 1
ATOM 2488 C C . VAL A 1 326 ? 10.014 14.827 -10.502 1.00 96.62 326 VAL A C 1
ATOM 2490 O O . VAL A 1 326 ? 11.240 14.710 -10.481 1.00 96.62 326 VAL A O 1
ATOM 2493 N N . SER A 1 327 ? 9.234 14.092 -11.300 1.00 95.81 327 SER A N 1
ATOM 2494 C CA . SER A 1 327 ? 9.778 13.087 -12.216 1.00 95.81 327 SER A CA 1
ATOM 2495 C C . SER A 1 327 ? 10.712 13.714 -13.251 1.00 95.81 327 SER A C 1
ATOM 2497 O O . SER A 1 327 ? 11.774 13.163 -13.522 1.00 95.81 327 SER A O 1
ATOM 2499 N N . THR A 1 328 ? 10.384 14.904 -13.764 1.00 95.12 328 THR A N 1
ATOM 2500 C CA . THR A 1 328 ? 11.254 15.630 -14.691 1.00 95.12 328 THR A CA 1
ATOM 2501 C C . THR A 1 328 ? 12.498 16.174 -13.987 1.00 95.12 328 THR A C 1
ATOM 2503 O O . THR A 1 328 ? 13.607 15.948 -14.456 1.00 95.12 328 THR A O 1
ATOM 2506 N N . ALA A 1 329 ? 12.366 16.800 -12.820 1.00 96.56 329 ALA A N 1
ATOM 2507 C CA . ALA A 1 329 ? 13.483 17.448 -12.136 1.00 96.56 329 ALA A CA 1
ATOM 2508 C C . ALA A 1 329 ? 14.525 16.463 -11.572 1.00 96.56 329 ALA A C 1
ATOM 2510 O O . ALA A 1 329 ? 15.724 16.750 -11.602 1.00 96.56 329 ALA A O 1
ATOM 2511 N N . PHE A 1 330 ? 14.078 15.309 -11.064 1.00 96.56 330 PHE A N 1
ATOM 2512 C CA . PHE A 1 330 ? 14.930 14.328 -10.374 1.00 96.56 330 PHE A CA 1
ATOM 2513 C C . PHE A 1 330 ? 15.064 12.987 -11.110 1.00 96.56 330 PHE A C 1
ATOM 2515 O O . PHE A 1 330 ? 15.780 12.092 -10.655 1.00 96.56 330 PHE A O 1
ATOM 2522 N N . GLY A 1 331 ? 14.393 12.820 -12.250 1.00 96.31 331 GLY A N 1
ATOM 2523 C CA . GLY A 1 331 ? 14.472 11.604 -13.050 1.00 96.31 331 GLY A CA 1
ATOM 2524 C C . GLY A 1 331 ? 15.861 11.400 -13.653 1.00 96.31 331 GLY A C 1
ATOM 2525 O O . GLY A 1 331 ? 16.354 12.224 -14.421 1.00 96.31 331 GLY A O 1
ATOM 2526 N N . LYS A 1 332 ? 16.478 10.244 -13.379 1.00 95.38 332 LYS A N 1
ATOM 2527 C CA . LYS A 1 332 ? 17.770 9.857 -13.982 1.00 95.38 332 LYS A CA 1
ATOM 2528 C C . LYS A 1 332 ? 17.710 9.787 -15.513 1.00 95.38 332 LYS A C 1
ATOM 2530 O O . LYS A 1 332 ? 18.716 9.997 -16.179 1.00 95.38 332 LYS A O 1
ATOM 2535 N N . SER A 1 333 ? 16.536 9.486 -16.067 1.00 94.62 333 SER A N 1
ATOM 2536 C CA . SER A 1 333 ? 16.290 9.402 -17.508 1.00 94.62 333 SER A CA 1
ATOM 2537 C C . SER A 1 333 ? 15.896 10.734 -18.147 1.00 94.62 333 SER A C 1
ATOM 2539 O O . SER A 1 333 ? 15.876 10.811 -19.374 1.00 94.62 333 SER A O 1
ATOM 2541 N N . THR A 1 334 ? 15.593 11.779 -17.366 1.00 94.62 334 THR A N 1
ATOM 2542 C CA . THR A 1 334 ? 15.138 13.064 -17.916 1.00 94.62 334 THR A CA 1
ATOM 2543 C C . THR A 1 334 ? 16.152 13.706 -18.866 1.00 94.62 334 THR A C 1
ATOM 2545 O O . THR A 1 334 ? 15.724 14.143 -19.934 1.00 94.62 334 THR A O 1
ATOM 2548 N N . PRO A 1 335 ? 17.473 13.732 -18.581 1.00 93.38 335 PRO A N 1
ATOM 2549 C CA . PRO A 1 335 ? 18.444 14.309 -19.512 1.00 93.38 335 PRO A CA 1
ATOM 2550 C C . PRO A 1 335 ? 18.400 13.634 -20.889 1.00 93.38 335 PRO A C 1
ATOM 2552 O O . PRO A 1 335 ? 18.344 14.314 -21.910 1.00 93.38 335 PRO A O 1
ATOM 2555 N N . ASN A 1 336 ? 18.334 12.300 -20.914 1.00 93.56 336 ASN A N 1
ATOM 2556 C CA . ASN A 1 336 ? 18.257 11.522 -22.153 1.00 93.56 336 ASN A CA 1
ATOM 2557 C C . ASN A 1 336 ? 16.931 11.759 -22.888 1.00 93.56 336 ASN A C 1
ATOM 2559 O O . ASN A 1 336 ? 16.909 11.867 -24.111 1.00 93.56 336 ASN A O 1
ATOM 2563 N N . PHE A 1 337 ? 15.825 11.864 -22.147 1.00 93.38 337 PHE A N 1
ATOM 2564 C CA . PHE A 1 337 ? 14.515 12.157 -22.722 1.00 93.38 337 PHE A CA 1
ATOM 2565 C C . PHE A 1 337 ? 14.477 13.545 -23.375 1.00 93.38 337 PHE A C 1
ATOM 2567 O O . PHE A 1 337 ? 14.046 13.662 -24.518 1.00 93.38 337 PHE A O 1
ATOM 2574 N N . LEU A 1 338 ? 14.988 14.580 -22.698 1.00 91.94 338 LEU A N 1
ATOM 2575 C CA . LEU A 1 338 ? 15.053 15.945 -23.236 1.00 91.94 338 LEU A CA 1
ATOM 2576 C C . LEU A 1 338 ? 15.959 16.049 -24.470 1.00 91.94 338 LEU A C 1
ATOM 2578 O O . LEU A 1 338 ? 15.663 16.813 -25.387 1.00 91.94 338 LEU A O 1
ATOM 2582 N N . GLN A 1 339 ? 17.037 15.263 -24.515 1.00 90.44 339 GLN A N 1
ATOM 2583 C CA . GLN A 1 339 ? 17.891 15.163 -25.700 1.00 90.44 339 GLN A CA 1
ATOM 2584 C C . GLN A 1 339 ? 17.170 14.479 -26.869 1.00 90.44 339 GLN A C 1
ATOM 2586 O O . GLN A 1 339 ? 17.303 14.912 -28.010 1.00 90.44 339 GLN A O 1
ATOM 2591 N N . MET A 1 340 ? 16.383 13.433 -26.598 1.00 93.25 340 MET A N 1
ATOM 2592 C CA . MET A 1 340 ? 15.665 12.679 -27.629 1.00 93.25 340 MET A CA 1
ATOM 2593 C C . MET A 1 340 ? 14.489 13.460 -28.232 1.00 93.25 340 MET A C 1
ATOM 2595 O O . MET A 1 340 ? 14.214 13.319 -29.421 1.00 93.25 340 MET A O 1
ATOM 2599 N N . THR A 1 341 ? 13.791 14.282 -27.443 1.00 93.06 341 THR A N 1
ATOM 2600 C CA . THR A 1 341 ? 12.644 15.065 -27.935 1.00 93.06 341 THR A CA 1
ATOM 2601 C C . THR A 1 341 ? 13.047 16.255 -28.804 1.00 93.06 341 THR A C 1
ATOM 2603 O O . THR A 1 341 ? 12.186 16.829 -29.468 1.00 93.06 341 THR A O 1
ATOM 2606 N N . GLY A 1 342 ? 14.327 16.647 -28.805 1.00 89.31 342 GLY A N 1
ATOM 2607 C CA . GLY A 1 342 ? 14.822 17.790 -29.578 1.00 89.31 342 GLY A CA 1
ATOM 2608 C C . GLY A 1 342 ? 14.247 19.138 -29.131 1.00 89.31 342 GLY A C 1
ATOM 2609 O O . GLY A 1 342 ? 14.355 20.119 -29.859 1.00 89.31 342 GLY A O 1
ATOM 2610 N N . TRP A 1 343 ? 13.628 19.201 -27.946 1.00 87.62 343 TRP A N 1
ATOM 2611 C CA . TRP A 1 343 ? 13.045 20.433 -27.398 1.00 87.62 343 TRP A CA 1
ATOM 2612 C C . TRP A 1 343 ? 14.096 21.492 -27.066 1.00 87.62 343 TRP A C 1
ATOM 2614 O O . TRP A 1 343 ? 13.790 22.681 -27.052 1.00 87.62 343 TRP A O 1
ATOM 2624 N N . ILE A 1 344 ? 15.330 21.063 -26.800 1.00 87.56 344 ILE A N 1
ATOM 2625 C CA . ILE A 1 344 ? 16.452 21.944 -26.494 1.00 87.56 344 ILE A CA 1
ATOM 2626 C C . ILE A 1 344 ? 17.518 21.694 -27.566 1.00 87.56 344 ILE A C 1
ATOM 2628 O O . ILE A 1 344 ? 18.110 20.614 -27.580 1.00 87.56 344 ILE A O 1
ATOM 2632 N N . PRO A 1 345 ? 17.759 22.653 -28.480 1.00 84.75 345 PRO A N 1
ATOM 2633 C CA . PRO A 1 345 ? 18.709 22.470 -29.577 1.00 84.75 345 PRO A CA 1
ATOM 2634 C C . PRO A 1 345 ? 20.166 22.412 -29.096 1.00 84.75 345 PRO A C 1
ATOM 2636 O O . PRO A 1 345 ? 21.015 21.854 -29.786 1.00 84.75 345 PRO A O 1
ATOM 2639 N N . ASP A 1 346 ? 20.456 22.959 -27.913 1.00 91.19 346 ASP A N 1
ATOM 2640 C CA . ASP A 1 346 ? 21.793 22.992 -27.328 1.00 91.19 346 ASP A CA 1
ATOM 2641 C C . ASP A 1 346 ? 21.912 22.011 -26.151 1.00 91.19 346 ASP A C 1
ATOM 2643 O O . ASP A 1 346 ? 21.281 22.175 -25.103 1.00 91.19 346 ASP A O 1
ATOM 2647 N N . GLN A 1 347 ? 22.754 20.987 -26.305 1.00 87.25 347 GLN A N 1
ATOM 2648 C CA . GLN A 1 347 ? 22.983 19.977 -25.265 1.00 87.25 347 GLN A CA 1
ATOM 2649 C C . GLN A 1 347 ? 23.577 20.574 -23.983 1.00 87.25 347 GLN A C 1
ATOM 2651 O O . GLN A 1 347 ? 23.376 20.022 -22.899 1.00 87.25 347 GLN A O 1
ATOM 2656 N N . THR A 1 348 ? 24.273 21.710 -24.081 1.00 92.81 348 THR A N 1
ATOM 2657 C CA . THR A 1 348 ? 24.891 22.368 -22.924 1.00 92.81 348 THR A CA 1
ATOM 2658 C C . THR A 1 348 ? 23.874 23.073 -22.021 1.00 92.81 348 THR A C 1
ATOM 2660 O O . THR A 1 348 ? 24.166 23.312 -20.850 1.00 92.81 348 THR A O 1
ATOM 2663 N N . ALA A 1 349 ? 22.654 23.331 -22.511 1.00 92.81 349 ALA A N 1
ATOM 2664 C CA . ALA A 1 349 ? 21.581 23.983 -21.756 1.00 92.81 349 ALA A CA 1
ATOM 2665 C C . ALA A 1 349 ? 20.712 23.010 -20.928 1.00 92.81 349 ALA A C 1
ATOM 2667 O O . ALA A 1 349 ? 19.911 23.439 -20.098 1.00 92.81 349 ALA A O 1
ATOM 2668 N N . VAL A 1 350 ? 20.858 21.692 -21.111 1.00 92.31 350 VAL A N 1
ATOM 2669 C CA . VAL A 1 350 ? 20.074 20.688 -20.361 1.00 92.31 350 VAL A CA 1
ATOM 2670 C C . VAL A 1 350 ? 20.354 20.734 -18.846 1.00 92.31 350 VAL A C 1
ATOM 2672 O O . VAL A 1 350 ? 19.393 20.745 -18.073 1.00 92.31 350 VAL A O 1
ATOM 2675 N N . PRO A 1 351 ? 21.617 20.803 -18.371 1.00 93.44 351 PRO A N 1
ATOM 2676 C CA . PRO A 1 351 ? 21.907 20.853 -16.937 1.00 93.44 351 PRO A CA 1
ATOM 2677 C C . PRO A 1 351 ? 21.412 22.137 -16.266 1.00 93.44 351 PRO A C 1
ATOM 2679 O O . PRO A 1 351 ? 20.951 22.085 -15.128 1.00 93.44 351 PRO A O 1
ATOM 2682 N N . SER A 1 352 ? 21.475 23.281 -16.960 1.00 93.56 352 SER A N 1
ATOM 2683 C CA . SER A 1 352 ? 20.996 24.555 -16.413 1.00 93.56 352 SER A CA 1
ATOM 2684 C C . SER A 1 352 ? 19.474 24.564 -16.273 1.00 93.56 352 SER A C 1
ATOM 2686 O O . SER A 1 352 ? 18.973 24.978 -15.230 1.00 93.56 352 SER A O 1
ATOM 2688 N N . LEU A 1 353 ? 18.739 24.026 -17.255 1.00 92.88 353 LEU A N 1
ATOM 2689 C CA . LEU A 1 353 ? 17.286 23.854 -17.160 1.00 92.88 353 LEU A CA 1
ATOM 2690 C C . LEU A 1 353 ? 16.886 22.887 -16.035 1.00 92.88 353 LEU A C 1
ATOM 2692 O O . LEU A 1 353 ? 15.938 23.144 -15.298 1.00 92.88 353 LEU A O 1
ATOM 2696 N N . LEU A 1 354 ? 17.601 21.770 -15.879 1.00 94.44 354 LEU A N 1
ATOM 2697 C CA . LEU A 1 354 ? 17.338 20.844 -14.774 1.00 94.44 354 LEU A CA 1
ATOM 2698 C C . LEU A 1 354 ? 17.602 21.513 -13.421 1.00 94.44 354 LEU A C 1
ATOM 2700 O O . LEU A 1 354 ? 16.793 21.370 -12.507 1.00 94.44 354 LEU A O 1
ATOM 2704 N N . GLY A 1 355 ? 18.677 22.297 -13.313 1.00 94.12 355 GLY A N 1
ATOM 2705 C CA . GLY A 1 355 ? 18.985 23.071 -12.112 1.00 94.12 355 GLY A CA 1
ATOM 2706 C C . GLY A 1 355 ? 17.884 24.071 -11.746 1.00 94.12 355 GLY A C 1
ATOM 2707 O O . GLY A 1 355 ? 17.515 24.174 -10.576 1.00 94.12 355 GLY A O 1
ATOM 2708 N N . THR A 1 356 ? 17.295 24.762 -12.729 1.00 95.38 356 THR A N 1
ATOM 2709 C CA . THR A 1 356 ? 16.186 25.697 -12.468 1.00 95.38 356 THR A CA 1
ATOM 2710 C C . THR A 1 356 ? 14.884 24.987 -12.099 1.00 95.38 356 THR A C 1
ATOM 2712 O O . THR A 1 356 ? 14.121 25.521 -11.296 1.00 95.38 356 THR A O 1
ATOM 2715 N N . LEU A 1 357 ? 14.637 23.777 -12.614 1.00 95.50 357 LEU A N 1
ATOM 2716 C CA . LEU A 1 357 ? 13.435 22.991 -12.308 1.00 95.50 357 LEU A CA 1
ATOM 2717 C C . LEU A 1 357 ? 13.501 22.280 -10.942 1.00 95.50 357 LEU A C 1
ATOM 2719 O O . LEU A 1 357 ? 12.471 22.065 -10.299 1.00 95.50 357 LEU A O 1
ATOM 2723 N N . GLN A 1 358 ? 14.704 21.931 -10.477 1.00 96.81 358 GLN A N 1
ATOM 2724 C CA . GLN A 1 358 ? 14.917 21.237 -9.201 1.00 96.81 358 GLN A CA 1
ATOM 2725 C C . GLN A 1 358 ? 14.453 22.042 -7.988 1.00 96.81 358 GLN A C 1
ATOM 2727 O O . GLN A 1 358 ? 13.864 21.463 -7.076 1.00 96.81 358 GLN A O 1
ATOM 2732 N N . GLY A 1 359 ? 14.658 23.362 -7.983 1.00 96.69 359 GLY A N 1
ATOM 2733 C CA . GLY A 1 359 ? 14.224 24.232 -6.884 1.00 96.69 359 GLY A CA 1
ATOM 2734 C C . GLY A 1 359 ? 12.706 24.180 -6.647 1.00 96.69 359 GLY A C 1
ATOM 2735 O O . GLY A 1 359 ? 12.274 23.777 -5.564 1.00 96.69 359 GLY A O 1
ATOM 2736 N N . PRO A 1 360 ? 11.875 24.523 -7.650 1.00 97.12 360 PRO A N 1
ATOM 2737 C CA . PRO A 1 360 ? 10.420 24.430 -7.550 1.00 97.12 360 PRO A CA 1
ATOM 2738 C C . PRO A 1 360 ? 9.922 23.016 -7.237 1.00 97.12 360 PRO A C 1
ATOM 2740 O O . PRO A 1 360 ? 9.043 22.854 -6.390 1.00 97.12 360 PRO A O 1
ATOM 2743 N N . ALA A 1 361 ? 10.499 21.985 -7.864 1.00 97.25 361 ALA A N 1
ATOM 2744 C CA . ALA A 1 361 ? 10.110 20.599 -7.611 1.00 97.25 361 ALA A CA 1
ATOM 2745 C C . ALA A 1 361 ? 10.393 20.172 -6.158 1.00 97.25 361 ALA A C 1
ATOM 2747 O O . ALA A 1 361 ? 9.533 19.565 -5.518 1.00 97.25 361 ALA A O 1
ATOM 2748 N N . ALA A 1 362 ? 11.556 20.536 -5.605 1.00 97.31 362 ALA A N 1
ATOM 2749 C CA . ALA A 1 362 ? 11.875 20.309 -4.196 1.00 97.31 362 ALA A CA 1
ATOM 2750 C C . ALA A 1 362 ? 10.917 21.069 -3.268 1.00 97.31 362 ALA A C 1
ATOM 2752 O O . ALA A 1 362 ? 10.438 20.509 -2.282 1.00 97.31 362 ALA A O 1
ATOM 2753 N N . GLY A 1 363 ? 10.587 22.320 -3.606 1.00 97.44 363 GLY A N 1
ATOM 2754 C CA . GLY A 1 363 ? 9.615 23.123 -2.866 1.00 97.44 363 GLY A CA 1
ATOM 2755 C C . GLY A 1 363 ? 8.231 22.470 -2.811 1.00 97.44 363 GLY A C 1
ATOM 2756 O O . GLY A 1 363 ? 7.638 22.380 -1.737 1.00 97.44 363 GLY A O 1
ATOM 2757 N N . LEU A 1 364 ? 7.739 21.946 -3.938 1.00 96.50 364 LEU A N 1
ATOM 2758 C CA . LEU A 1 364 ? 6.457 21.235 -4.002 1.00 96.50 364 LEU A CA 1
ATOM 2759 C C . LEU A 1 364 ? 6.468 19.924 -3.202 1.00 96.50 364 LEU A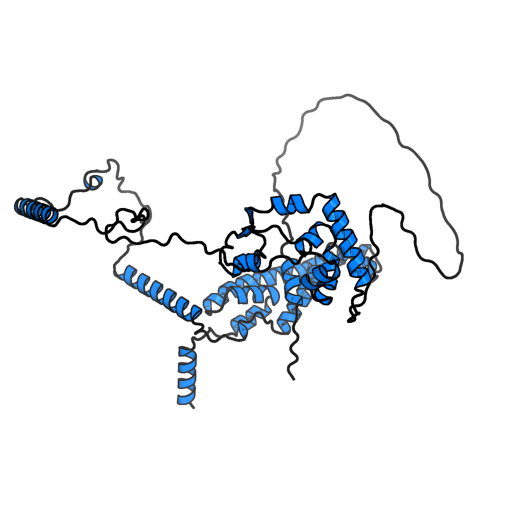 C 1
ATOM 2761 O O . LEU A 1 364 ? 5.482 19.611 -2.530 1.00 96.50 364 LEU A O 1
ATOM 2765 N N . LEU A 1 365 ? 7.578 19.178 -3.217 1.00 96.50 365 LEU A N 1
ATOM 2766 C CA . LEU A 1 365 ? 7.733 17.982 -2.382 1.00 96.50 365 LEU A CA 1
ATOM 2767 C C . LEU A 1 365 ? 7.704 18.322 -0.895 1.00 96.50 365 LEU A C 1
ATOM 2769 O O . LEU A 1 365 ? 6.940 17.715 -0.147 1.00 96.50 365 LEU A O 1
ATOM 2773 N N . LEU A 1 366 ? 8.486 19.316 -0.467 1.00 97.19 366 LEU A N 1
ATOM 2774 C CA . LEU A 1 366 ? 8.507 19.760 0.926 1.00 97.19 366 LEU A CA 1
ATOM 2775 C C . LEU A 1 366 ? 7.135 20.274 1.369 1.00 97.19 366 LEU A C 1
ATOM 2777 O O . LEU A 1 366 ? 6.683 19.945 2.464 1.00 97.19 366 LEU A O 1
ATOM 2781 N N . ALA A 1 367 ? 6.432 21.009 0.505 1.00 96.31 367 ALA A N 1
ATOM 2782 C CA . ALA A 1 367 ? 5.067 21.450 0.767 1.00 96.31 367 ALA A CA 1
ATOM 2783 C C . ALA A 1 367 ? 4.094 20.268 0.924 1.00 96.31 367 ALA A C 1
ATOM 2785 O O . ALA A 1 367 ? 3.227 20.302 1.799 1.00 96.31 367 ALA A O 1
ATOM 2786 N N . SER A 1 368 ? 4.248 19.207 0.129 1.00 96.44 368 SER A N 1
ATOM 2787 C CA . SER A 1 368 ? 3.417 17.996 0.210 1.00 96.44 368 SER A CA 1
ATOM 2788 C C . SER A 1 368 ? 3.688 17.196 1.491 1.00 96.44 368 SER A C 1
ATOM 2790 O O . SER A 1 368 ? 2.752 16.784 2.175 1.00 96.44 368 SER A O 1
ATOM 2792 N N . VAL A 1 369 ? 4.958 17.059 1.891 1.00 97.19 369 VAL A N 1
ATOM 2793 C CA . VAL A 1 369 ? 5.346 16.425 3.166 1.00 97.19 369 VAL A CA 1
ATOM 2794 C C . VAL A 1 369 ? 4.862 17.250 4.363 1.00 97.19 369 VAL A C 1
ATOM 2796 O O . VAL A 1 369 ? 4.295 16.700 5.307 1.00 97.19 369 VAL A O 1
ATOM 2799 N N . GLY A 1 370 ? 5.012 18.576 4.313 1.00 97.25 370 GLY A N 1
ATOM 2800 C CA . GLY A 1 370 ? 4.479 19.474 5.339 1.00 97.25 370 GLY A CA 1
ATOM 2801 C C . GLY A 1 370 ? 2.957 19.374 5.460 1.00 97.25 370 GLY A C 1
ATOM 2802 O O . GLY A 1 370 ? 2.419 19.345 6.568 1.00 97.25 370 GLY A O 1
ATOM 2803 N N . SER A 1 371 ? 2.264 19.232 4.327 1.00 96.94 371 SER A N 1
ATOM 2804 C CA . SER A 1 371 ? 0.811 19.045 4.286 1.00 96.94 371 SER A CA 1
ATOM 2805 C C . SER A 1 371 ? 0.383 17.704 4.880 1.00 96.94 371 SER A C 1
ATOM 2807 O O . SER A 1 371 ? -0.589 17.673 5.628 1.00 96.94 371 SER A O 1
ATOM 2809 N N . LEU A 1 372 ? 1.133 16.619 4.652 1.00 97.50 372 LEU A N 1
ATOM 2810 C CA . LEU A 1 372 ? 0.894 15.326 5.306 1.00 97.50 372 LEU A CA 1
ATOM 2811 C C . LEU A 1 372 ? 0.910 15.457 6.836 1.00 97.50 372 LEU A C 1
ATOM 2813 O O . LEU A 1 372 ? -0.034 15.021 7.498 1.00 97.50 372 LEU A O 1
ATOM 2817 N N . VAL A 1 373 ? 1.943 16.089 7.404 1.00 97.56 373 VAL A N 1
ATOM 2818 C CA . VAL A 1 373 ? 2.080 16.228 8.867 1.00 97.56 373 VAL A CA 1
ATOM 2819 C C . VAL A 1 373 ? 0.999 17.153 9.433 1.00 97.56 373 VAL A C 1
ATOM 2821 O O . VAL A 1 373 ? 0.382 16.851 10.461 1.00 97.56 373 VAL A O 1
ATOM 2824 N N . PHE A 1 374 ? 0.716 18.263 8.746 1.00 97.50 374 PHE A N 1
ATOM 2825 C CA . PHE A 1 374 ? -0.321 19.202 9.166 1.00 97.50 374 PHE A CA 1
ATOM 2826 C C . PHE A 1 374 ? -1.714 18.559 9.136 1.00 97.50 374 PHE A C 1
ATOM 2828 O O . PHE A 1 374 ? -2.472 18.674 10.100 1.00 97.50 374 PHE A O 1
ATOM 2835 N N . CYS A 1 375 ? -2.058 17.841 8.065 1.00 96.88 375 CYS A N 1
ATOM 2836 C CA . CYS A 1 375 ? -3.348 17.168 7.948 1.00 96.88 375 CYS A CA 1
ATOM 2837 C C . CYS A 1 375 ? -3.491 16.020 8.954 1.00 96.88 375 CYS A C 1
ATOM 2839 O O . CYS A 1 375 ? -4.543 15.902 9.573 1.00 96.88 375 CYS A O 1
ATOM 2841 N N . ALA A 1 376 ? -2.439 15.233 9.204 1.00 96.12 376 ALA A N 1
ATOM 2842 C CA . ALA A 1 376 ? -2.471 14.157 10.198 1.00 96.12 376 ALA A CA 1
ATOM 2843 C C . ALA A 1 376 ? -2.751 14.671 11.623 1.00 96.12 376 ALA A C 1
ATOM 2845 O O . ALA A 1 376 ? -3.514 14.065 12.377 1.00 96.12 376 ALA A O 1
ATOM 2846 N N . THR A 1 377 ? -2.135 15.795 12.002 1.00 95.69 377 THR A N 1
ATOM 2847 C CA . THR A 1 377 ? -2.286 16.383 13.345 1.00 95.69 377 THR A CA 1
ATOM 2848 C C . THR A 1 377 ? -3.631 17.088 13.515 1.00 95.69 377 THR A C 1
ATOM 2850 O O . THR A 1 377 ? -4.302 16.898 14.529 1.00 95.69 377 THR A O 1
ATOM 2853 N N . THR A 1 378 ? -4.072 17.847 12.509 1.00 94.62 378 THR A N 1
ATOM 2854 C CA . THR A 1 378 ? -5.350 18.579 12.556 1.00 94.62 378 THR A CA 1
ATOM 2855 C C . THR A 1 378 ? -6.580 17.707 12.304 1.00 94.62 378 THR A C 1
ATOM 2857 O O . THR A 1 378 ? -7.660 18.030 12.790 1.00 94.62 378 THR A O 1
ATOM 2860 N N . ALA A 1 379 ? -6.453 16.572 11.614 1.00 93.94 379 ALA A N 1
ATOM 2861 C CA . ALA A 1 379 ? -7.555 15.620 11.476 1.00 93.94 379 ALA A CA 1
ATOM 2862 C C . ALA A 1 379 ? -7.956 15.019 12.831 1.00 93.94 379 ALA A C 1
ATOM 2864 O O . ALA A 1 379 ? -9.149 14.937 13.132 1.00 93.94 379 ALA A O 1
ATOM 2865 N N . LYS A 1 380 ? -6.975 14.702 13.693 1.00 90.19 380 LYS A N 1
ATOM 2866 C CA . LYS A 1 380 ? -7.237 14.186 15.046 1.00 90.19 380 LYS A CA 1
ATOM 2867 C C . LYS A 1 380 ? -8.042 15.165 15.896 1.00 90.19 380 LYS A C 1
ATOM 2869 O O . LYS A 1 380 ? -8.975 14.743 16.568 1.00 90.19 380 LYS A O 1
ATOM 2874 N N . SER A 1 381 ? -7.737 16.465 15.836 1.00 89.81 381 SER A N 1
ATOM 2875 C CA . SER A 1 381 ? -8.495 17.470 16.597 1.00 89.81 381 SER A CA 1
ATOM 2876 C C . SER A 1 381 ? -9.930 17.659 16.091 1.00 89.81 381 SER A C 1
ATOM 2878 O O . SER A 1 381 ? -10.775 18.166 16.824 1.00 89.81 381 SER A O 1
ATOM 2880 N N . LYS A 1 382 ? -10.227 17.214 14.863 1.00 89.94 382 LYS A N 1
ATOM 2881 C CA . LYS A 1 382 ? -11.566 17.234 14.258 1.00 89.94 382 LYS A CA 1
ATOM 2882 C C . LYS A 1 382 ? -12.301 15.890 14.322 1.00 89.94 382 LYS A C 1
ATOM 2884 O O . LYS A 1 382 ? -13.358 15.767 13.702 1.00 89.94 382 LYS A O 1
ATOM 2889 N N . ASN A 1 383 ? -11.769 14.912 15.062 1.00 87.25 383 ASN A N 1
ATOM 2890 C CA . ASN A 1 383 ? -12.280 13.537 15.146 1.00 87.25 383 ASN A CA 1
ATOM 2891 C C . ASN A 1 383 ? -12.378 12.822 13.784 1.00 87.25 383 ASN A C 1
ATOM 2893 O O . ASN A 1 383 ? -13.248 11.978 13.606 1.00 87.25 383 ASN A O 1
ATOM 2897 N N . ARG A 1 384 ? -11.516 13.173 12.821 1.00 88.94 384 ARG A N 1
ATOM 2898 C CA . ARG A 1 384 ? -11.432 12.541 11.491 1.00 88.94 384 ARG A CA 1
ATOM 2899 C C . ARG A 1 384 ? -10.288 11.529 11.451 1.00 88.94 384 ARG A C 1
ATOM 2901 O O . ARG A 1 384 ? -9.328 11.655 12.217 1.00 88.94 384 ARG A O 1
ATOM 2908 N N . ASP A 1 385 ? -10.353 10.563 10.533 1.00 90.00 385 ASP A N 1
ATOM 2909 C CA . ASP A 1 385 ? -9.267 9.593 10.350 1.00 90.00 385 ASP A CA 1
ATOM 2910 C C . ASP A 1 385 ? -7.957 10.291 9.932 1.00 90.00 385 ASP A C 1
ATOM 2912 O O . ASP A 1 385 ? -7.826 10.856 8.841 1.00 90.00 385 ASP A O 1
ATOM 2916 N N . ALA A 1 386 ? -6.965 10.245 10.822 1.00 93.38 386 ALA A N 1
ATOM 2917 C CA . ALA A 1 386 ? -5.669 10.874 10.616 1.00 93.38 386 ALA A CA 1
ATOM 2918 C C . ALA A 1 386 ? -4.906 10.282 9.428 1.00 93.38 386 ALA A C 1
ATOM 2920 O O . ALA A 1 386 ? -4.184 11.017 8.761 1.00 93.38 386 ALA A O 1
ATOM 2921 N N . PHE A 1 387 ? -5.056 8.983 9.157 1.00 93.25 387 PHE A N 1
ATOM 2922 C CA . PHE A 1 387 ? -4.355 8.312 8.070 1.00 93.25 387 PHE A CA 1
ATOM 2923 C C . PHE A 1 387 ? -4.902 8.758 6.715 1.00 93.25 387 PHE A C 1
ATOM 2925 O O . PHE A 1 387 ? -4.135 9.212 5.869 1.00 93.25 387 PHE A O 1
ATOM 2932 N N . VAL A 1 388 ? -6.227 8.736 6.541 1.00 93.62 388 VAL A N 1
ATOM 2933 C CA . VAL A 1 388 ? -6.877 9.189 5.300 1.00 93.62 388 VAL A CA 1
ATOM 2934 C C . VAL A 1 388 ? -6.495 10.634 4.987 1.00 93.62 388 VAL A C 1
ATOM 2936 O O . VAL A 1 388 ? -6.091 10.951 3.865 1.00 93.62 388 VAL A O 1
ATOM 2939 N N . TRP A 1 389 ? -6.572 11.520 5.982 1.00 95.75 389 TRP A N 1
ATOM 2940 C CA . TRP A 1 389 ? -6.224 12.927 5.793 1.00 95.75 389 TRP A CA 1
ATOM 2941 C C . TRP A 1 389 ? -4.723 13.160 5.620 1.00 95.75 389 TRP A C 1
ATOM 2943 O O . TRP A 1 389 ? -4.353 14.062 4.874 1.00 95.75 389 TRP A O 1
ATOM 2953 N N . ALA A 1 390 ? -3.857 12.342 6.221 1.00 97.00 390 ALA A N 1
ATOM 2954 C CA . ALA A 1 390 ? -2.421 12.360 5.945 1.00 97.00 390 ALA A CA 1
ATOM 2955 C C . ALA A 1 390 ? -2.131 12.000 4.480 1.00 97.00 390 ALA A C 1
ATOM 2957 O O . ALA A 1 390 ? -1.363 12.695 3.814 1.00 97.00 390 ALA A O 1
ATOM 2958 N N . THR A 1 391 ? -2.781 10.956 3.953 1.00 95.81 391 T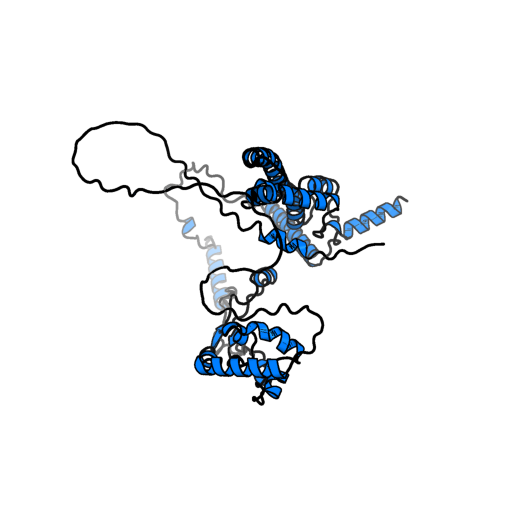HR A N 1
ATOM 2959 C CA . THR A 1 391 ? -2.642 10.543 2.549 1.00 95.81 391 THR A CA 1
ATOM 2960 C C . THR A 1 391 ? -3.171 11.613 1.597 1.00 95.81 391 THR A C 1
ATOM 2962 O O . THR A 1 391 ? -2.500 11.944 0.621 1.00 95.81 391 THR A O 1
ATOM 2965 N N . LYS A 1 392 ? -4.326 12.225 1.897 1.00 96.00 392 LYS A N 1
ATOM 2966 C CA . LYS A 1 392 ? -4.825 13.381 1.133 1.00 96.00 392 LYS A CA 1
ATOM 2967 C C . LYS A 1 392 ? -3.857 14.560 1.197 1.00 96.00 392 LYS A C 1
ATOM 2969 O O . LYS A 1 392 ? -3.571 15.145 0.159 1.00 96.00 392 LYS A O 1
ATOM 2974 N N . GLY A 1 393 ? -3.308 14.842 2.379 1.00 96.81 393 GLY A N 1
ATOM 2975 C CA . GLY A 1 393 ? -2.255 15.831 2.621 1.00 96.81 393 GLY A CA 1
ATOM 2976 C C . GLY A 1 393 ? -1.057 15.659 1.696 1.00 96.81 393 GLY A C 1
ATOM 2977 O O . GLY A 1 393 ? -0.609 16.613 1.067 1.00 96.81 393 GLY A O 1
ATOM 2978 N N . LEU A 1 394 ? -0.582 14.421 1.572 1.00 97.19 394 LEU A N 1
ATOM 2979 C CA . LEU A 1 394 ? 0.542 14.075 0.711 1.00 97.19 394 LEU A CA 1
ATOM 2980 C C . LEU A 1 394 ? 0.221 14.240 -0.776 1.00 97.19 394 LEU A C 1
ATOM 2982 O O . LEU A 1 394 ? 1.048 14.753 -1.520 1.00 97.19 394 LEU A O 1
ATOM 2986 N N . LEU A 1 395 ? -0.958 13.793 -1.215 1.00 96.50 395 LEU A N 1
ATOM 2987 C CA . LEU A 1 395 ? -1.311 13.777 -2.636 1.00 96.50 395 LEU A CA 1
ATOM 2988 C C . LEU A 1 395 ? -1.773 15.147 -3.146 1.00 96.50 395 LEU A C 1
ATOM 2990 O O . LEU A 1 395 ? -1.323 15.602 -4.193 1.00 96.50 395 LEU A O 1
ATOM 2994 N N . GLY A 1 396 ? -2.674 15.812 -2.423 1.00 95.31 396 GLY A N 1
ATOM 2995 C CA . GLY A 1 396 ? -3.229 17.108 -2.819 1.00 95.31 396 GLY A CA 1
ATOM 2996 C C . GLY A 1 396 ? -2.461 18.313 -2.271 1.00 95.31 396 GLY A C 1
ATOM 2997 O O . GLY A 1 396 ? -2.852 19.452 -2.537 1.00 95.31 396 GLY A O 1
ATOM 2998 N N . GLY A 1 397 ? -1.403 18.079 -1.489 1.00 96.31 397 GLY A N 1
ATOM 2999 C CA . GLY A 1 397 ? -0.533 19.118 -0.953 1.00 96.31 397 GLY A CA 1
ATOM 3000 C C . GLY A 1 397 ? -1.288 20.185 -0.144 1.00 96.31 397 GLY A C 1
ATOM 3001 O O . GLY A 1 397 ? -2.295 19.884 0.509 1.00 96.31 397 GLY A O 1
ATOM 3002 N N . PRO A 1 398 ? -0.857 21.458 -0.210 1.00 96.81 398 PRO A N 1
ATOM 3003 C CA . PRO A 1 398 ? -1.424 22.543 0.596 1.00 96.81 398 PRO A CA 1
ATOM 3004 C C . PRO A 1 398 ? -2.916 22.809 0.360 1.00 96.81 398 PRO A C 1
ATOM 3006 O O . PRO A 1 398 ? -3.589 23.360 1.229 1.00 96.81 398 PRO A O 1
ATOM 3009 N N . LEU A 1 399 ? -3.465 22.411 -0.793 1.00 96.25 399 LEU A N 1
ATOM 3010 C CA . LEU A 1 399 ? -4.888 22.599 -1.097 1.00 96.25 399 LEU A CA 1
ATOM 3011 C C . LEU A 1 399 ? -5.782 21.770 -0.168 1.00 96.25 399 LEU A C 1
ATOM 3013 O O . LEU A 1 399 ? -6.874 22.205 0.199 1.00 96.25 399 LEU A O 1
ATOM 3017 N N . THR A 1 400 ? -5.303 20.608 0.276 1.00 96.00 400 THR A N 1
ATOM 3018 C CA . THR A 1 400 ? -6.052 19.750 1.207 1.00 96.00 400 THR A CA 1
ATOM 3019 C C . THR A 1 400 ? -6.150 20.348 2.607 1.00 96.00 400 THR A C 1
ATOM 3021 O O . THR A 1 400 ? -7.139 20.114 3.300 1.00 96.00 400 THR A O 1
ATOM 3024 N N . ILE A 1 401 ? -5.192 21.197 3.000 1.00 96.25 401 ILE A N 1
ATOM 3025 C CA . ILE A 1 401 ? -5.227 21.930 4.269 1.00 96.25 401 ILE A CA 1
ATOM 3026 C C . ILE A 1 401 ? -6.438 22.866 4.309 1.00 96.25 401 ILE A C 1
ATOM 3028 O O . ILE A 1 401 ? -7.107 22.959 5.338 1.00 96.25 401 ILE A O 1
ATOM 3032 N N . LYS A 1 402 ? -6.746 23.543 3.195 1.00 95.38 402 LYS A N 1
ATOM 3033 C CA . LYS A 1 402 ? -7.912 24.430 3.099 1.00 95.38 402 LYS A CA 1
ATOM 3034 C C . LYS A 1 402 ? -9.211 23.635 3.248 1.00 95.38 402 LYS A C 1
ATOM 3036 O O . LYS A 1 402 ? -10.017 23.970 4.112 1.00 95.38 402 LYS A O 1
ATOM 3041 N N . SER A 1 403 ? -9.352 22.532 2.509 1.00 93.38 403 SER A N 1
ATOM 3042 C CA . SER A 1 403 ? -10.516 21.641 2.623 1.00 93.38 403 SER A CA 1
ATOM 3043 C C . SER A 1 403 ? -10.668 21.069 4.035 1.00 93.38 403 SER A C 1
ATOM 3045 O O . SER A 1 403 ? -11.772 21.034 4.575 1.00 93.38 403 SER A O 1
ATOM 3047 N N . LEU A 1 404 ? -9.564 20.675 4.680 1.00 93.62 404 LEU A N 1
ATOM 3048 C CA . LEU A 1 404 ? -9.590 20.187 6.056 1.00 93.62 404 LEU A CA 1
ATOM 3049 C C . LEU A 1 404 ? -9.995 21.291 7.033 1.00 93.62 404 LEU A C 1
ATOM 3051 O O . LEU A 1 404 ? -10.771 21.027 7.948 1.00 93.62 404 LEU A O 1
ATOM 3055 N N . ARG A 1 405 ? -9.521 22.531 6.854 1.00 93.88 405 ARG A N 1
ATOM 3056 C CA . ARG A 1 405 ? -9.914 23.678 7.690 1.00 93.88 405 ARG A CA 1
ATOM 3057 C C . ARG A 1 405 ? -11.396 24.011 7.558 1.00 93.88 405 ARG A C 1
ATOM 3059 O O . ARG A 1 405 ? -12.025 24.224 8.591 1.00 93.88 405 ARG A O 1
ATOM 3066 N N . GLU A 1 406 ? -11.931 23.990 6.343 1.00 91.44 406 GLU A N 1
ATOM 3067 C CA . GLU A 1 406 ? -13.348 24.249 6.055 1.00 91.44 406 GLU A CA 1
ATOM 3068 C C . GLU A 1 406 ? -14.260 23.111 6.528 1.00 91.44 406 GLU A C 1
ATOM 3070 O O . GLU A 1 406 ? -15.391 23.357 6.942 1.00 91.44 406 GLU A O 1
ATOM 3075 N N . SER A 1 407 ? -13.765 21.871 6.540 1.00 88.31 407 SER A N 1
ATOM 3076 C CA . SER A 1 407 ? -14.535 20.736 7.044 1.00 88.31 407 SER A CA 1
ATOM 3077 C C . SER A 1 407 ? -14.839 20.898 8.540 1.00 88.31 407 SER A C 1
ATOM 3079 O O . SER A 1 407 ? -13.939 21.095 9.365 1.00 88.31 407 SER A O 1
ATOM 3081 N N . SER A 1 408 ? -16.114 20.833 8.922 1.00 82.81 408 SER A N 1
ATOM 3082 C CA . SER A 1 408 ? -16.506 20.837 10.333 1.00 82.81 408 SER A CA 1
ATOM 3083 C C . SER A 1 408 ? -16.031 19.556 11.027 1.00 82.81 408 SER A C 1
ATOM 3085 O O . SER A 1 408 ? -15.771 18.538 10.372 1.00 82.81 408 SER A O 1
ATOM 3087 N N . ALA A 1 409 ? -15.913 19.599 12.358 1.00 80.19 409 ALA A N 1
ATOM 3088 C CA . ALA A 1 409 ? -15.689 18.394 13.153 1.00 80.19 409 ALA A CA 1
ATOM 3089 C C . ALA A 1 409 ? -16.784 17.361 12.845 1.00 80.19 409 ALA A C 1
ATOM 3091 O O . ALA A 1 409 ? -17.943 17.736 12.636 1.00 80.19 409 ALA A O 1
ATOM 3092 N N . LEU A 1 410 ? -16.411 16.081 12.780 1.00 71.19 410 LEU A N 1
ATOM 3093 C CA . LEU A 1 410 ? -17.381 15.008 12.585 1.00 71.19 410 LEU A CA 1
ATOM 3094 C C . LEU A 1 410 ? -18.329 14.975 13.782 1.00 71.19 410 LEU A C 1
ATOM 3096 O O . LEU A 1 410 ? -17.908 14.749 14.918 1.00 71.19 410 LEU A O 1
ATOM 3100 N N . LEU A 1 411 ? -19.605 15.237 13.511 1.00 68.69 411 LEU A N 1
ATOM 3101 C CA . LEU A 1 411 ? -20.671 15.068 14.484 1.00 68.69 411 LEU A CA 1
ATOM 3102 C C . LEU A 1 411 ? -21.029 13.583 14.546 1.00 68.69 411 LEU A C 1
ATOM 3104 O O . LEU A 1 411 ? -21.097 12.895 13.527 1.00 68.69 411 LEU A O 1
ATOM 3108 N N . THR A 1 412 ? -21.268 13.087 15.754 1.00 69.06 412 THR A N 1
ATOM 3109 C CA . THR A 1 412 ? -21.866 11.756 15.936 1.00 69.06 412 THR A CA 1
ATOM 3110 C C . THR A 1 412 ? -23.297 11.748 15.383 1.00 69.06 412 THR A C 1
ATOM 3112 O O . THR A 1 412 ? -23.946 12.795 15.365 1.00 69.06 412 THR A O 1
ATOM 3115 N N . GLN A 1 413 ? -23.826 10.592 14.953 1.00 68.00 413 GLN A N 1
ATOM 3116 C CA . GLN A 1 413 ? -25.214 10.494 14.460 1.00 68.00 413 GLN A CA 1
ATOM 3117 C C . GLN A 1 413 ? -26.230 11.112 15.431 1.00 68.00 413 GLN A C 1
ATOM 3119 O O . GLN A 1 413 ? -27.126 11.834 15.002 1.00 68.00 413 GLN A O 1
ATOM 3124 N N . ALA A 1 414 ? -26.049 10.903 16.738 1.00 69.56 414 ALA A N 1
ATOM 3125 C CA . ALA A 1 414 ? -26.887 11.505 17.774 1.00 69.56 414 ALA A CA 1
ATOM 3126 C C . ALA A 1 414 ? -26.877 13.045 17.720 1.00 69.56 414 ALA A C 1
ATOM 3128 O O . ALA A 1 414 ? -27.933 13.672 17.736 1.00 69.56 414 ALA A O 1
ATOM 3129 N N . GLN A 1 415 ? -25.699 13.655 17.569 1.00 75.31 415 GLN A N 1
ATOM 3130 C CA . GLN A 1 415 ? -25.565 15.111 17.469 1.00 75.31 415 GLN A CA 1
ATOM 3131 C C . GLN A 1 415 ? -26.130 15.668 16.159 1.00 75.31 415 GLN A C 1
ATOM 3133 O O . GLN A 1 415 ? -26.678 16.767 16.149 1.00 75.31 415 GLN A O 1
ATOM 3138 N N . ASP A 1 416 ? -26.019 14.932 15.050 1.00 77.00 416 ASP A N 1
ATOM 3139 C CA . ASP A 1 416 ? -26.633 15.344 13.782 1.00 77.00 416 ASP A CA 1
ATOM 3140 C C . ASP A 1 416 ? -28.171 15.304 13.867 1.00 77.00 416 ASP A C 1
ATOM 3142 O O . ASP A 1 416 ? -28.852 16.205 13.373 1.00 77.00 416 ASP A O 1
ATOM 3146 N N . VAL A 1 417 ? -28.731 14.308 14.564 1.00 80.56 417 VAL A N 1
ATOM 3147 C CA . VAL A 1 417 ? -30.173 14.228 14.851 1.00 80.56 417 VAL A CA 1
ATOM 3148 C C . VAL A 1 417 ? -30.624 15.381 15.750 1.00 80.56 417 VAL A C 1
ATOM 3150 O O . VAL A 1 417 ? -31.613 16.039 15.426 1.00 80.56 417 VAL A O 1
ATOM 3153 N N . GLU A 1 418 ? -29.898 15.678 16.831 1.00 84.31 418 GLU A N 1
ATOM 3154 C CA . GLU A 1 418 ? -30.196 16.818 17.713 1.00 84.31 418 GLU A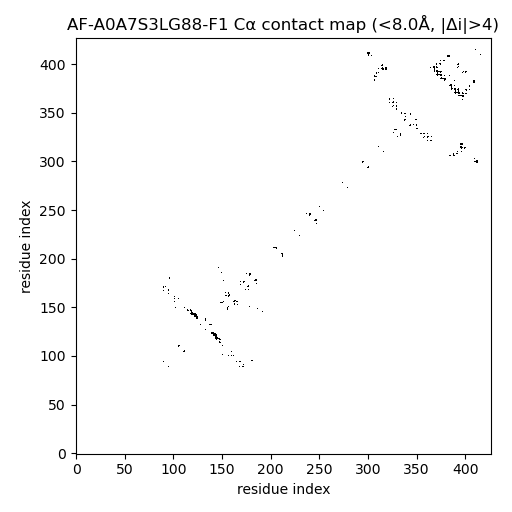 CA 1
ATOM 3155 C C . GLU A 1 418 ? -30.133 18.152 16.964 1.00 84.31 418 GLU A C 1
ATOM 3157 O O . GLU A 1 418 ? -31.040 18.976 17.082 1.00 84.31 418 GLU A O 1
ATOM 3162 N N . ARG A 1 419 ? -29.115 18.346 16.120 1.00 83.06 419 ARG A N 1
ATOM 3163 C CA . ARG A 1 419 ? -28.963 19.559 15.309 1.00 83.06 419 ARG A CA 1
ATOM 3164 C C . ARG A 1 419 ? -30.100 19.718 14.300 1.00 83.06 419 ARG A C 1
ATOM 3166 O O . ARG A 1 419 ? -30.638 20.814 14.145 1.00 83.06 419 ARG A O 1
ATOM 3173 N N . LYS A 1 420 ? -30.505 18.630 13.634 1.00 85.88 420 LYS A N 1
ATOM 3174 C CA . LYS A 1 420 ? -31.671 18.634 12.734 1.00 85.88 420 LYS A CA 1
ATOM 3175 C C . LYS A 1 420 ? -32.956 18.943 13.491 1.00 85.88 420 LYS A C 1
ATOM 3177 O O . LYS A 1 420 ? -33.775 19.706 12.984 1.00 85.88 420 LYS A O 1
ATOM 3182 N N . LYS A 1 421 ? -33.121 18.401 14.699 1.00 90.06 421 LYS A N 1
ATOM 3183 C CA . LYS A 1 421 ? -34.270 18.698 15.558 1.00 90.06 421 LYS A CA 1
ATOM 3184 C C . LYS A 1 421 ? -34.326 20.186 15.918 1.00 90.06 421 LYS A C 1
ATOM 3186 O O . LYS A 1 421 ? -35.341 20.814 15.649 1.00 90.06 421 LYS A O 1
ATOM 3191 N N . GLN A 1 422 ? -33.216 20.769 16.374 1.00 89.62 422 GLN A N 1
ATOM 3192 C CA . GLN A 1 422 ? -33.126 22.206 16.670 1.00 89.62 422 GLN A CA 1
ATOM 3193 C C . GLN A 1 422 ? -33.436 23.079 15.445 1.00 89.62 422 GLN A C 1
ATOM 3195 O O . GLN A 1 422 ? -34.187 24.040 15.557 1.00 89.62 422 GLN A O 1
ATOM 3200 N N . SER A 1 423 ? -32.931 22.719 14.256 1.00 89.56 423 SER A N 1
ATOM 3201 C CA . SER A 1 423 ? -33.215 23.480 13.025 1.00 89.56 423 SER A CA 1
ATOM 3202 C C . SER A 1 423 ? -34.691 23.457 12.602 1.00 89.56 423 SER A C 1
ATOM 3204 O O . SER A 1 423 ? -35.164 24.404 11.976 1.00 89.56 423 SER A O 1
ATOM 3206 N N . ARG A 1 424 ? -35.423 22.387 12.948 1.00 91.00 424 ARG A N 1
ATOM 3207 C CA . ARG A 1 424 ? -36.870 22.270 12.707 1.00 91.00 424 ARG A CA 1
ATOM 3208 C C . ARG A 1 424 ? -37.699 23.042 13.724 1.00 91.00 424 ARG A C 1
ATOM 3210 O O . ARG A 1 424 ? -38.802 23.434 13.392 1.00 91.00 424 ARG A O 1
ATOM 3217 N N . GLU A 1 425 ? -37.196 23.216 14.942 1.00 93.12 425 GLU A N 1
ATOM 3218 C CA . GLU A 1 425 ? -37.867 23.995 15.990 1.00 93.12 425 GLU A CA 1
ATOM 3219 C C . GLU A 1 425 ? -37.648 25.508 15.814 1.00 93.12 425 GLU A C 1
ATOM 3221 O O . GLU A 1 425 ? -38.454 26.301 16.288 1.00 93.12 425 GLU A O 1
ATOM 3226 N N . SER A 1 426 ? -36.576 25.916 15.125 1.00 88.75 426 SER A N 1
ATOM 3227 C CA . SER A 1 426 ? -36.280 27.322 14.818 1.00 88.75 426 SER A CA 1
ATOM 3228 C C . SER A 1 426 ? -36.851 27.825 13.485 1.00 88.75 426 SER A C 1
ATOM 3230 O O . SER A 1 426 ? -36.650 28.995 13.163 1.00 88.75 426 SER A O 1
ATOM 3232 N N . SER A 1 427 ? -37.466 26.944 12.688 1.00 79.62 427 SER A N 1
ATOM 3233 C CA . SER A 1 427 ? -38.125 27.270 11.410 1.00 79.62 427 SER A CA 1
ATOM 3234 C C . SER A 1 427 ? -39.632 27.237 11.598 1.00 79.62 427 SER A C 1
ATOM 3236 O O . SER A 1 427 ? -40.307 28.123 11.034 1.00 79.62 427 SER A O 1
#

pLDDT: mean 72.11, std 22.81, range [30.27, 97.62]

Foldseek 3Di:
DDDDDPDPPVVVVVVVVVPDDDDDDDDDDDDDDDDDDDDDDDDDDDDDDDDDDDDDDDDDDDDDDDDDDDDDDDDDDDDDDPDDPDPDDQPVVVLLVVLVVLVVVCVVVVVVVVLVVLQQDFAADPPDPVVCCVVVVDGTDTDGRHHGDDSPDLVSCVVSPNNVSQVSQVSCVHDQNSCVSNVHDGPDPVVVPDDPPPVPVPQPPDPVNPPRPPPDPDDPDDPPDDVVNVVVLVVVLVVCVVVVHDSDDPDVVNVDPPPDPPVPPPDDPPDDPPDVVVVVVVVVVVVVVVVVVVCVVVVLFDPDVVLPLDDDPLLQVLLVVLVVLLCCLPPPCNLVVCVVVCPDVDSVCSVVVSVVSNVVSVVQQVQLQVQLVLQLVLCVVLVHHSVSSSSSSNRSGPVSVVVSVPDHRRDGNVVVVVVVVVVVVVD

Mean predicted aligned error: 20.91 Å

Radius of gyration: 38.75 Å; Cα contacts (8 Å, |Δi|>4): 235; chains: 1; bounding box: 102×68×126 Å

Sequence (427 aa):
MKSSISSPCVAIVLLLAASTVVPSQSFCGSSSSTPTTLSAVQHSSLPSILQQRPRSLSLGQNQNRRRSPQTSSRLCATKDSSNKSGGGEVDLDYLKSQLQEYLAKRKELGGDDLAQAEIGKVVGGTKGNAVLEYISGAPNKPTRIQAAPNALDYDQLTKFGYGHLATPIMKAGGRLAMYELLGLELPDTSASLQPLVVTAPKLVIDREGKTDKARYSGLKLGQILDDDLQAQVLEQAQEKAARGEDLRPKLEEEMYEQPFADKRNVSPPMTPDWTPERLDEWGRQQGKAQAWARRAREGEFVKDPLETIELDTQQTAFSIITALMVSTAFGKSTPNFLQMTGWI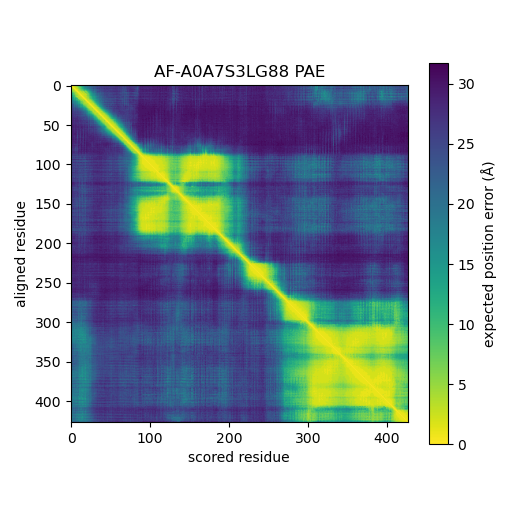PDQTAVPSLLGTLQGPAAGLLLASVGSLVFCATTAKSKNRDAFVWATKGLLGGPLTIKSLRESSALLTQAQDVERKKQSRESS

Organism: NCBI:txid265554